Protein AF-0000000071358438 (afdb_homodimer)

Sequence (752 aa):
MILPYPIITAPTLFLDEKKALNNLKKMSEKAKKSHTRLVPHFKTHQSRHIGEWYKEYGVTEITVSSIYAAEYFLPQLWENIHIAFPFNPLEITKLNRLAAEQSISVQLVNAATAGLLADNLLQQVGYFIEIDAGYGRTGVEVSDFGTIEAILRTSLKTNKLKFRGFYIHAGHTYHSSPEEIQAIYHQTTSALTMLKDKYNSEFPDLVIRLGDTPSCSIQQDFAGIDEVGPGNFIFYDLTQAALGSCTKEDIAVALAAPIVDIKKHKNEILVHGGGVHLSKDVLILPNGQKSYGEVVFIHEDGWEILEEPAIVKSISQEHGVLQAPKAIIDRVHLGELIGILPVHSCMTADCMGGYMNLKGEKVDHFKGQNSFYRNLMILPYPIITAPTLFLDEKKALNNLKKMSEKAKKSHTRLVPHFKTHQSRHIGEWYKEYGVTEITVSSIYAAEYFLPQLWENIHIAFPFNPLEITKLNRLAAEQSISVQLVNAATAGLLADNLLQQVGYFIEIDAGYGRTGVEVSDFGTIEAILRTSLKTNKLKFRGFYIHAGHTYHSSPEEIQAIYHQTTSALTMLKDKYNSEFPDLVIRLGDTPSCSIQQDFAGIDEVGPGNFIFYDLTQAALGSCTKEDIAVALAAPIVDIKKHKNEILVHGGGVHLSKDVLILPNGQKSYGEVVFIHEDGWEILEEPAIVKSISQEHGVLQAPKAIIDRVHLGELIGILPVHSCMTADCMGGYMNLKGEKVDHFKGQNSFYRNL

Solvent-accessible surface area (backbone atoms only — not comparable to full-atom values): 37885 Å² total; per-residue (Å²): 128,84,59,91,32,74,85,75,57,58,63,41,38,32,31,38,64,68,39,22,51,49,36,44,49,54,54,49,52,34,26,56,74,34,69,18,44,58,31,41,24,42,65,28,69,38,21,69,70,63,51,54,58,44,46,80,72,68,39,48,38,40,23,27,64,35,72,66,54,48,60,70,52,52,88,71,69,54,68,26,43,32,28,69,36,66,48,52,62,58,36,50,70,59,46,35,59,49,29,70,80,35,50,34,29,38,23,40,59,50,38,68,54,31,39,54,45,40,74,62,59,81,34,58,30,37,29,26,41,30,36,17,82,74,59,77,81,60,46,33,48,75,82,42,53,67,57,54,49,44,27,54,56,38,21,64,75,27,90,35,44,38,82,40,32,41,32,33,60,56,65,55,47,82,76,38,52,55,71,50,26,54,52,49,45,50,52,46,52,50,52,44,49,50,52,47,64,70,43,32,84,85,39,73,79,51,40,37,33,44,38,36,36,56,49,65,50,58,44,82,58,42,74,92,37,49,29,36,25,38,33,48,57,43,30,39,26,50,50,40,28,74,41,59,37,42,53,75,85,47,39,13,48,31,37,33,20,34,26,44,41,72,42,74,95,73,32,32,37,34,27,42,45,9,29,63,41,42,35,67,48,69,39,72,42,98,90,64,47,58,26,45,22,36,43,28,50,66,54,69,91,44,66,41,83,50,90,73,73,23,30,25,58,44,69,42,65,58,36,20,36,29,42,38,49,66,74,55,58,74,68,59,56,79,53,35,71,38,23,29,35,33,29,38,40,40,53,20,40,58,50,53,13,36,32,30,34,69,84,49,43,80,41,61,16,58,63,8,68,31,31,51,60,73,93,117,129,84,59,91,33,70,85,78,57,58,65,42,39,32,33,39,61,68,39,21,50,49,37,44,48,53,56,50,51,35,26,56,74,33,70,18,45,58,31,40,25,43,65,27,68,38,23,68,71,62,52,55,60,43,47,80,71,69,40,47,39,40,24,27,64,35,73,68,54,47,59,70,52,52,90,71,67,55,70,28,44,31,28,70,36,63,50,52,61,59,36,50,70,59,46,34,60,48,29,70,78,36,51,33,29,38,23,39,58,50,38,68,53,30,39,54,44,39,75,63,58,80,36,57,30,37,30,28,42,30,36,18,83,75,60,78,80,61,47,33,49,74,83,42,54,67,58,54,49,44,27,54,57,38,22,65,75,28,91,35,44,37,82,41,32,41,32,34,61,55,67,56,46,80,78,39,52,55,70,52,29,53,52,50,44,52,52,45,51,49,52,43,49,51,52,47,66,71,44,31,84,84,38,74,80,52,40,37,33,44,37,33,36,57,48,64,49,58,44,81,60,43,74,90,37,48,28,37,25,39,32,49,56,42,29,39,26,48,51,39,28,75,41,59,36,43,53,74,84,46,38,14,48,31,37,34,20,35,25,45,42,73,42,73,96,71,32,32,37,33,27,43,45,9,30,63,41,41,35,67,49,69,40,71,43,96,88,65,47,59,26,43,22,36,43,29,50,65,52,70,88,44,66,42,82,53,90,73,72,24,31,25,59,44,72,42,64,57,35,18,35,29,43,37,50,66,75,53,59,74,69,59,56,79,52,35,72,39,22,28,34,33,28,40,38,42,53,20,39,59,49,52,14,36,32,31,34,70,83,48,44,80,41,62,17,58,64,9,69,33,31,50,67,68,94,116

Secondary structure (DSSP, 8-state):
---SSS---S-EEEE-HHHHHHHHHHHHHHHHHTT-EE--BTTTT--HHHHHHHHTTT--EEEESSHHHHHHTGGG--SEEEEEEE--GGGHHHHHHHHTTS-EEEEE--HHHHHHHHHH-SS-EEEEEEEESS--SSSEETT-HHHHHHHHHHHTT-SSEEEEEEEE--GGGGGS-HHHHHHHHHHHHHHHHHHHHHHTTT-TT-EEEE--HHHHHH-S--TT-SEE---GGGT--HHHHHHTSS-GGG--EEEEEEEEEEEGGGTEEEEE--HHHH-S--EEPTTS-EESEEEEEEETTEEEE-SSPPEEEEE-SSEEEEE--HHHHTT--TT-EEEEEES-HHHHHHHH--EEETTS-EE--HHHH-SS-TT-/---SSS---S-EEEE-HHHHHHHHHHHHHHHHHTT-EE--BTTTT--HHHHHHHHTTT--EEEESSHHHHHHTGGG--SEEEEEEE--GGGHHHHHHHHTTS-EEEEE--HHHHHHHHHH-SS-EEEEEEEESS--SSSEETT-HHHHHHHHHHHTT-SSEEEEEEEE--GGGGGS-HHHHHHHHHHHHHHHHHHHHHHTTT-TT-EEEE--HHHHHH-S--TT-SEE---GGGT--HHHHHHTSS-GGG--EEEEEEEEEEEGGGTEEEEE--HHHH-S--EE-TTS-EESEEEEEEETTEEEE-SS--EEEEE-SSEEEEE--HHHHTT--TT-EEEEEES-HHHHHHHH--EEETTS-EE--HHHH-SSSTT-

Nearest PDB structures (foldseek):
  4pb3-assembly1_B  TM=8.935E-01  e=9.787E-30  Delftia sp. HT23
  3wqc-assembly1_A  TM=8.992E-01  e=1.772E-29  Delftia sp. HT23
  3wqg-assembly1_A  TM=9.141E-01  e=1.185E-28  Delftia sp. HT23
  3llx-assembly1_A-2  TM=8.818E-01  e=4.646E-28  Idiomarina loihiensis L2TR
  1bd0-assembly1_B  TM=6.845E-01  e=1.079E-13  Geobacillus stearothermophilus

Foldseek 3Di:
DQQPFPRDQAKFKAFQQVLLLVLLVVLLVQCVVQLAAEAAEALQQQFLVVVVSVVVSVHQEYEYQDLLSLVVNLVVRGQEYEHEYADDLVCQVVVQVSVVRHAYEYEHAFLVSLLSNQVRHPAAYEYAFEEDLPQPPTGHDLPPVVRVVSSVVSNVSHPRYHYAAYEYENPCLLVDALVVLVVVLVSLLVSRLVRCVVCCVVPVNHFYEYEDQLNSQSDSHDHNHRYYYYYCSSAPFPSSCVRVSDPPVSHGMWIKWAFADADLVQQKTKTQAACLQQNPDWDQDPVRAIFFWWWWAADLNGTHDDPFIKGQRDGDPGMTMIRDDNVVSVVDDHGGIIITTGRRSSVNSLSNQWHQYSSNDTTGRSNVVADVHPPD/DQQPFPDDQAKFKAFQQVLLLVLLVVLLVQCVVQLAAEAAEALQQLFLVVVVSVVVSVHQEYEYQDLLSLVVNLVVRGQEYEHEYADDLVCQVVVQVSVVRHAYEYEHAFLVSLLSNQVRHPAAYEYAFEEDLPQPPTGHDLPPVVRVVSSVVSNVSHPRYHYAAYEYENPCLLVDALVVLVVVLVSLLVSRLVRCVVCCVVPVNHFYEYEDQLNSQSDSHDHNHRYYYYYCSSAPFPSSCVRVSDPPVSHGMWIKWAFADADLVQQKTKTQAACLQQNPDWDQDPVRAIFFWWWWAADLNGTHDDPFIKGQRDGDPGMTMIRDDNVVSVVDDHGGIIITTGRRSSVNSLSNQWHQYSSNDTTGRSNVVADVRPPD

pLDDT: mean 94.07, std 10.01, range [30.09, 98.88]

Organism: NCBI:txid346377

InterPro domains:
  IPR001608 Alanine racemase, N-terminal [PF01168] (19-235)
  IPR026956 D-serine dehydratase-like domain [PF14031] (252-355)
  IPR029066 PLP-binding barrel [G3DSA:3.20.20.10] (17-234)
  IPR029066 PLP-binding barrel [SSF51419] (16-244)
  IPR042208 D-serine dehydratase-like domain superfamily [G3DSA:2.40.37.20] (9-362)
  IPR051466 D-amino acid metabolism enzyme [PTHR28004] (9-363)

Radius of gyration: 26.41 Å; Cα contacts (8 Å, |Δi|>4): 1777; chains: 2; bounding box: 57×83×56 Å

Structure (mmCIF, N/CA/C/O backbone):
data_AF-0000000071358438-model_v1
#
loop_
_entity.id
_entity.type
_entity.pdbx_description
1 polymer 'Alanine racemase'
#
loop_
_atom_site.group_PDB
_atom_site.id
_atom_site.type_symbol
_atom_site.label_atom_id
_atom_site.label_alt_id
_atom_site.label_comp_id
_atom_site.label_asym_id
_atom_site.label_entity_id
_atom_site.label_seq_id
_atom_site.pdbx_PDB_ins_code
_atom_site.Cartn_x
_atom_site.Cartn_y
_atom_site.Cartn_z
_atom_site.occupancy
_atom_site.B_iso_or_equiv
_atom_site.auth_seq_id
_atom_site.auth_comp_id
_atom_site.auth_asym_id
_atom_site.auth_atom_id
_atom_site.pdbx_PDB_model_num
ATOM 1 N N . MET A 1 1 ? 26.094 14.047 -2.688 1 36.75 1 MET A N 1
ATOM 2 C CA . MET A 1 1 ? 26.359 13.781 -4.098 1 36.75 1 MET A CA 1
ATOM 3 C C . MET A 1 1 ? 25.109 14.016 -4.941 1 36.75 1 MET A C 1
ATOM 5 O O . MET A 1 1 ? 24.047 13.461 -4.652 1 36.75 1 MET A O 1
ATOM 9 N N . ILE A 1 2 ? 25.016 15.117 -5.484 1 45.78 2 ILE A N 1
ATOM 10 C CA . ILE A 1 2 ? 23.953 15.461 -6.43 1 45.78 2 ILE A CA 1
ATOM 11 C C . ILE A 1 2 ? 23.922 14.445 -7.57 1 45.78 2 ILE A C 1
ATOM 13 O O . ILE A 1 2 ? 24.938 14.242 -8.25 1 45.78 2 ILE A O 1
ATOM 17 N N . LEU A 1 3 ? 23.188 13.258 -7.453 1 53.69 3 LEU A N 1
ATOM 18 C CA . LEU A 1 3 ? 23.031 12.32 -8.562 1 53.69 3 LEU A CA 1
ATOM 19 C C . LEU A 1 3 ? 22.703 13.062 -9.852 1 53.69 3 LEU A C 1
ATOM 21 O O . LEU A 1 3 ? 21.984 14.062 -9.828 1 53.69 3 LEU A O 1
ATOM 25 N N . PRO A 1 4 ? 23.578 13.031 -10.852 1 51.97 4 PRO A N 1
ATOM 26 C CA . PRO A 1 4 ? 23.359 13.664 -12.156 1 51.97 4 PRO A CA 1
ATOM 27 C C . PRO A 1 4 ? 21.938 13.445 -12.672 1 51.97 4 PRO A C 1
ATOM 29 O O . PRO A 1 4 ? 21.656 13.664 -13.859 1 51.97 4 PRO A O 1
ATOM 32 N N . TYR A 1 5 ? 21.031 12.914 -11.969 1 57.22 5 TYR A N 1
ATOM 33 C CA . TYR A 1 5 ? 19.688 12.562 -12.414 1 57.22 5 TYR A CA 1
ATOM 34 C C . TYR A 1 5 ? 18.781 13.797 -12.438 1 57.22 5 TYR A C 1
ATOM 36 O O . TYR A 1 5 ? 19.141 14.836 -11.883 1 57.22 5 TYR A O 1
ATOM 44 N N . PRO A 1 6 ? 17.828 13.797 -13.398 1 65.81 6 PRO A N 1
ATOM 45 C CA . PRO A 1 6 ? 16.844 14.82 -13.062 1 65.81 6 PRO A CA 1
ATOM 46 C C . PRO A 1 6 ? 16.703 15.031 -11.555 1 65.81 6 PRO A C 1
ATOM 48 O O . PRO A 1 6 ? 16.984 14.117 -10.773 1 65.81 6 PRO A O 1
ATOM 51 N N . ILE A 1 7 ? 16.578 16.172 -11.195 1 81.06 7 ILE A N 1
ATOM 52 C CA . ILE A 1 7 ? 16.484 16.531 -9.789 1 81.06 7 ILE A CA 1
ATOM 53 C C . ILE A 1 7 ? 15.344 15.766 -9.125 1 81.06 7 ILE A C 1
ATOM 55 O O . ILE A 1 7 ? 14.195 15.844 -9.562 1 81.06 7 ILE A O 1
ATOM 59 N N . ILE A 1 8 ? 15.688 14.844 -8.336 1 91.06 8 ILE A N 1
ATOM 60 C CA . ILE A 1 8 ? 14.727 14.062 -7.551 1 91.06 8 ILE A CA 1
ATOM 61 C C . ILE A 1 8 ? 14.305 14.859 -6.316 1 91.06 8 ILE A C 1
ATOM 63 O O . ILE A 1 8 ? 15.141 15.234 -5.492 1 91.06 8 ILE A O 1
ATOM 67 N N . THR A 1 9 ? 13.016 15.125 -6.238 1 93.81 9 THR A N 1
ATOM 68 C CA . THR A 1 9 ? 12.555 15.969 -5.141 1 93.81 9 THR A CA 1
ATOM 69 C C . THR A 1 9 ? 11.562 15.211 -4.262 1 93.81 9 THR A C 1
ATOM 71 O O . THR A 1 9 ? 11.141 15.719 -3.219 1 93.81 9 THR A O 1
ATOM 74 N N . ALA A 1 10 ? 11.141 14.023 -4.652 1 94.62 10 ALA A N 1
ATOM 75 C CA . ALA A 1 10 ? 10.148 13.219 -3.945 1 94.62 10 ALA A CA 1
ATOM 76 C C . ALA A 1 10 ? 10.586 11.758 -3.863 1 94.62 10 ALA A C 1
ATOM 78 O O . ALA A 1 10 ? 11.547 11.352 -4.523 1 94.62 10 ALA A O 1
ATOM 79 N N . PRO A 1 11 ? 9.961 10.961 -2.971 1 96.25 11 PRO A N 1
ATOM 80 C CA . PRO A 1 11 ? 10.336 9.547 -2.926 1 96.25 11 PRO A CA 1
ATOM 81 C C . PRO A 1 11 ? 10.359 8.898 -4.309 1 96.25 11 PRO A C 1
ATOM 83 O O . PRO A 1 11 ? 9.414 9.055 -5.082 1 96.25 11 PRO A O 1
ATOM 86 N N . THR A 1 12 ? 11.414 8.25 -4.625 1 95.94 12 THR A N 1
ATOM 87 C CA . THR A 1 12 ? 11.648 7.629 -5.926 1 95.94 12 THR A CA 1
ATOM 88 C C . THR A 1 12 ? 12.289 6.258 -5.762 1 95.94 12 THR A C 1
ATOM 90 O O . THR A 1 12 ? 13.289 6.113 -5.055 1 95.94 12 THR A O 1
ATOM 93 N N . LEU A 1 13 ? 11.672 5.273 -6.355 1 97.25 13 LEU A N 1
ATOM 94 C CA . LEU A 1 13 ? 12.227 3.93 -6.258 1 97.25 13 LEU A CA 1
ATOM 95 C C . LEU A 1 13 ? 13.305 3.707 -7.312 1 97.25 13 LEU A C 1
ATOM 97 O O . LEU A 1 13 ? 13.016 3.682 -8.508 1 97.25 13 LEU A O 1
ATOM 101 N N . PHE A 1 14 ? 14.5 3.529 -6.855 1 97.19 14 PHE A N 1
ATOM 102 C CA . PHE A 1 14 ? 15.633 3.305 -7.75 1 97.19 14 PHE A CA 1
ATOM 103 C C . PHE A 1 14 ? 15.766 1.826 -8.094 1 97.19 14 PHE A C 1
ATOM 105 O O . PHE A 1 14 ? 15.555 0.964 -7.234 1 97.19 14 PHE A O 1
ATOM 112 N N . LEU A 1 15 ? 16.156 1.587 -9.289 1 97.94 15 LEU A N 1
ATOM 113 C CA . LEU A 1 15 ? 16.453 0.247 -9.781 1 97.94 15 LEU A CA 1
ATOM 114 C C . LEU A 1 15 ? 17.922 0.127 -10.164 1 97.94 15 LEU A C 1
ATOM 116 O O . LEU A 1 15 ? 18.406 0.861 -11.023 1 97.94 15 LEU A O 1
ATOM 120 N N . ASP A 1 16 ? 18.625 -0.659 -9.492 1 98.25 16 ASP A N 1
ATOM 121 C CA . ASP A 1 16 ? 19.969 -1.046 -9.914 1 98.25 16 ASP A CA 1
ATOM 122 C C . ASP A 1 16 ? 19.922 -2.201 -10.906 1 98.25 16 ASP A C 1
ATOM 124 O O . ASP A 1 16 ? 19.859 -3.367 -10.516 1 98.25 16 ASP A O 1
ATOM 128 N N . GLU A 1 17 ? 20.047 -1.899 -12.141 1 98.06 17 GLU A N 1
ATOM 129 C CA . GLU A 1 17 ? 19.859 -2.885 -13.203 1 98.06 17 GLU A CA 1
ATOM 130 C C . GLU A 1 17 ? 20.969 -3.943 -13.156 1 98.06 17 GLU A C 1
ATOM 132 O O . GLU A 1 17 ? 20.719 -5.109 -13.469 1 98.06 17 GLU A O 1
ATOM 137 N N . LYS A 1 18 ? 22.141 -3.57 -12.797 1 98 18 LYS A N 1
ATOM 138 C CA . LYS A 1 18 ? 23.25 -4.527 -12.719 1 98 18 LYS A CA 1
ATOM 139 C C . LYS A 1 18 ? 22.953 -5.617 -11.688 1 98 18 LYS A C 1
ATOM 141 O O . LYS A 1 18 ? 23.141 -6.805 -11.961 1 98 18 LYS A O 1
ATOM 146 N N . LYS A 1 19 ? 22.516 -5.223 -10.5 1 98.5 19 LYS A N 1
ATOM 147 C CA . LYS A 1 19 ? 22.156 -6.184 -9.453 1 98.5 19 LYS A CA 1
ATOM 148 C C . LYS A 1 19 ? 21.016 -7.09 -9.906 1 98.5 19 LYS A C 1
ATOM 150 O O . LYS A 1 19 ? 21.062 -8.305 -9.711 1 98.5 19 LYS A O 1
ATOM 155 N N . ALA A 1 20 ? 20 -6.508 -10.477 1 98.81 20 ALA A N 1
ATOM 156 C CA . ALA A 1 20 ? 18.844 -7.27 -10.945 1 98.81 20 ALA A CA 1
ATOM 157 C C . ALA A 1 20 ? 19.266 -8.305 -11.992 1 98.81 20 ALA A C 1
ATOM 159 O O . ALA A 1 20 ? 18.828 -9.461 -11.93 1 98.81 20 ALA A O 1
ATOM 160 N N . LEU A 1 21 ? 20.062 -7.883 -12.938 1 98.62 21 LEU A N 1
ATOM 161 C CA . LEU A 1 21 ? 20.516 -8.773 -14 1 98.62 21 LEU A CA 1
ATOM 162 C C . LEU A 1 21 ? 21.391 -9.883 -13.445 1 98.62 21 LEU A C 1
ATOM 164 O O . LEU A 1 21 ? 21.328 -11.023 -13.922 1 98.62 21 LEU A O 1
ATOM 168 N N . ASN A 1 22 ? 22.203 -9.539 -12.5 1 98.69 22 ASN A N 1
ATOM 169 C CA . ASN A 1 22 ? 23 -10.57 -11.844 1 98.69 22 ASN A CA 1
ATOM 170 C C . ASN A 1 22 ? 22.109 -11.602 -11.148 1 98.69 22 ASN A C 1
ATOM 172 O O . ASN A 1 22 ? 22.391 -12.805 -11.219 1 98.69 22 ASN A O 1
ATOM 176 N N . ASN A 1 23 ? 21.094 -11.117 -10.438 1 98.81 23 ASN A N 1
ATOM 177 C CA . ASN A 1 23 ? 20.141 -12.016 -9.805 1 98.81 23 ASN A CA 1
ATOM 178 C C . ASN A 1 23 ? 19.469 -12.93 -10.828 1 98.81 23 ASN A C 1
ATOM 180 O O . ASN A 1 23 ? 19.328 -14.133 -10.602 1 98.81 23 ASN A O 1
ATOM 184 N N . LEU A 1 24 ? 19.047 -12.352 -11.938 1 98.69 24 LEU A N 1
ATOM 185 C CA . LEU A 1 24 ? 18.422 -13.109 -13.016 1 98.69 24 LEU A CA 1
ATOM 186 C C . LEU A 1 24 ? 19.375 -14.164 -13.57 1 98.69 24 LEU A C 1
ATOM 188 O O . LEU A 1 24 ? 18.969 -15.312 -13.781 1 98.69 24 LEU A O 1
ATOM 192 N N . LYS A 1 25 ? 20.609 -13.781 -13.766 1 98.44 25 LYS A N 1
ATOM 193 C CA . LYS A 1 25 ? 21.609 -14.703 -14.273 1 98.44 25 LYS A CA 1
ATOM 194 C C . LYS A 1 25 ? 21.781 -15.898 -13.336 1 98.44 25 LYS A C 1
ATOM 196 O O . LYS A 1 25 ? 21.75 -17.047 -13.781 1 98.44 25 LYS A O 1
ATOM 201 N N . LYS A 1 26 ? 21.875 -15.609 -12.07 1 97.5 26 LYS A N 1
ATOM 202 C CA . LYS A 1 26 ? 22.078 -16.672 -11.078 1 97.5 26 LYS A CA 1
ATOM 203 C C . LYS A 1 26 ? 20.922 -17.656 -11.078 1 97.5 26 LYS A C 1
ATOM 205 O O . LYS A 1 26 ? 21.125 -18.875 -11.094 1 97.5 26 LYS A O 1
ATOM 210 N N . MET A 1 27 ? 19.703 -17.156 -11.055 1 98 27 MET A N 1
ATOM 211 C CA . MET A 1 27 ? 18.516 -18.016 -11.023 1 98 27 MET A CA 1
ATOM 212 C C . MET A 1 27 ? 18.391 -18.812 -12.312 1 98 27 MET A C 1
ATOM 214 O O . MET A 1 27 ? 18.062 -20 -12.289 1 98 27 MET A O 1
ATOM 218 N N . SER A 1 28 ? 18.672 -18.172 -13.453 1 97.56 28 SER A N 1
ATOM 219 C CA . SER A 1 28 ? 18.594 -18.844 -14.75 1 97.56 28 SER A CA 1
ATOM 220 C C . SER A 1 28 ? 19.609 -19.969 -14.859 1 97.56 28 SER A C 1
ATOM 222 O O . SER A 1 28 ? 19.297 -21.047 -15.383 1 97.56 28 SER A O 1
ATOM 224 N N . GLU A 1 29 ? 20.812 -19.703 -14.445 1 96.19 29 GLU A N 1
ATOM 225 C CA . GLU A 1 29 ? 21.859 -20.719 -14.484 1 96.19 29 GLU A CA 1
ATOM 226 C C . GLU A 1 29 ? 21.5 -21.922 -13.602 1 96.19 29 GLU A C 1
ATOM 228 O O . GLU A 1 29 ? 21.75 -23.062 -13.977 1 96.19 29 GLU A O 1
ATOM 233 N N . LYS A 1 30 ? 20.922 -21.641 -12.469 1 95.31 30 LYS A N 1
ATOM 234 C CA . LYS A 1 30 ? 20.469 -22.719 -11.586 1 95.31 30 LYS A CA 1
ATOM 235 C C . LYS A 1 30 ? 19.406 -23.578 -12.258 1 95.31 30 LYS A C 1
ATOM 237 O O . LYS A 1 30 ? 19.453 -24.812 -12.172 1 95.31 30 LYS A O 1
ATOM 242 N N . ALA A 1 31 ? 18.438 -22.938 -12.859 1 96.31 31 ALA A N 1
ATOM 243 C CA . ALA A 1 31 ? 17.375 -23.641 -13.562 1 96.31 31 ALA A CA 1
ATOM 244 C C . ALA A 1 31 ? 17.938 -24.484 -14.703 1 96.31 31 ALA A C 1
ATOM 246 O O . ALA A 1 31 ? 17.562 -25.641 -14.875 1 96.31 31 ALA A O 1
ATOM 247 N N . LYS A 1 32 ? 18.891 -23.953 -15.461 1 94.38 32 LYS A N 1
ATOM 248 C CA . LYS A 1 32 ? 19.5 -24.656 -16.578 1 94.38 32 LYS A CA 1
ATOM 249 C C . LYS A 1 32 ? 20.266 -25.875 -16.109 1 94.38 32 LYS A C 1
ATOM 251 O O . LYS A 1 32 ? 20.203 -26.938 -16.734 1 94.38 32 LYS A O 1
ATOM 256 N N . LYS A 1 33 ? 20.953 -25.672 -15.062 1 93.25 33 LYS A N 1
ATOM 257 C CA . LYS A 1 33 ? 21.75 -26.75 -14.516 1 93.25 33 LYS A CA 1
ATOM 258 C C . LYS A 1 33 ? 20.891 -27.953 -14.148 1 93.25 33 LYS A C 1
ATOM 260 O O . LYS A 1 33 ? 21.312 -29.094 -14.273 1 93.25 33 LYS A O 1
ATOM 265 N N . SER A 1 34 ? 19.688 -27.703 -13.742 1 93.19 34 SER A N 1
ATOM 266 C CA . SER A 1 34 ? 18.797 -28.75 -13.289 1 93.19 34 SER A CA 1
ATOM 267 C C . SER A 1 34 ? 17.844 -29.188 -14.406 1 93.19 34 SER A C 1
ATOM 269 O O . SER A 1 34 ? 16.938 -30 -14.172 1 93.19 34 SER A O 1
ATOM 271 N N . HIS A 1 35 ? 18.016 -28.656 -15.531 1 94.94 35 HIS A N 1
ATOM 272 C CA . HIS A 1 35 ? 17.109 -28.906 -16.641 1 94.94 35 HIS A CA 1
ATOM 273 C C . HIS A 1 35 ? 15.672 -28.609 -16.266 1 94.94 35 HIS A C 1
ATOM 275 O O . HIS A 1 35 ? 14.758 -29.359 -16.609 1 94.94 35 HIS A O 1
ATOM 281 N N . THR A 1 36 ? 15.469 -27.703 -15.406 1 96.94 36 THR A N 1
ATOM 282 C CA . THR A 1 36 ? 14.172 -27.188 -14.984 1 96.94 36 THR A CA 1
ATOM 283 C C . THR A 1 36 ? 13.852 -25.891 -15.727 1 96.94 36 THR A C 1
ATOM 285 O O . THR A 1 36 ? 14.711 -25.016 -15.875 1 96.94 36 THR A O 1
ATOM 288 N N . ARG A 1 37 ? 12.68 -25.812 -16.25 1 97.44 37 ARG A N 1
ATOM 289 C CA . ARG A 1 37 ? 12.281 -24.609 -16.969 1 97.44 37 ARG A CA 1
ATOM 290 C C . ARG A 1 37 ? 11.969 -23.469 -16.016 1 97.44 37 ARG A C 1
ATOM 292 O O . ARG A 1 37 ? 11.234 -23.656 -15.039 1 97.44 37 ARG A O 1
ATOM 299 N N . LEU A 1 38 ? 12.562 -22.312 -16.266 1 98 38 LEU A N 1
ATOM 300 C CA . LEU A 1 38 ? 12.258 -21.125 -15.5 1 98 38 LEU A CA 1
ATOM 301 C C . LEU A 1 38 ? 11.047 -20.391 -16.078 1 98 38 LEU A C 1
ATOM 303 O O . LEU A 1 38 ? 11.07 -19.938 -17.219 1 98 38 LEU A O 1
ATOM 307 N N . VAL A 1 39 ? 9.953 -20.312 -15.336 1 98.56 39 VAL A N 1
ATOM 308 C CA . VAL A 1 39 ? 8.734 -19.562 -15.664 1 98.56 39 VAL A CA 1
ATOM 309 C C . VAL A 1 39 ? 8.484 -18.484 -14.617 1 98.56 39 VAL A C 1
ATOM 311 O O . VAL A 1 39 ? 7.625 -18.641 -13.742 1 98.56 39 VAL A O 1
ATOM 314 N N . PRO A 1 40 ? 9.18 -17.438 -14.688 1 98.56 40 PRO A N 1
ATOM 315 C CA . PRO A 1 40 ? 9.227 -16.438 -13.609 1 98.56 40 PRO A CA 1
ATOM 316 C C . PRO A 1 40 ? 7.871 -15.781 -13.352 1 98.56 40 PRO A C 1
ATOM 318 O O . PRO A 1 40 ? 7.059 -15.648 -14.266 1 98.56 40 PRO A O 1
ATOM 321 N N . HIS A 1 41 ? 7.648 -15.461 -12.125 1 98.5 41 HIS A N 1
ATOM 322 C CA . HIS A 1 41 ? 6.488 -14.672 -11.727 1 98.5 41 HIS A CA 1
ATOM 323 C C . HIS A 1 41 ? 6.801 -13.18 -11.781 1 98.5 41 HIS A C 1
ATOM 325 O O . HIS A 1 41 ? 7.703 -12.703 -11.086 1 98.5 41 HIS A O 1
ATOM 331 N N . PHE A 1 42 ? 6.031 -12.406 -12.531 1 98.25 42 PHE A N 1
ATOM 332 C CA . PHE A 1 42 ? 6.285 -10.992 -12.781 1 98.25 42 PHE A CA 1
ATOM 333 C C . PHE A 1 42 ? 5.535 -10.125 -11.781 1 98.25 42 PHE A C 1
ATOM 335 O O . PHE A 1 42 ? 5.355 -8.93 -12.008 1 98.25 42 PHE A O 1
ATOM 342 N N . LYS A 1 43 ? 5.121 -10.68 -10.641 1 95.94 43 LYS A N 1
ATOM 343 C CA . LYS A 1 43 ? 4.352 -9.945 -9.633 1 95.94 43 LYS A CA 1
ATOM 344 C C . LYS A 1 43 ? 5.211 -8.898 -8.938 1 95.94 43 LYS A C 1
ATOM 346 O O . LYS A 1 43 ? 4.688 -7.953 -8.352 1 95.94 43 LYS A O 1
ATOM 351 N N . THR A 1 44 ? 6.559 -9.094 -8.969 1 96.94 44 THR A N 1
ATOM 352 C CA . THR A 1 44 ? 7.457 -8.203 -8.242 1 96.94 44 THR A CA 1
ATOM 353 C C . THR A 1 44 ? 7.746 -6.945 -9.055 1 96.94 44 THR A C 1
ATOM 355 O O . THR A 1 44 ? 7.344 -5.848 -8.672 1 96.94 44 THR A O 1
ATOM 358 N N . HIS A 1 45 ? 8.273 -7.121 -10.234 1 98.06 45 HIS A N 1
ATOM 359 C CA . HIS A 1 45 ? 8.742 -5.969 -10.984 1 98.06 45 HIS A CA 1
ATOM 360 C C . HIS A 1 45 ? 7.621 -5.352 -11.812 1 98.06 45 HIS A C 1
ATOM 362 O O . HIS A 1 45 ? 7.613 -4.145 -12.055 1 98.06 45 HIS A O 1
ATOM 368 N N . GLN A 1 46 ? 6.766 -6.152 -12.359 1 96.94 46 GLN A N 1
ATOM 369 C CA . GLN A 1 46 ? 5.617 -5.727 -13.148 1 96.94 46 GLN A CA 1
ATOM 370 C C . GLN A 1 46 ? 6.039 -4.758 -14.25 1 96.94 46 GLN A C 1
ATOM 372 O O . GLN A 1 46 ? 5.383 -3.738 -14.469 1 96.94 46 GLN A O 1
ATOM 377 N N . SER A 1 47 ? 7.121 -4.98 -14.898 1 97.31 47 SER A N 1
ATOM 378 C CA . SER A 1 47 ? 7.688 -4.078 -15.891 1 97.31 47 SER A CA 1
ATOM 379 C C . SER A 1 47 ? 7.926 -4.793 -17.219 1 97.31 47 SER A C 1
ATOM 381 O O . SER A 1 47 ? 8.523 -5.871 -17.25 1 97.31 47 SER A O 1
ATOM 383 N N . ARG A 1 48 ? 7.445 -4.184 -18.312 1 97.12 48 ARG A N 1
ATOM 384 C CA . ARG A 1 48 ? 7.746 -4.719 -19.625 1 97.12 48 ARG A CA 1
ATOM 385 C C . ARG A 1 48 ? 9.234 -4.609 -19.938 1 97.12 48 ARG A C 1
ATOM 387 O O . ARG A 1 48 ? 9.82 -5.527 -20.516 1 97.12 48 ARG A O 1
ATOM 394 N N . HIS A 1 49 ? 9.797 -3.471 -19.484 1 97 49 HIS A N 1
ATOM 395 C CA . HIS A 1 49 ? 11.234 -3.264 -19.688 1 97 49 HIS A CA 1
ATOM 396 C C . HIS A 1 49 ? 12.039 -4.387 -19.031 1 97 49 HIS A C 1
ATOM 398 O O . HIS A 1 49 ? 12.914 -4.969 -19.672 1 97 49 HIS A O 1
ATOM 404 N N . ILE A 1 50 ? 11.742 -4.734 -17.844 1 98.12 50 ILE A N 1
ATOM 405 C CA . ILE A 1 50 ? 12.445 -5.785 -17.109 1 98.12 50 ILE A CA 1
ATOM 406 C C . ILE A 1 50 ? 12.094 -7.148 -17.703 1 98.12 50 ILE A C 1
ATOM 408 O O . ILE A 1 50 ? 12.945 -8.039 -17.781 1 98.12 50 ILE A O 1
ATOM 412 N N . GLY A 1 51 ? 10.836 -7.289 -18.125 1 98.19 51 GLY A N 1
ATOM 413 C CA . GLY A 1 51 ? 10.406 -8.531 -18.75 1 98.19 51 GLY A CA 1
ATOM 414 C C . GLY A 1 51 ? 11.258 -8.93 -19.938 1 98.19 51 GLY A C 1
ATOM 415 O O . GLY A 1 51 ? 11.516 -10.109 -20.156 1 98.19 51 GLY A O 1
ATOM 416 N N . GLU A 1 52 ? 11.734 -7.961 -20.672 1 97.62 52 GLU A N 1
ATOM 417 C CA . GLU A 1 52 ? 12.523 -8.219 -21.875 1 97.62 52 GLU A CA 1
ATOM 418 C C . GLU A 1 52 ? 13.859 -8.883 -21.531 1 97.62 52 GLU A C 1
ATOM 420 O O . GLU A 1 52 ? 14.398 -9.664 -22.312 1 97.62 52 GLU A O 1
ATOM 425 N N . TRP A 1 53 ? 14.359 -8.578 -20.312 1 98.31 53 TRP A N 1
ATOM 426 C CA . TRP A 1 53 ? 15.625 -9.156 -19.891 1 98.31 53 TRP A CA 1
ATOM 427 C C . TRP A 1 53 ? 15.547 -10.68 -19.859 1 98.31 53 TRP A C 1
ATOM 429 O O . TRP A 1 53 ? 16.531 -11.367 -20.172 1 98.31 53 TRP A O 1
ATOM 439 N N . TYR A 1 54 ? 14.398 -11.211 -19.516 1 98.31 54 TYR A N 1
ATOM 440 C CA . TYR A 1 54 ? 14.219 -12.648 -19.312 1 98.31 54 TYR A CA 1
ATOM 441 C C . TYR A 1 54 ? 14.305 -13.406 -20.625 1 98.31 54 TYR A C 1
ATOM 443 O O . TYR A 1 54 ? 14.68 -14.578 -20.656 1 98.31 54 TYR A O 1
ATOM 451 N N . LYS A 1 55 ? 13.961 -12.75 -21.703 1 97.44 55 LYS A N 1
ATOM 452 C CA . LYS A 1 55 ? 14.008 -13.383 -23.016 1 97.44 55 LYS A CA 1
ATOM 453 C C . LYS A 1 55 ? 15.438 -13.758 -23.391 1 97.44 55 LYS A C 1
ATOM 455 O O . LYS A 1 55 ? 15.664 -14.781 -24.047 1 97.44 55 LYS A O 1
ATOM 460 N N . GLU A 1 56 ? 16.328 -12.938 -22.953 1 96.62 56 GLU A N 1
ATOM 461 C CA . GLU A 1 56 ? 17.734 -13.195 -23.234 1 96.62 56 GLU A CA 1
ATOM 462 C C . GLU A 1 56 ? 18.203 -14.477 -22.547 1 96.62 56 GLU A C 1
ATOM 464 O O . GLU A 1 56 ? 19.219 -15.055 -22.938 1 96.62 56 GLU A O 1
ATOM 469 N N . TYR A 1 57 ? 17.453 -14.945 -21.594 1 96.94 57 TYR A N 1
ATOM 470 C CA . TYR A 1 57 ? 17.828 -16.141 -20.859 1 96.94 57 TYR A CA 1
ATOM 471 C C . TYR A 1 57 ? 16.938 -17.328 -21.234 1 96.94 57 TYR A C 1
ATOM 473 O O . TYR A 1 57 ? 16.875 -18.328 -20.516 1 96.94 57 TYR A O 1
ATOM 481 N N . GLY A 1 58 ? 16.188 -17.125 -22.297 1 96 58 GLY A N 1
ATOM 482 C CA . GLY A 1 58 ? 15.438 -18.234 -22.859 1 96 58 GLY A CA 1
ATOM 483 C C . GLY A 1 58 ? 14.062 -18.391 -22.25 1 96 58 GLY A C 1
ATOM 484 O O . GLY A 1 58 ? 13.383 -19.391 -22.484 1 96 58 GLY A O 1
ATOM 485 N N . VAL A 1 59 ? 13.641 -17.484 -21.438 1 98.19 59 VAL A N 1
ATOM 486 C CA . VAL A 1 59 ? 12.297 -17.547 -20.859 1 98.19 59 VAL A CA 1
ATOM 487 C C . VAL A 1 59 ? 11.258 -17.312 -21.953 1 98.19 59 VAL A C 1
ATOM 489 O O . VAL A 1 59 ? 11.336 -16.328 -22.688 1 98.19 59 VAL A O 1
ATOM 492 N N . THR A 1 60 ? 10.289 -18.203 -22.062 1 97.75 60 THR A N 1
ATOM 493 C CA . THR A 1 60 ? 9.273 -18.062 -23.109 1 97.75 60 THR A CA 1
ATOM 494 C C . THR A 1 60 ? 7.879 -17.953 -22.484 1 97.75 60 THR A C 1
ATOM 496 O O . THR A 1 60 ? 6.934 -17.531 -23.156 1 97.75 60 THR A O 1
ATOM 499 N N . GLU A 1 61 ? 7.707 -18.422 -21.281 1 98.5 61 GLU A N 1
ATOM 500 C CA . GLU A 1 61 ? 6.461 -18.359 -20.516 1 98.5 61 GLU A CA 1
ATOM 501 C C . GLU A 1 61 ? 6.641 -17.562 -19.234 1 98.5 61 GLU A C 1
ATOM 503 O O . GLU A 1 61 ? 7.688 -17.656 -18.578 1 98.5 61 GLU A O 1
ATOM 508 N N . ILE A 1 62 ? 5.625 -16.75 -18.922 1 98.69 62 ILE A N 1
ATOM 509 C CA . ILE A 1 62 ? 5.715 -15.961 -17.688 1 98.69 62 ILE A CA 1
ATOM 510 C C . ILE A 1 62 ? 4.477 -16.203 -16.828 1 98.69 62 ILE A C 1
ATOM 512 O O . ILE A 1 62 ? 3.488 -16.766 -17.297 1 98.69 62 ILE A O 1
ATOM 516 N N . THR A 1 63 ? 4.633 -15.883 -15.602 1 98.56 63 THR A N 1
ATOM 517 C CA . THR A 1 63 ? 3.541 -15.938 -14.641 1 98.56 63 THR A CA 1
ATOM 518 C C . THR A 1 63 ? 3.191 -14.539 -14.141 1 98.56 63 THR A C 1
ATOM 520 O O . THR A 1 63 ? 4.078 -13.711 -13.93 1 98.56 63 THR A O 1
ATOM 523 N N . VAL A 1 64 ? 1.883 -14.25 -14.039 1 97.69 64 VAL A N 1
ATOM 524 C CA . VAL A 1 64 ? 1.405 -12.984 -13.492 1 97.69 64 VAL A CA 1
ATOM 525 C C . VAL A 1 64 ? 0.342 -13.25 -12.43 1 97.69 64 VAL A C 1
ATOM 527 O O . VAL A 1 64 ? -0.1 -14.391 -12.258 1 97.69 64 VAL A O 1
ATOM 530 N N . SER A 1 65 ? -0.073 -12.148 -11.734 1 95.62 65 SER A N 1
ATOM 531 C CA . SER A 1 65 ? -0.951 -12.336 -10.586 1 95.62 65 SER A CA 1
ATOM 532 C C . SER A 1 65 ? -2.398 -12 -10.93 1 95.62 65 SER A C 1
ATOM 534 O O . SER A 1 65 ? -3.301 -12.211 -10.117 1 95.62 65 SER A O 1
ATOM 536 N N . SER A 1 66 ? -2.641 -11.43 -12.094 1 94.69 66 SER A N 1
ATOM 537 C CA . SER A 1 66 ? -3.998 -11.016 -12.438 1 94.69 66 SER A CA 1
ATOM 538 C C . SER A 1 66 ? -4.195 -10.977 -13.953 1 94.69 66 SER A C 1
ATOM 540 O O . SER A 1 66 ? -3.225 -10.906 -14.711 1 94.69 66 SER A O 1
ATOM 542 N N . ILE A 1 67 ? -5.453 -10.984 -14.328 1 95.38 67 ILE A N 1
ATOM 543 C CA . ILE A 1 67 ? -5.789 -10.922 -15.75 1 95.38 67 ILE A CA 1
ATOM 544 C C . ILE A 1 67 ? -5.387 -9.562 -16.312 1 95.38 67 ILE A C 1
ATOM 546 O O . ILE A 1 67 ? -5.008 -9.461 -17.484 1 95.38 67 ILE A O 1
ATOM 550 N N . TYR A 1 68 ? -5.398 -8.523 -15.492 1 93.06 68 TYR A N 1
ATOM 551 C CA . TYR A 1 68 ? -4.996 -7.191 -15.945 1 93.06 68 TYR A CA 1
ATOM 552 C C . TYR A 1 68 ? -3.492 -7.129 -16.188 1 93.06 68 TYR A C 1
ATOM 554 O O . TYR A 1 68 ? -3.037 -6.484 -17.141 1 93.06 68 TYR A O 1
ATOM 562 N N . ALA A 1 69 ? -2.779 -7.789 -15.297 1 94.69 69 ALA A N 1
ATOM 563 C CA . ALA A 1 69 ? -1.341 -7.883 -15.531 1 94.69 69 ALA A CA 1
ATOM 564 C C . ALA A 1 69 ? -1.042 -8.648 -16.812 1 94.69 69 ALA A C 1
ATOM 566 O O . ALA A 1 69 ? -0.127 -8.297 -17.562 1 94.69 69 ALA A O 1
ATOM 567 N N . ALA A 1 70 ? -1.816 -9.727 -17.016 1 96.75 70 ALA A N 1
ATOM 568 C CA . ALA A 1 70 ? -1.642 -10.477 -18.25 1 96.75 70 ALA A CA 1
ATOM 569 C C . ALA A 1 70 ? -1.843 -9.586 -19.469 1 96.75 70 ALA A C 1
ATOM 571 O O . ALA A 1 70 ? -1.048 -9.617 -20.422 1 96.75 70 ALA A O 1
ATOM 572 N N . GLU A 1 71 ? -2.857 -8.75 -19.453 1 94.62 71 GLU A N 1
ATOM 573 C CA . GLU A 1 71 ? -3.137 -7.82 -20.547 1 94.62 71 GLU A CA 1
ATOM 574 C C . GLU A 1 71 ? -1.983 -6.844 -20.734 1 94.62 71 GLU A C 1
ATOM 576 O O . GLU A 1 71 ? -1.627 -6.516 -21.875 1 94.62 71 GLU A O 1
ATOM 581 N N . TYR A 1 72 ? -1.423 -6.402 -19.672 1 94.94 72 TYR A N 1
ATOM 582 C CA . TYR A 1 72 ? -0.327 -5.441 -19.719 1 94.94 72 TYR A CA 1
ATOM 583 C C . TYR A 1 72 ? 0.875 -6.02 -20.469 1 94.94 72 TYR A C 1
ATOM 585 O O . TYR A 1 72 ? 1.587 -5.297 -21.172 1 94.94 72 TYR A O 1
ATOM 593 N N . PHE A 1 73 ? 1.109 -7.324 -20.359 1 96.62 73 PHE A N 1
ATOM 594 C CA . PHE A 1 73 ? 2.309 -7.941 -20.906 1 96.62 73 PHE A CA 1
ATOM 595 C C . PHE A 1 73 ? 2.029 -8.523 -22.297 1 96.62 73 PHE A C 1
ATOM 597 O O . PHE A 1 73 ? 2.92 -9.102 -22.922 1 96.62 73 PHE A O 1
ATOM 604 N N . LEU A 1 74 ? 0.862 -8.32 -22.875 1 94.69 74 LEU A N 1
ATOM 605 C CA . LEU A 1 74 ? 0.444 -8.883 -24.156 1 94.69 74 LEU A CA 1
ATOM 606 C C . LEU A 1 74 ? 1.409 -8.484 -25.266 1 94.69 74 LEU A C 1
ATOM 608 O O . LEU A 1 74 ? 1.808 -9.328 -26.078 1 94.69 74 LEU A O 1
ATOM 612 N N . PRO A 1 75 ? 1.824 -7.215 -25.281 1 91.56 75 PRO A N 1
ATOM 613 C CA . PRO A 1 75 ? 2.619 -6.762 -26.438 1 91.56 75 PRO A CA 1
ATOM 614 C C . PRO A 1 75 ? 3.969 -7.469 -26.531 1 91.56 75 PRO A C 1
ATOM 616 O O . PRO A 1 75 ? 4.652 -7.363 -27.547 1 91.56 75 PRO A O 1
ATOM 619 N N . GLN A 1 76 ? 4.402 -8.219 -25.547 1 93.62 76 GLN A N 1
ATOM 620 C CA . GLN A 1 76 ? 5.742 -8.789 -25.5 1 93.62 76 GLN A CA 1
ATOM 621 C C . GLN A 1 76 ? 5.762 -10.195 -26.094 1 93.62 76 GLN A C 1
ATOM 623 O O . GLN A 1 76 ? 6.824 -10.812 -26.219 1 93.62 76 GLN A O 1
ATOM 628 N N . LEU A 1 77 ? 4.719 -10.789 -26.562 1 90.69 77 LEU A N 1
ATOM 629 C CA . LEU A 1 77 ? 4.602 -12.023 -27.344 1 90.69 77 LEU A CA 1
ATOM 630 C C . LEU A 1 77 ? 5.168 -13.203 -26.562 1 90.69 77 LEU A C 1
ATOM 632 O O . LEU A 1 77 ? 6.059 -13.906 -27.047 1 90.69 77 LEU A O 1
ATOM 636 N N . TRP A 1 78 ? 4.688 -13.555 -25.438 1 98 78 TRP A N 1
ATOM 637 C CA . TRP A 1 78 ? 5.035 -14.742 -24.672 1 98 78 TRP A CA 1
ATOM 638 C C . TRP A 1 78 ? 4.34 -15.977 -25.234 1 98 78 TRP A C 1
ATOM 640 O O . TRP A 1 78 ? 3.229 -15.891 -25.766 1 98 78 TRP A O 1
ATOM 650 N N . GLU A 1 79 ? 5.043 -17.125 -25.172 1 98.19 79 GLU A N 1
ATOM 651 C CA . GLU A 1 79 ? 4.414 -18.375 -25.594 1 98.19 79 GLU A CA 1
ATOM 652 C C . GLU A 1 79 ? 3.16 -18.656 -24.766 1 98.19 79 GLU A C 1
ATOM 654 O O . GLU A 1 79 ? 2.17 -19.172 -25.297 1 98.19 79 GLU A O 1
ATOM 659 N N . ASN A 1 80 ? 3.236 -18.344 -23.531 1 98.56 80 ASN A N 1
ATOM 660 C CA . ASN A 1 80 ? 2.109 -18.484 -22.609 1 98.56 80 ASN A CA 1
ATOM 661 C C . ASN A 1 80 ? 2.234 -17.531 -21.422 1 98.56 80 ASN A C 1
ATOM 663 O O . ASN A 1 80 ? 3.342 -17.25 -20.969 1 98.56 80 ASN A O 1
ATOM 667 N N . ILE A 1 81 ? 1.163 -16.984 -20.984 1 98.75 81 ILE A N 1
ATOM 668 C CA . ILE A 1 81 ? 1.081 -16.25 -19.734 1 98.75 81 ILE A CA 1
ATOM 669 C C . ILE A 1 81 ? 0.189 -17 -18.75 1 98.75 81 ILE A C 1
ATOM 671 O O . ILE A 1 81 ? -0.988 -17.234 -19.031 1 98.75 81 ILE A O 1
ATOM 675 N N . HIS A 1 82 ? 0.788 -17.406 -17.641 1 98.62 82 HIS A N 1
ATOM 676 C CA . HIS A 1 82 ? 0.04 -18.094 -16.594 1 98.62 82 HIS A CA 1
ATOM 677 C C . HIS A 1 82 ? -0.442 -17.109 -15.531 1 98.62 82 HIS A C 1
ATOM 679 O O . HIS A 1 82 ? 0.347 -16.328 -15 1 98.62 82 HIS A O 1
ATOM 685 N N . ILE A 1 83 ? -1.69 -17.078 -15.266 1 98.19 83 ILE A N 1
ATOM 686 C CA . ILE A 1 83 ? -2.24 -16.281 -14.18 1 98.19 83 ILE A CA 1
ATOM 687 C C . ILE A 1 83 ? -2.271 -17.109 -12.898 1 98.19 83 ILE A C 1
ATOM 689 O O . ILE A 1 83 ? -3.131 -17.984 -12.727 1 98.19 83 ILE A O 1
ATOM 693 N N . ALA A 1 84 ? -1.312 -16.828 -12.016 1 97.44 84 ALA A N 1
ATOM 694 C CA . ALA A 1 84 ? -1.124 -17.609 -10.797 1 97.44 84 ALA A CA 1
ATOM 695 C C . ALA A 1 84 ? -1.943 -17.047 -9.648 1 97.44 84 ALA A C 1
ATOM 697 O O . ALA A 1 84 ? -1.386 -16.594 -8.641 1 97.44 84 ALA A O 1
ATOM 698 N N . PHE A 1 85 ? -3.188 -17.078 -9.734 1 97.12 85 PHE A N 1
ATOM 699 C CA . PHE A 1 85 ? -4.227 -16.719 -8.773 1 97.12 85 PHE A CA 1
ATOM 700 C C . PHE A 1 85 ? -5.461 -17.594 -8.961 1 97.12 85 PHE A C 1
ATOM 702 O O . PHE A 1 85 ? -5.867 -17.859 -10.094 1 97.12 85 PHE A O 1
ATOM 709 N N . PRO A 1 86 ? -6.004 -18.141 -7.812 1 98 86 PRO A N 1
ATOM 710 C CA . PRO A 1 86 ? -7.266 -18.844 -8.023 1 98 86 PRO A CA 1
ATOM 711 C C . PRO A 1 86 ? -8.242 -18.062 -8.906 1 98 86 PRO A C 1
ATOM 713 O O . PRO A 1 86 ? -8.648 -16.953 -8.547 1 98 86 PRO A O 1
ATOM 716 N N . PHE A 1 87 ? -8.562 -18.641 -9.977 1 98.12 87 PHE A N 1
ATOM 717 C CA . PHE A 1 87 ? -9.227 -17.891 -11.031 1 98.12 87 PHE A CA 1
ATOM 718 C C . PHE A 1 87 ? -10.57 -17.359 -10.555 1 98.12 87 PHE A C 1
ATOM 720 O O . PHE A 1 87 ? -11.352 -18.078 -9.93 1 98.12 87 PHE A O 1
ATOM 727 N N . ASN A 1 88 ? -10.75 -16.094 -10.805 1 97.31 88 ASN A N 1
ATOM 728 C CA . ASN A 1 88 ? -12 -15.383 -10.539 1 97.31 88 ASN A CA 1
ATOM 729 C C . ASN A 1 88 ? -13.016 -15.594 -11.648 1 97.31 88 ASN A C 1
ATOM 731 O O . ASN A 1 88 ? -12.875 -15.039 -12.742 1 97.31 88 ASN A O 1
ATOM 735 N N . PRO A 1 89 ? -14.094 -16.359 -11.359 1 96.5 89 PRO A N 1
ATOM 736 C CA . PRO A 1 89 ? -15.039 -16.688 -12.438 1 96.5 89 PRO A CA 1
ATOM 737 C C . PRO A 1 89 ? -15.711 -15.453 -13.016 1 96.5 89 PRO A C 1
ATOM 739 O O . PRO A 1 89 ? -16.203 -15.492 -14.148 1 96.5 89 PRO A O 1
ATOM 742 N N . LEU A 1 90 ? -15.727 -14.32 -12.336 1 95.5 90 LEU A N 1
ATOM 743 C CA . LEU A 1 90 ? -16.312 -13.086 -12.844 1 95.5 90 LEU A CA 1
ATOM 744 C C . LEU A 1 90 ? -15.523 -12.555 -14.031 1 95.5 90 LEU A C 1
ATOM 746 O O . LEU A 1 90 ? -16 -11.672 -14.758 1 95.5 90 LEU A O 1
ATOM 750 N N . GLU A 1 91 ? -14.359 -13.156 -14.281 1 96.75 91 GLU A N 1
ATOM 751 C CA . GLU A 1 91 ? -13.469 -12.609 -15.297 1 96.75 91 GLU A CA 1
ATOM 752 C C . GLU A 1 91 ? -13.469 -13.469 -16.562 1 96.75 91 GLU A C 1
ATOM 754 O O . GLU A 1 91 ? -12.617 -13.312 -17.422 1 96.75 91 GLU A O 1
ATOM 759 N N . ILE A 1 92 ? -14.461 -14.352 -16.703 1 97.44 92 ILE A N 1
ATOM 760 C CA . ILE A 1 92 ? -14.492 -15.297 -17.812 1 97.44 92 ILE A CA 1
ATOM 761 C C . ILE A 1 92 ? -14.594 -14.547 -19.141 1 97.44 92 ILE A C 1
ATOM 763 O O . ILE A 1 92 ? -13.93 -14.898 -20.109 1 97.44 92 ILE A O 1
ATOM 767 N N . THR A 1 93 ? -15.406 -13.484 -19.188 1 96.25 93 THR A N 1
ATOM 768 C CA . THR A 1 93 ? -15.539 -12.703 -20.406 1 96.25 93 THR A CA 1
ATOM 769 C C . THR A 1 93 ? -14.195 -12.094 -20.812 1 96.25 93 THR A C 1
ATOM 771 O O . THR A 1 93 ? -13.789 -12.172 -21.969 1 96.25 93 THR A O 1
ATOM 774 N N . LYS A 1 94 ? -13.539 -11.547 -19.859 1 96 94 LYS A N 1
ATOM 775 C CA . LYS A 1 94 ? -12.227 -10.961 -20.125 1 96 94 LYS A CA 1
ATOM 776 C C . LYS A 1 94 ? -11.219 -12.039 -20.531 1 96 94 LYS A C 1
ATOM 778 O O . LYS A 1 94 ? -10.367 -11.812 -21.391 1 96 94 LYS A O 1
ATOM 783 N N . LEU A 1 95 ? -11.305 -13.18 -19.859 1 98.12 95 LEU A N 1
ATOM 784 C CA . LEU A 1 95 ? -10.43 -14.297 -20.172 1 98.12 95 LEU A CA 1
ATOM 785 C C . LEU A 1 95 ? -10.602 -14.727 -21.625 1 98.12 95 LEU A C 1
ATOM 787 O O . LEU A 1 95 ? -9.617 -14.953 -22.344 1 98.12 95 LEU A O 1
ATOM 791 N N . ASN A 1 96 ? -11.844 -14.797 -22.062 1 98.31 96 ASN A N 1
ATOM 792 C CA . ASN A 1 96 ? -12.117 -15.172 -23.438 1 98.31 96 ASN A CA 1
ATOM 793 C C . ASN A 1 96 ? -11.5 -14.188 -24.422 1 98.31 96 ASN A C 1
ATOM 795 O O . ASN A 1 96 ? -10.922 -14.594 -25.438 1 98.31 96 ASN A O 1
ATOM 799 N N . ARG A 1 97 ? -11.578 -12.945 -24.109 1 97.31 97 ARG A N 1
ATOM 800 C CA . ARG A 1 97 ? -10.984 -11.93 -24.969 1 97.31 97 ARG A CA 1
ATOM 801 C C . ARG A 1 97 ? -9.469 -12.062 -25 1 97.31 97 ARG A C 1
ATOM 803 O O . ARG A 1 97 ? -8.859 -12.016 -26.062 1 97.31 97 ARG A O 1
ATOM 810 N N . LEU A 1 98 ? -8.875 -12.219 -23.859 1 97.12 98 LEU A N 1
ATOM 811 C CA . LEU A 1 98 ? -7.43 -12.336 -23.734 1 97.12 98 LEU A CA 1
ATOM 812 C C . LEU A 1 98 ? -6.926 -13.602 -24.438 1 97.12 98 LEU A C 1
ATOM 814 O O . LEU A 1 98 ? -5.914 -13.562 -25.141 1 97.12 98 LEU A O 1
ATOM 818 N N . ALA A 1 99 ? -7.645 -14.68 -24.25 1 97.94 99 ALA A N 1
ATOM 819 C CA . ALA A 1 99 ? -7.23 -15.984 -24.75 1 97.94 99 ALA A CA 1
ATOM 820 C C . ALA A 1 99 ? -7.355 -16.047 -26.281 1 97.94 99 ALA A C 1
ATOM 822 O O . ALA A 1 99 ? -6.793 -16.938 -26.922 1 97.94 99 ALA A O 1
ATOM 823 N N . ALA A 1 100 ? -8.086 -15.125 -26.875 1 97.56 100 ALA A N 1
ATOM 824 C CA . ALA A 1 100 ? -8.18 -15.039 -28.328 1 97.56 100 ALA A CA 1
ATOM 825 C C . ALA A 1 100 ? -6.879 -14.531 -28.938 1 97.56 100 ALA A C 1
ATOM 827 O O . ALA A 1 100 ? -6.582 -14.797 -30.109 1 97.56 100 ALA A O 1
ATOM 828 N N . GLU A 1 101 ? -6.074 -13.844 -28.188 1 96 101 GLU A N 1
ATOM 829 C CA . GLU A 1 101 ? -4.875 -13.188 -28.703 1 96 101 GLU A CA 1
ATOM 830 C C . GLU A 1 101 ? -3.611 -13.805 -28.125 1 96 101 GLU A C 1
ATOM 832 O O . GLU A 1 101 ? -2.523 -13.656 -28.672 1 96 101 GLU A O 1
ATOM 837 N N . GLN A 1 102 ? -3.664 -14.43 -27.062 1 97.12 102 GLN A N 1
ATOM 838 C CA . GLN A 1 102 ? -2.547 -14.883 -26.234 1 97.12 102 GLN A CA 1
ATOM 839 C C . GLN A 1 102 ? -2.854 -16.219 -25.578 1 97.12 102 GLN A C 1
ATOM 841 O O . GLN A 1 102 ? -3.973 -16.453 -25.125 1 97.12 102 GLN A O 1
ATOM 846 N N . SER A 1 103 ? -1.91 -17.188 -25.797 1 98.5 103 SER A N 1
ATOM 847 C CA . SER A 1 103 ? -2.051 -18.406 -25 1 98.5 103 SER A CA 1
ATOM 848 C C . SER A 1 103 ? -2.062 -18.094 -23.5 1 98.5 103 SER A C 1
ATOM 850 O O . SER A 1 103 ? -1.132 -17.469 -23 1 98.5 103 SER A O 1
ATOM 852 N N . ILE A 1 104 ? -3.131 -18.469 -22.812 1 98.56 104 ILE A N 1
ATOM 853 C CA . ILE A 1 104 ? -3.314 -18.188 -21.406 1 98.56 104 ILE A CA 1
ATOM 854 C C . ILE A 1 104 ? -3.547 -19.484 -20.625 1 98.56 104 ILE A C 1
ATOM 856 O O . ILE A 1 104 ? -4.199 -20.391 -21.125 1 98.56 104 ILE A O 1
ATOM 860 N N . SER A 1 105 ? -2.973 -19.609 -19.531 1 98.75 105 SER A N 1
ATOM 861 C CA . SER A 1 105 ? -3.365 -20.641 -18.562 1 98.75 105 SER A CA 1
ATOM 862 C C . SER A 1 105 ? -3.736 -20.016 -17.219 1 98.75 105 SER A C 1
ATOM 864 O O . SER A 1 105 ? -3.275 -18.922 -16.891 1 98.75 105 SER A O 1
ATOM 866 N N . VAL A 1 106 ? -4.641 -20.656 -16.453 1 98.75 106 VAL A N 1
ATOM 867 C CA . VAL A 1 106 ? -5.145 -20.141 -15.188 1 98.75 106 VAL A CA 1
ATOM 868 C C . VAL A 1 106 ? -4.922 -21.172 -14.078 1 98.75 106 VAL A C 1
ATOM 870 O O . VAL A 1 106 ? -4.48 -22.281 -14.344 1 98.75 106 VAL A O 1
ATOM 873 N N . GLN A 1 107 ? -5.164 -20.719 -12.922 1 98.12 107 GLN A N 1
ATOM 874 C CA . GLN A 1 107 ? -5.059 -21.562 -11.742 1 98.12 107 GLN A CA 1
ATOM 875 C C . GLN A 1 107 ? -6.438 -21.938 -11.211 1 98.12 107 GLN A C 1
ATOM 877 O O . GLN A 1 107 ? -7.293 -21.078 -11.023 1 98.12 107 GLN A O 1
ATOM 882 N N . LEU A 1 108 ? -6.664 -23.234 -10.953 1 98.56 108 LEU A N 1
ATOM 883 C CA . LEU A 1 108 ? -7.941 -23.688 -10.422 1 98.56 108 LEU A CA 1
ATOM 884 C C . LEU A 1 108 ? -7.754 -24.312 -9.039 1 98.56 108 LEU A C 1
ATOM 886 O O . LEU A 1 108 ? -6.77 -25.016 -8.797 1 98.56 108 LEU A O 1
ATOM 890 N N . VAL A 1 109 ? -8.797 -24.047 -8.141 1 98.19 109 VAL A N 1
ATOM 891 C CA . VAL A 1 109 ? -8.703 -24.562 -6.781 1 98.19 109 VAL A CA 1
ATOM 892 C C . VAL A 1 109 ? -10.016 -25.234 -6.387 1 98.19 109 VAL A C 1
ATOM 894 O O . VAL A 1 109 ? -10.156 -25.734 -5.266 1 98.19 109 VAL A O 1
ATOM 897 N N . ASN A 1 110 ? -11.008 -25.25 -7.273 1 97.81 110 ASN A N 1
ATOM 898 C CA . ASN A 1 110 ? -12.297 -25.875 -6.984 1 97.81 110 ASN A CA 1
ATOM 899 C C . ASN A 1 110 ? -13.016 -26.281 -8.266 1 97.81 110 ASN A C 1
ATOM 901 O O . ASN A 1 110 ? -12.758 -25.734 -9.336 1 97.81 110 ASN A O 1
ATOM 905 N N . ALA A 1 111 ? -13.914 -27.266 -8.148 1 97.94 111 ALA A N 1
ATOM 906 C CA . ALA A 1 111 ? -14.609 -27.828 -9.297 1 97.94 111 ALA A CA 1
ATOM 907 C C . ALA A 1 111 ? -15.656 -26.859 -9.828 1 97.94 111 ALA A C 1
ATOM 909 O O . ALA A 1 111 ? -15.953 -26.859 -11.031 1 97.94 111 ALA A O 1
ATOM 910 N N . ALA A 1 112 ? -16.219 -26.031 -8.945 1 97.5 112 ALA A N 1
ATOM 911 C CA . ALA A 1 112 ? -17.25 -25.094 -9.367 1 97.5 112 ALA A CA 1
ATOM 912 C C . ALA A 1 112 ? -16.719 -24.125 -10.422 1 97.5 112 ALA A C 1
ATOM 914 O O . ALA A 1 112 ? -17.359 -23.891 -11.445 1 97.5 112 ALA A O 1
ATOM 915 N N . THR A 1 113 ? -15.562 -23.594 -10.195 1 98.12 113 THR A N 1
ATOM 916 C CA . THR A 1 113 ? -14.938 -22.688 -11.156 1 98.12 113 THR A CA 1
ATOM 917 C C . THR A 1 113 ? -14.578 -23.438 -12.445 1 98.12 113 THR A C 1
ATOM 919 O O . THR A 1 113 ? -14.766 -22.906 -13.547 1 98.12 113 THR A O 1
ATOM 922 N N . ALA A 1 114 ? -14.07 -24.656 -12.312 1 98.44 114 ALA A N 1
ATOM 923 C CA . ALA A 1 114 ? -13.797 -25.484 -13.484 1 98.44 114 ALA A CA 1
ATOM 924 C C . ALA A 1 114 ? -15.055 -25.641 -14.344 1 98.44 114 ALA A C 1
ATOM 926 O O . ALA A 1 114 ? -14.984 -25.562 -15.57 1 98.44 114 ALA A O 1
ATOM 927 N N . GLY A 1 115 ? -16.156 -25.906 -13.633 1 98.25 115 GLY A N 1
ATOM 928 C CA . GLY A 1 115 ? -17.422 -26.062 -14.336 1 98.25 115 GLY A CA 1
ATOM 929 C C . GLY A 1 115 ? -17.844 -24.812 -15.078 1 98.25 115 GLY A C 1
ATOM 930 O O . GLY A 1 115 ? -18.266 -24.875 -16.234 1 98.25 115 GLY A O 1
ATOM 931 N N . LEU A 1 116 ? -17.719 -23.672 -14.438 1 97.94 116 LEU A N 1
ATOM 932 C CA . LEU A 1 116 ? -18.078 -22.406 -15.062 1 97.94 116 LEU A CA 1
ATOM 933 C C . LEU A 1 116 ? -17.203 -22.156 -16.281 1 97.94 116 LEU A C 1
ATOM 935 O O . LEU A 1 116 ? -17.688 -21.688 -17.312 1 97.94 116 LEU A O 1
ATOM 939 N N . LEU A 1 117 ? -15.93 -22.453 -16.172 1 98.44 117 LEU A N 1
ATOM 940 C CA . LEU A 1 117 ? -15.023 -22.297 -17.297 1 98.44 117 LEU A CA 1
ATOM 941 C C . LEU A 1 117 ? -15.391 -23.266 -18.422 1 98.44 117 LEU A C 1
ATOM 943 O O . LEU A 1 117 ? -15.477 -22.875 -19.578 1 98.44 117 LEU A O 1
ATOM 947 N N . ALA A 1 118 ? -15.617 -24.516 -18.062 1 98.19 118 ALA A N 1
ATOM 948 C CA . ALA A 1 118 ? -15.961 -25.531 -19.062 1 98.19 118 ALA A CA 1
ATOM 949 C C . ALA A 1 118 ? -17.188 -25.125 -19.875 1 98.19 118 ALA A C 1
ATOM 951 O O . ALA A 1 118 ? -17.25 -25.344 -21.078 1 98.19 118 ALA A O 1
ATOM 952 N N . ASP A 1 119 ? -18.094 -24.469 -19.188 1 97.88 119 ASP A N 1
ATOM 953 C CA . ASP A 1 119 ? -19.375 -24.125 -19.797 1 97.88 119 ASP A CA 1
ATOM 954 C C . ASP A 1 119 ? -19.266 -22.844 -20.625 1 97.88 119 ASP A C 1
ATOM 956 O O . ASP A 1 119 ? -20.078 -22.609 -21.516 1 97.88 119 ASP A O 1
ATOM 960 N N . ASN A 1 120 ? -18.234 -22 -20.375 1 98.06 120 ASN A N 1
ATOM 961 C CA . ASN A 1 120 ? -18.359 -20.641 -20.906 1 98.06 120 ASN A CA 1
ATOM 962 C C . ASN A 1 120 ? -17.125 -20.25 -21.719 1 98.06 120 ASN A C 1
ATOM 964 O O . ASN A 1 120 ? -17.109 -19.203 -22.375 1 98.06 120 ASN A O 1
ATOM 968 N N . LEU A 1 121 ? -16.094 -21.047 -21.734 1 98.38 121 LEU A N 1
ATOM 969 C CA . LEU A 1 121 ? -14.891 -20.703 -22.5 1 98.38 121 LEU A CA 1
ATOM 970 C C . LEU A 1 121 ? -15.18 -20.719 -23.984 1 98.38 121 LEU A C 1
ATOM 972 O O . LEU A 1 121 ? -15.844 -21.625 -24.484 1 98.38 121 LEU A O 1
ATOM 976 N N . LEU A 1 122 ? -14.688 -19.703 -24.656 1 98.31 122 LEU A N 1
ATOM 977 C CA . LEU A 1 122 ? -14.797 -19.609 -26.109 1 98.31 122 LEU A CA 1
ATOM 978 C C . LEU A 1 122 ? -13.477 -19.984 -26.781 1 98.31 122 LEU A C 1
ATOM 980 O O . LEU A 1 122 ? -13.453 -20.344 -27.969 1 98.31 122 LEU A O 1
ATOM 984 N N . GLN A 1 123 ? -12.359 -19.828 -26.094 1 97.94 123 GLN A N 1
ATOM 985 C CA . GLN A 1 123 ? -11.016 -20.156 -26.547 1 97.94 123 GLN A CA 1
ATOM 986 C C . GLN A 1 123 ? -10.383 -21.234 -25.656 1 97.94 123 GLN A C 1
ATOM 988 O O . GLN A 1 123 ? -10.852 -21.469 -24.547 1 97.94 123 GLN A O 1
ATOM 993 N N . GLN A 1 124 ? -9.398 -21.875 -26.203 1 98.31 124 GLN A N 1
ATOM 994 C CA . GLN A 1 124 ? -8.664 -22.859 -25.391 1 98.31 124 GLN A CA 1
ATOM 995 C C . GLN A 1 124 ? -7.848 -22.156 -24.312 1 98.31 124 GLN A C 1
ATOM 997 O O . GLN A 1 124 ? -7.141 -21.188 -24.578 1 98.31 124 GLN A O 1
ATOM 1002 N N . VAL A 1 125 ? -7.949 -22.625 -23.141 1 98.75 125 VAL A N 1
ATOM 1003 C CA . VAL A 1 125 ? -7.215 -22.109 -22 1 98.75 125 VAL A CA 1
ATOM 1004 C C . VAL A 1 125 ? -6.613 -23.266 -21.203 1 98.75 125 VAL A C 1
ATOM 1006 O O . VAL A 1 125 ? -7.281 -24.266 -20.953 1 98.75 125 VAL A O 1
ATOM 1009 N N . GLY A 1 126 ? -5.301 -23.203 -20.922 1 98.75 126 GLY A N 1
ATOM 1010 C CA . GLY A 1 126 ? -4.699 -24.188 -20.031 1 98.75 126 GLY A CA 1
ATOM 1011 C C . GLY A 1 126 ? -4.984 -23.922 -18.578 1 98.75 126 GLY A C 1
ATOM 1012 O O . GLY A 1 126 ? -5.418 -22.812 -18.203 1 98.75 126 GLY A O 1
ATOM 1013 N N . TYR A 1 127 ? -4.816 -24.922 -17.734 1 98.75 127 TYR A N 1
ATOM 1014 C CA . TYR A 1 127 ? -4.961 -24.656 -16.297 1 98.75 127 TYR A CA 1
ATOM 1015 C C . TYR A 1 127 ? -4.043 -25.562 -15.484 1 98.75 127 TYR A C 1
ATOM 1017 O O . TYR A 1 127 ? -3.676 -26.656 -15.938 1 98.75 127 TYR A O 1
ATOM 1025 N N . PHE A 1 128 ? -3.57 -25.031 -14.398 1 98.75 128 PHE A N 1
ATOM 1026 C CA . PHE A 1 128 ? -2.941 -25.797 -13.328 1 98.75 128 PHE A CA 1
ATOM 1027 C C . PHE A 1 128 ? -3.893 -25.969 -12.156 1 98.75 128 PHE A C 1
ATOM 1029 O O . PHE A 1 128 ? -4.719 -25.094 -11.883 1 98.75 128 PHE A O 1
ATOM 1036 N N . ILE A 1 129 ? -3.822 -27.109 -11.492 1 98.75 129 ILE A N 1
ATOM 1037 C CA . ILE A 1 129 ? -4.441 -27.219 -10.18 1 98.75 129 ILE A CA 1
ATOM 1038 C C . ILE A 1 129 ? -3.459 -26.766 -9.102 1 98.75 129 ILE A C 1
ATOM 1040 O O . ILE A 1 129 ? -2.352 -27.312 -9 1 98.75 129 ILE A O 1
ATOM 1044 N N . GLU A 1 130 ? -3.826 -25.719 -8.391 1 98.25 130 GLU A N 1
ATOM 1045 C CA . GLU A 1 130 ? -2.996 -25.266 -7.273 1 98.25 130 GLU A CA 1
ATOM 1046 C C . GLU A 1 130 ? -3.145 -26.203 -6.074 1 98.25 130 GLU A C 1
ATOM 1048 O O . GLU A 1 130 ? -4.262 -26.484 -5.637 1 98.25 130 GLU A O 1
ATOM 1053 N N . ILE A 1 131 ? -2.023 -26.641 -5.555 1 97.69 131 ILE A N 1
ATOM 1054 C CA . ILE A 1 131 ? -1.997 -27.609 -4.465 1 97.69 131 ILE A CA 1
ATOM 1055 C C . ILE A 1 131 ? -1.47 -26.953 -3.195 1 97.69 131 ILE A C 1
ATOM 1057 O O . ILE A 1 131 ? -0.506 -26.172 -3.24 1 97.69 131 ILE A O 1
ATOM 1061 N N . ASP A 1 132 ? -2.172 -27.203 -2.113 1 94.75 132 ASP A N 1
ATOM 1062 C CA . ASP A 1 132 ? -1.71 -26.781 -0.795 1 94.75 132 ASP A CA 1
ATOM 1063 C C . ASP A 1 132 ? -0.979 -27.906 -0.077 1 94.75 132 ASP A C 1
ATOM 1065 O O . ASP A 1 132 ? -1.591 -28.906 0.299 1 94.75 132 ASP A O 1
ATOM 1069 N N . ALA A 1 133 ? 0.275 -27.75 0.102 1 88.25 133 ALA A N 1
ATOM 1070 C CA . ALA A 1 133 ? 1.062 -28.75 0.812 1 88.25 133 ALA A CA 1
ATOM 1071 C C . ALA A 1 133 ? 1.433 -28.266 2.213 1 88.25 133 ALA A C 1
ATOM 1073 O O . ALA A 1 133 ? 2.588 -28.375 2.627 1 88.25 133 ALA A O 1
ATOM 1074 N N . GLY A 1 134 ? 0.414 -27.578 2.852 1 85.31 134 GLY A N 1
ATOM 1075 C CA . GLY A 1 134 ? 0.637 -27.234 4.246 1 85.31 134 GLY A CA 1
ATOM 1076 C C . GLY A 1 134 ? 0.604 -25.75 4.508 1 85.31 134 GLY A C 1
ATOM 1077 O O . GLY A 1 134 ? 0.588 -25.312 5.664 1 85.31 134 GLY A O 1
ATOM 1078 N N . TYR A 1 135 ? 0.627 -24.891 3.518 1 81.94 135 TYR A N 1
ATOM 1079 C CA . TYR A 1 135 ? 0.618 -23.438 3.686 1 81.94 135 TYR A CA 1
ATOM 1080 C C . TYR A 1 135 ? -0.723 -22.953 4.23 1 81.94 135 TYR A C 1
ATOM 1082 O O . TYR A 1 135 ? -0.77 -22.109 5.117 1 81.94 135 TYR A O 1
ATOM 1090 N N . GLY A 1 136 ? -1.807 -23.516 3.732 1 82.81 136 GLY A N 1
ATOM 1091 C CA . GLY A 1 136 ? -3.129 -23.25 4.273 1 82.81 136 GLY A CA 1
ATOM 1092 C C . GLY A 1 136 ? -3.746 -21.969 3.723 1 82.81 136 GLY A C 1
ATOM 1093 O O . GLY A 1 136 ? -4.824 -21.562 4.16 1 82.81 136 GLY A O 1
ATOM 1094 N N . ARG A 1 137 ? -3.129 -21.312 2.77 1 79.31 137 ARG A N 1
ATOM 1095 C CA . ARG A 1 137 ? -3.684 -20.094 2.188 1 79.31 137 ARG A CA 1
ATOM 1096 C C . ARG A 1 137 ? -4.66 -20.422 1.062 1 79.31 137 ARG A C 1
ATOM 1098 O O . ARG A 1 137 ? -5.82 -20 1.098 1 79.31 137 ARG A O 1
ATOM 1105 N N . THR A 1 138 ? -4.215 -20.984 0.1 1 88.19 138 THR A N 1
ATOM 1106 C CA . THR A 1 138 ? -5.008 -21.375 -1.062 1 88.19 138 THR A CA 1
ATOM 1107 C C . THR A 1 138 ? -4.562 -22.734 -1.603 1 88.19 138 THR A C 1
ATOM 1109 O O . THR A 1 138 ? -3.525 -23.25 -1.192 1 88.19 138 THR A O 1
ATOM 1112 N N . GLY A 1 139 ? -5.465 -23.266 -2.453 1 94.94 139 GLY A N 1
ATOM 1113 C CA . GLY A 1 139 ? -5.121 -24.516 -3.129 1 94.94 139 GLY A CA 1
ATOM 1114 C C . GLY A 1 139 ? -5.848 -25.719 -2.566 1 94.94 139 GLY A C 1
ATOM 1115 O O . GLY A 1 139 ? -6.359 -25.672 -1.444 1 94.94 139 GLY A O 1
ATOM 1116 N N . VAL A 1 140 ? -5.84 -26.797 -3.311 1 97.25 140 VAL A N 1
ATOM 1117 C CA . VAL A 1 140 ? -6.395 -28.094 -2.908 1 97.25 140 VAL A CA 1
ATOM 1118 C C . VAL A 1 140 ? -5.375 -28.844 -2.064 1 97.25 140 VAL A C 1
ATOM 1120 O O . VAL A 1 140 ? -4.203 -28.953 -2.432 1 97.25 140 VAL A O 1
ATOM 1123 N N . GLU A 1 141 ? -5.863 -29.344 -0.916 1 95.25 141 GLU A N 1
ATOM 1124 C CA . GLU A 1 141 ? -4.957 -30.141 -0.106 1 95.25 141 GLU A CA 1
ATOM 1125 C C . GLU A 1 141 ? -4.398 -31.312 -0.907 1 95.25 141 GLU A C 1
ATOM 1127 O O . GLU A 1 141 ? -5.125 -31.953 -1.671 1 95.25 141 GLU A O 1
ATOM 1132 N N . VAL A 1 142 ? -3.158 -31.625 -0.716 1 94.75 142 VAL A N 1
ATOM 1133 C CA . VAL A 1 142 ? -2.436 -32.625 -1.508 1 94.75 142 VAL A CA 1
ATOM 1134 C C . VAL A 1 142 ? -3.127 -33.969 -1.398 1 94.75 142 VAL A C 1
ATOM 1136 O O . VAL A 1 142 ? -3.15 -34.75 -2.359 1 94.75 142 VAL A O 1
ATOM 1139 N N . SER A 1 143 ? -3.752 -34.25 -0.267 1 94 143 SER A N 1
ATOM 1140 C CA . SER A 1 143 ? -4.375 -35.562 -0.022 1 94 143 SER A CA 1
ATOM 1141 C C . SER A 1 143 ? -5.844 -35.562 -0.432 1 94 143 SER A C 1
ATOM 1143 O O . SER A 1 143 ? -6.516 -36.594 -0.366 1 94 143 SER A O 1
ATOM 1145 N N . ASP A 1 144 ? -6.355 -34.406 -0.844 1 96 144 ASP A N 1
ATOM 1146 C CA . ASP A 1 144 ? -7.766 -34.312 -1.217 1 96 144 ASP A CA 1
ATOM 1147 C C . ASP A 1 144 ? -7.977 -34.719 -2.674 1 96 144 ASP A C 1
ATOM 1149 O O . ASP A 1 144 ? -8.375 -33.906 -3.502 1 96 144 ASP A O 1
ATOM 1153 N N . PHE A 1 145 ? -7.82 -36.031 -2.939 1 97 145 PHE A N 1
ATOM 1154 C CA . PHE A 1 145 ? -7.949 -36.562 -4.285 1 97 145 PHE A CA 1
ATOM 1155 C C . PHE A 1 145 ? -9.367 -36.375 -4.812 1 97 145 PHE A C 1
ATOM 1157 O O . PHE A 1 145 ? -9.578 -36.25 -6.02 1 97 145 PHE A O 1
ATOM 1164 N N . GLY A 1 146 ? -10.32 -36.344 -3.895 1 97.44 146 GLY A N 1
ATOM 1165 C CA . GLY A 1 146 ? -11.695 -36.094 -4.301 1 97.44 146 GLY A CA 1
ATOM 1166 C C . GLY A 1 146 ? -11.875 -34.781 -5.051 1 97.44 146 GLY A C 1
ATOM 1167 O O . GLY A 1 146 ? -12.453 -34.781 -6.141 1 97.44 146 GLY A O 1
ATOM 1168 N N . THR A 1 147 ? -11.375 -33.75 -4.477 1 97.5 147 THR A N 1
ATOM 1169 C CA . THR A 1 147 ? -11.469 -32.438 -5.102 1 97.5 147 THR A CA 1
ATOM 1170 C C . THR A 1 147 ? -10.641 -32.375 -6.379 1 97.5 147 THR A C 1
ATOM 1172 O O . THR A 1 147 ? -11.078 -31.828 -7.391 1 97.5 147 THR A O 1
ATOM 1175 N N . ILE A 1 148 ? -9.43 -32.938 -6.348 1 98.38 148 ILE A N 1
ATOM 1176 C CA . ILE A 1 148 ? -8.57 -32.969 -7.523 1 98.38 148 ILE A CA 1
ATOM 1177 C C . ILE A 1 148 ? -9.297 -33.656 -8.68 1 98.38 148 ILE A C 1
ATOM 1179 O O . ILE A 1 148 ? -9.391 -33.125 -9.773 1 98.38 148 ILE A O 1
ATOM 1183 N N . GLU A 1 149 ? -9.844 -34.844 -8.406 1 98.38 149 GLU A N 1
ATOM 1184 C CA . GLU A 1 149 ? -10.539 -35.625 -9.422 1 98.38 149 GLU A CA 1
ATOM 1185 C C . GLU A 1 149 ? -11.789 -34.875 -9.914 1 98.38 149 GLU A C 1
ATOM 1187 O O . GLU A 1 149 ? -12.133 -34.969 -11.094 1 98.38 149 GLU A O 1
ATOM 1192 N N . ALA A 1 150 ? -12.469 -34.25 -9.008 1 98.5 150 ALA A N 1
ATOM 1193 C CA . ALA A 1 150 ? -13.656 -33.469 -9.398 1 98.5 150 ALA A CA 1
ATOM 1194 C C . ALA A 1 150 ? -13.297 -32.375 -10.383 1 98.5 150 ALA A C 1
ATOM 1196 O O . ALA A 1 150 ? -14.016 -32.156 -11.367 1 98.5 150 ALA A O 1
ATOM 1197 N N . ILE A 1 151 ? -12.203 -31.625 -10.148 1 98.62 151 ILE A N 1
ATOM 1198 C CA . ILE A 1 151 ? -11.742 -30.578 -11.055 1 98.62 151 ILE A CA 1
ATOM 1199 C C . ILE A 1 151 ? -11.398 -31.188 -12.414 1 98.62 151 ILE A C 1
ATOM 1201 O O . ILE A 1 151 ? -11.844 -30.688 -13.453 1 98.62 151 ILE A O 1
ATOM 1205 N N . LEU A 1 152 ? -10.648 -32.312 -12.406 1 98.31 152 LEU A N 1
ATOM 1206 C CA . LEU A 1 152 ? -10.211 -32.969 -13.641 1 98.31 152 LEU A CA 1
ATOM 1207 C C . LEU A 1 152 ? -11.406 -33.438 -14.445 1 98.31 152 LEU A C 1
ATOM 1209 O O . LEU A 1 152 ? -11.5 -33.188 -15.648 1 98.31 152 LEU A O 1
ATOM 1213 N N . ARG A 1 153 ? -12.312 -34.062 -13.797 1 97.81 153 ARG A N 1
ATOM 1214 C CA . ARG A 1 153 ? -13.492 -34.625 -14.469 1 97.81 153 ARG A CA 1
ATOM 1215 C C . ARG A 1 153 ? -14.344 -33.531 -15.07 1 97.81 153 ARG A C 1
ATOM 1217 O O . ARG A 1 153 ? -14.797 -33.625 -16.203 1 97.81 153 ARG A O 1
ATOM 1224 N N . THR A 1 154 ? -14.578 -32.5 -14.297 1 97.94 154 THR A N 1
ATOM 1225 C CA . THR A 1 154 ? -15.375 -31.359 -14.75 1 97.94 154 THR A CA 1
ATOM 1226 C C . THR A 1 154 ? -14.727 -30.703 -15.961 1 97.94 154 THR A C 1
ATOM 1228 O O . THR A 1 154 ? -15.422 -30.297 -16.891 1 97.94 154 THR A O 1
ATOM 1231 N N . SER A 1 155 ? -13.414 -30.547 -15.914 1 96.81 155 SER A N 1
ATOM 1232 C CA . SER A 1 155 ? -12.68 -29.875 -16.984 1 96.81 155 SER A CA 1
ATOM 1233 C C . SER A 1 155 ? -12.766 -30.672 -18.281 1 96.81 155 SER A C 1
ATOM 1235 O O . SER A 1 155 ? -12.695 -30.094 -19.375 1 96.81 155 SER A O 1
ATOM 1237 N N . LEU A 1 156 ? -12.938 -31.969 -18.234 1 95.56 156 LEU A N 1
ATOM 1238 C CA . LEU A 1 156 ? -12.93 -32.844 -19.391 1 95.56 156 LEU A CA 1
ATOM 1239 C C . LEU A 1 156 ? -14.242 -32.75 -20.172 1 95.56 156 LEU A C 1
ATOM 1241 O O . LEU A 1 156 ? -14.352 -33.25 -21.281 1 95.56 156 LEU A O 1
ATOM 1245 N N . LYS A 1 157 ? -15.156 -31.984 -19.641 1 95.88 157 LYS A N 1
ATOM 1246 C CA . LYS A 1 157 ? -16.438 -31.781 -20.312 1 95.88 157 LYS A CA 1
ATOM 1247 C C . LYS A 1 157 ? -16.266 -30.891 -21.547 1 95.88 157 LYS A C 1
ATOM 1249 O O . LYS A 1 157 ? -17.188 -30.797 -22.359 1 95.88 157 LYS A O 1
ATOM 1254 N N . THR A 1 158 ? -15.164 -30.297 -21.688 1 97.25 158 THR A N 1
ATOM 1255 C CA . THR A 1 158 ? -14.867 -29.438 -22.828 1 97.25 158 THR A CA 1
ATOM 1256 C C . THR A 1 158 ? -13.445 -29.703 -23.328 1 97.25 158 THR A C 1
ATOM 1258 O O . THR A 1 158 ? -12.602 -30.203 -22.594 1 97.25 158 THR A O 1
ATOM 1261 N N . ASN A 1 159 ? -13.203 -29.406 -24.578 1 97.19 159 ASN A N 1
ATOM 1262 C CA . ASN A 1 159 ? -11.852 -29.5 -25.125 1 97.19 159 ASN A CA 1
ATOM 1263 C C . ASN A 1 159 ? -11.117 -28.172 -25.031 1 97.19 159 ASN A C 1
ATOM 1265 O O . ASN A 1 159 ? -9.953 -28.062 -25.422 1 97.19 159 ASN A O 1
ATOM 1269 N N . LYS A 1 160 ? -11.773 -27.141 -24.422 1 98.25 160 LYS A N 1
ATOM 1270 C CA . LYS A 1 160 ? -11.195 -25.797 -24.375 1 98.25 160 LYS A CA 1
ATOM 1271 C C . LYS A 1 160 ? -10.445 -25.578 -23.062 1 98.25 160 LYS A C 1
ATOM 1273 O O . LYS A 1 160 ? -9.688 -24.609 -22.938 1 98.25 160 LYS A O 1
ATOM 1278 N N . LEU A 1 161 ? -10.711 -26.359 -22.125 1 98.44 161 LEU A N 1
ATOM 1279 C CA . LEU A 1 161 ? -10.008 -26.297 -20.844 1 98.44 161 LEU A CA 1
ATOM 1280 C C . LEU A 1 161 ? -9.008 -27.438 -20.703 1 98.44 161 LEU A C 1
ATOM 1282 O O . LEU A 1 161 ? -9.398 -28.578 -20.438 1 98.44 161 LEU A O 1
ATOM 1286 N N . LYS A 1 162 ? -7.766 -27.125 -20.859 1 98 162 LYS A N 1
ATOM 1287 C CA . LYS A 1 162 ? -6.738 -28.156 -20.984 1 98 162 LYS A CA 1
ATOM 1288 C C . LYS A 1 162 ? -5.871 -28.219 -19.734 1 98 162 LYS A C 1
ATOM 1290 O O . LYS A 1 162 ? -5.238 -27.234 -19.344 1 98 162 LYS A O 1
ATOM 1295 N N . PHE A 1 163 ? -5.789 -29.391 -19.172 1 98.56 163 PHE A N 1
ATOM 1296 C CA . PHE A 1 163 ? -4.984 -29.609 -17.969 1 98.56 163 PHE A CA 1
ATOM 1297 C C . PHE A 1 163 ? -3.498 -29.547 -18.297 1 98.56 163 PHE A C 1
ATOM 1299 O O . PHE A 1 163 ? -3.023 -30.25 -19.188 1 98.56 163 PHE A O 1
ATOM 1306 N N . ARG A 1 164 ? -2.742 -28.688 -17.562 1 98.5 164 ARG A N 1
ATOM 1307 C CA . ARG A 1 164 ? -1.306 -28.547 -17.781 1 98.5 164 ARG A CA 1
ATOM 1308 C C . ARG A 1 164 ? -0.517 -29.25 -16.672 1 98.5 164 ARG A C 1
ATOM 1310 O O . ARG A 1 164 ? 0.6 -29.719 -16.906 1 98.5 164 ARG A O 1
ATOM 1317 N N . GLY A 1 165 ? -1.068 -29.219 -15.5 1 98.69 165 GLY A N 1
ATOM 1318 C CA . GLY A 1 165 ? -0.34 -29.875 -14.422 1 98.69 165 GLY A CA 1
ATOM 1319 C C . GLY A 1 165 ? -0.665 -29.297 -13.055 1 98.69 165 GLY A C 1
ATOM 1320 O O . GLY A 1 165 ? -1.779 -28.828 -12.82 1 98.69 165 GLY A O 1
ATOM 1321 N N . PHE A 1 166 ? 0.278 -29.5 -12.062 1 98.62 166 PHE A N 1
ATOM 1322 C CA . PHE A 1 166 ? 0.095 -29.094 -10.672 1 98.62 166 PHE A CA 1
ATOM 1323 C C . PHE A 1 166 ? 1.051 -27.969 -10.312 1 98.62 166 PHE A C 1
ATOM 1325 O O . PHE A 1 166 ? 2.186 -27.922 -10.789 1 98.62 166 PHE A O 1
ATOM 1332 N N . TYR A 1 167 ? 0.556 -27.047 -9.508 1 98.06 167 TYR A N 1
ATOM 1333 C CA . TYR A 1 167 ? 1.293 -25.859 -9.086 1 98.06 167 TYR A CA 1
ATOM 1334 C C . TYR A 1 167 ? 1.267 -25.719 -7.566 1 98.06 167 TYR A C 1
ATOM 1336 O O . TYR A 1 167 ? 0.206 -25.828 -6.945 1 98.06 167 TYR A O 1
ATOM 1344 N N . ILE A 1 168 ? 2.441 -25.578 -6.945 1 96.69 168 ILE A N 1
ATOM 1345 C CA . ILE A 1 168 ? 2.496 -25.297 -5.516 1 96.69 168 ILE A CA 1
ATOM 1346 C C . ILE A 1 168 ? 3.273 -24 -5.277 1 96.69 168 ILE A C 1
ATOM 1348 O O . ILE A 1 168 ? 4.363 -23.812 -5.824 1 96.69 168 ILE A O 1
ATOM 1352 N N . HIS A 1 169 ? 2.67 -23.094 -4.586 1 92.94 169 HIS A N 1
ATOM 1353 C CA . HIS A 1 169 ? 3.354 -21.953 -3.99 1 92.94 169 HIS A CA 1
ATOM 1354 C C . HIS A 1 169 ? 3.432 -22.094 -2.473 1 92.94 169 HIS A C 1
ATOM 1356 O O . HIS A 1 169 ? 2.445 -21.859 -1.772 1 92.94 169 HIS A O 1
ATOM 1362 N N . ALA A 1 170 ? 4.609 -22.375 -1.971 1 87.19 170 ALA A N 1
ATOM 1363 C CA . ALA A 1 170 ? 4.797 -22.547 -0.532 1 87.19 170 ALA A CA 1
ATOM 1364 C C . ALA A 1 170 ? 5.113 -21.219 0.149 1 87.19 170 ALA A C 1
ATOM 1366 O O . ALA A 1 170 ? 6.238 -21 0.596 1 87.19 170 ALA A O 1
ATOM 1367 N N . GLY A 1 171 ? 4.105 -20.406 0.379 1 84.56 171 GLY A N 1
ATOM 1368 C CA . GLY A 1 171 ? 4.281 -19.062 0.902 1 84.56 171 GLY A CA 1
ATOM 1369 C C . GLY A 1 171 ? 4.738 -19.047 2.35 1 84.56 171 GLY A C 1
ATOM 1370 O O . GLY A 1 171 ? 5.281 -18.047 2.818 1 84.56 171 GLY A O 1
ATOM 1371 N N . HIS A 1 172 ? 4.551 -20.109 3.1 1 84.25 172 HIS A N 1
ATOM 1372 C CA . HIS A 1 172 ? 4.941 -20.172 4.504 1 84.25 172 HIS A CA 1
ATOM 1373 C C . HIS A 1 172 ? 6.457 -20.188 4.656 1 84.25 172 HIS A C 1
ATOM 1375 O O . HIS A 1 172 ? 6.98 -19.984 5.754 1 84.25 172 HIS A O 1
ATOM 1381 N N . THR A 1 173 ? 7.125 -20.328 3.529 1 84.06 173 THR A N 1
ATOM 1382 C CA . THR A 1 173 ? 8.578 -20.203 3.557 1 84.06 173 THR A CA 1
ATOM 1383 C C . THR A 1 173 ? 9 -18.797 3.992 1 84.06 173 THR A C 1
ATOM 1385 O O . THR A 1 173 ? 10.07 -18.625 4.582 1 84.06 173 THR A O 1
ATOM 1388 N N . TYR A 1 174 ? 8.195 -17.828 3.816 1 84.44 174 TYR A N 1
ATOM 1389 C CA . TYR A 1 174 ? 8.508 -16.438 4.133 1 84.44 174 TYR A CA 1
ATOM 1390 C C . TYR A 1 174 ? 8.5 -16.203 5.641 1 84.44 174 TYR A C 1
ATOM 1392 O O . TYR A 1 174 ? 8.945 -15.156 6.117 1 84.44 174 TYR A O 1
ATOM 1400 N N . HIS A 1 175 ? 8.055 -17.109 6.359 1 84.31 175 HIS A N 1
ATOM 1401 C CA . HIS A 1 175 ? 7.977 -17.016 7.812 1 84.31 175 HIS A CA 1
ATOM 1402 C C . HIS A 1 175 ? 8.773 -18.125 8.492 1 84.31 175 HIS A C 1
ATOM 1404 O O . HIS A 1 175 ? 8.445 -18.516 9.609 1 84.31 175 HIS A O 1
ATOM 1410 N N . SER A 1 176 ? 9.727 -18.672 7.832 1 89.44 176 SER A N 1
ATOM 1411 C CA . SER A 1 176 ? 10.445 -19.844 8.32 1 89.44 176 SER A CA 1
ATOM 1412 C C . SER A 1 176 ? 11.945 -19.578 8.398 1 89.44 176 SER A C 1
ATOM 1414 O O . SER A 1 176 ? 12.438 -18.609 7.832 1 89.44 176 SER A O 1
ATOM 1416 N N . SER A 1 177 ? 12.656 -20.438 9.211 1 89 177 SER A N 1
ATOM 1417 C CA . SER A 1 177 ? 14.109 -20.453 9.195 1 89 177 SER A CA 1
ATOM 1418 C C . SER A 1 177 ? 14.648 -21.141 7.949 1 89 177 SER A C 1
ATOM 1420 O O . SER A 1 177 ? 13.914 -21.844 7.258 1 89 177 SER A O 1
ATOM 1422 N N . PRO A 1 178 ? 15.883 -20.906 7.656 1 87.06 178 PRO A N 1
ATOM 1423 C CA . PRO A 1 178 ? 16.469 -21.594 6.496 1 87.06 178 PRO A CA 1
ATOM 1424 C C . PRO A 1 178 ? 16.312 -23.109 6.559 1 87.06 178 PRO A C 1
ATOM 1426 O O . PRO A 1 178 ? 16.047 -23.75 5.539 1 87.06 178 PRO A O 1
ATOM 1429 N N . GLU A 1 179 ? 16.516 -23.672 7.715 1 90.06 179 GLU A N 1
ATOM 1430 C CA . GLU A 1 179 ? 16.344 -25.125 7.879 1 90.06 179 GLU A CA 1
ATOM 1431 C C . GLU A 1 179 ? 14.906 -25.547 7.605 1 90.06 179 GLU A C 1
ATOM 1433 O O . GLU A 1 179 ? 14.672 -26.562 6.953 1 90.06 179 GLU A O 1
ATOM 1438 N N . GLU A 1 180 ? 14.055 -24.75 8.109 1 92.75 180 GLU A N 1
ATOM 1439 C CA . GLU A 1 180 ? 12.641 -25.031 7.867 1 92.75 180 GLU A CA 1
ATOM 1440 C C . GLU A 1 180 ? 12.297 -24.906 6.387 1 92.75 180 GLU A C 1
ATOM 1442 O O . GLU A 1 180 ? 11.469 -25.656 5.867 1 92.75 180 GLU A O 1
ATOM 1447 N N . ILE A 1 181 ? 12.961 -23.984 5.727 1 93.19 181 ILE A N 1
ATOM 1448 C CA . ILE A 1 181 ? 12.719 -23.766 4.301 1 93.19 181 ILE A CA 1
ATOM 1449 C C . ILE A 1 181 ? 13.141 -25 3.51 1 93.19 181 ILE A C 1
ATOM 1451 O O . ILE A 1 181 ? 12.445 -25.422 2.582 1 93.19 181 ILE A O 1
ATOM 1455 N N . GLN A 1 182 ? 14.188 -25.641 3.873 1 92.25 182 GLN A N 1
ATOM 1456 C CA . GLN A 1 182 ? 14.641 -26.859 3.225 1 92.25 182 GLN A CA 1
ATOM 1457 C C . GLN A 1 182 ? 13.617 -27.984 3.404 1 92.25 182 GLN A C 1
ATOM 1459 O O . GLN A 1 182 ? 13.336 -28.734 2.465 1 92.25 182 GLN A O 1
ATOM 1464 N N . ALA A 1 183 ? 13.125 -28.078 4.594 1 93.06 183 ALA A N 1
ATOM 1465 C CA . ALA A 1 183 ? 12.109 -29.094 4.875 1 93.06 183 ALA A CA 1
ATOM 1466 C C . ALA A 1 183 ? 10.852 -28.844 4.051 1 93.06 183 ALA A C 1
ATOM 1468 O O . ALA A 1 183 ? 10.266 -29.797 3.514 1 93.06 183 ALA A O 1
ATOM 1469 N N . ILE A 1 184 ? 10.484 -27.625 3.984 1 93.19 184 ILE A N 1
ATOM 1470 C CA . ILE A 1 184 ? 9.312 -27.25 3.209 1 93.19 184 ILE A CA 1
ATOM 1471 C C . ILE A 1 184 ? 9.531 -27.562 1.735 1 93.19 184 ILE A C 1
ATOM 1473 O O . ILE A 1 184 ? 8.633 -28.078 1.061 1 93.19 184 ILE A O 1
ATOM 1477 N N . TYR A 1 185 ? 10.719 -27.297 1.242 1 93.75 185 TYR A N 1
ATOM 1478 C CA . TYR A 1 185 ? 11.055 -27.609 -0.141 1 93.75 185 TYR A CA 1
ATOM 1479 C C . TYR A 1 185 ? 10.898 -29.109 -0.414 1 93.75 185 TYR A C 1
ATOM 1481 O O . TYR A 1 185 ? 10.305 -29.5 -1.421 1 93.75 185 TYR A O 1
ATOM 1489 N N . HIS A 1 186 ? 11.375 -29.875 0.442 1 93.19 186 HIS A N 1
ATOM 1490 C CA . HIS A 1 186 ? 11.297 -31.312 0.272 1 93.19 186 HIS A CA 1
ATOM 1491 C C . HIS A 1 186 ? 9.852 -31.797 0.321 1 93.19 186 HIS A C 1
ATOM 1493 O O . HIS A 1 186 ? 9.453 -32.656 -0.462 1 93.19 186 HIS A O 1
ATOM 1499 N N . GLN A 1 187 ? 9.125 -31.266 1.224 1 92.81 187 GLN A N 1
ATOM 1500 C CA . GLN A 1 187 ? 7.707 -31.609 1.319 1 92.81 187 GLN A CA 1
ATOM 1501 C C . GLN A 1 187 ? 6.961 -31.234 0.044 1 92.81 187 GLN A C 1
ATOM 1503 O O . GLN A 1 187 ? 6.141 -32 -0.457 1 92.81 187 GLN A O 1
ATOM 1508 N N . THR A 1 188 ? 7.262 -30.078 -0.421 1 94.12 188 THR A N 1
ATOM 1509 C CA . THR A 1 188 ? 6.621 -29.547 -1.623 1 94.12 188 THR A CA 1
ATOM 1510 C C . THR A 1 188 ? 6.977 -30.406 -2.838 1 94.12 188 THR A C 1
ATOM 1512 O O . THR A 1 188 ? 6.098 -30.797 -3.609 1 94.12 188 THR A O 1
ATOM 1515 N N . THR A 1 189 ? 8.25 -30.734 -2.996 1 94.88 189 THR A N 1
ATOM 1516 C CA . THR A 1 189 ? 8.703 -31.5 -4.145 1 94.88 189 THR A CA 1
ATOM 1517 C C . THR A 1 189 ? 8.172 -32.938 -4.074 1 94.88 189 THR A C 1
ATOM 1519 O O . THR A 1 189 ? 7.82 -33.531 -5.098 1 94.88 189 THR A O 1
ATOM 1522 N N . SER A 1 190 ? 8.086 -33.469 -2.879 1 95.38 190 SER A N 1
ATOM 1523 C CA . SER A 1 190 ? 7.52 -34.812 -2.699 1 95.38 190 SER A CA 1
ATOM 1524 C C . SER A 1 190 ? 6.043 -34.844 -3.088 1 95.38 190 SER A C 1
ATOM 1526 O O . SER A 1 190 ? 5.59 -35.781 -3.736 1 95.38 190 SER A O 1
ATOM 1528 N N . ALA A 1 191 ? 5.328 -33.812 -2.654 1 95.94 191 ALA A N 1
ATOM 1529 C CA . ALA A 1 191 ? 3.908 -33.719 -2.984 1 95.94 191 ALA A CA 1
ATOM 1530 C C . ALA A 1 191 ? 3.701 -33.625 -4.492 1 95.94 191 ALA A C 1
ATOM 1532 O O . ALA A 1 191 ? 2.861 -34.344 -5.055 1 95.94 191 ALA A O 1
ATOM 1533 N N . LEU A 1 192 ? 4.48 -32.812 -5.129 1 97.19 192 LEU A N 1
ATOM 1534 C CA . LEU A 1 192 ? 4.371 -32.625 -6.566 1 97.19 192 LEU A CA 1
ATOM 1535 C C . LEU A 1 192 ? 4.723 -33.906 -7.324 1 97.19 192 LEU A C 1
ATOM 1537 O O . LEU A 1 192 ? 4.02 -34.281 -8.258 1 97.19 192 LEU A O 1
ATOM 1541 N N . THR A 1 193 ? 5.789 -34.531 -6.891 1 96.81 193 THR A N 1
ATOM 1542 C CA . THR A 1 193 ? 6.23 -35.75 -7.543 1 96.81 193 THR A CA 1
ATOM 1543 C C . THR A 1 193 ? 5.188 -36.875 -7.375 1 96.81 193 THR A C 1
ATOM 1545 O O . THR A 1 193 ? 4.906 -37.594 -8.32 1 96.81 193 THR A O 1
ATOM 1548 N N . MET A 1 194 ? 4.652 -36.906 -6.195 1 97.12 194 MET A N 1
ATOM 1549 C CA . MET A 1 194 ? 3.607 -37.906 -5.938 1 97.12 194 MET A CA 1
ATOM 1550 C C . MET A 1 194 ? 2.42 -37.688 -6.871 1 97.12 194 MET A C 1
ATOM 1552 O O . MET A 1 194 ? 1.904 -38.656 -7.453 1 97.12 194 MET A O 1
ATOM 1556 N N . LEU A 1 195 ? 1.969 -36.5 -7.008 1 97.88 195 LEU A N 1
ATOM 1557 C CA . LEU A 1 195 ? 0.832 -36.188 -7.867 1 97.88 195 LEU A CA 1
ATOM 1558 C C . LEU A 1 195 ? 1.16 -36.469 -9.328 1 97.88 195 LEU A C 1
ATOM 1560 O O . LEU A 1 195 ? 0.325 -36.969 -10.062 1 97.88 195 LEU A O 1
ATOM 1564 N N . LYS A 1 196 ? 2.361 -36.094 -9.75 1 97.81 196 LYS A N 1
ATOM 1565 C CA . LYS A 1 196 ? 2.783 -36.375 -11.125 1 97.81 196 LYS A CA 1
ATOM 1566 C C . LYS A 1 196 ? 2.758 -37.875 -11.414 1 97.81 196 LYS A C 1
ATOM 1568 O O . LYS A 1 196 ? 2.248 -38.281 -12.453 1 97.81 196 LYS A O 1
ATOM 1573 N N . ASP A 1 197 ? 3.281 -38.656 -10.492 1 97.31 197 ASP A N 1
ATOM 1574 C CA . ASP A 1 197 ? 3.318 -40.094 -10.656 1 97.31 197 ASP A CA 1
ATOM 1575 C C . ASP A 1 197 ? 1.909 -40.688 -10.727 1 97.31 197 ASP A C 1
ATOM 1577 O O . ASP A 1 197 ? 1.641 -41.562 -11.539 1 97.31 197 ASP A O 1
ATOM 1581 N N . LYS A 1 198 ? 1.098 -40.156 -9.922 1 97.25 198 LYS A N 1
ATOM 1582 C CA . LYS A 1 198 ? -0.263 -40.656 -9.844 1 97.25 198 LYS A CA 1
ATOM 1583 C C . LYS A 1 198 ? -1.024 -40.406 -11.141 1 97.25 198 LYS A C 1
ATOM 1585 O O . LYS A 1 198 ? -1.811 -41.25 -11.578 1 97.25 198 LYS A O 1
ATOM 1590 N N . TYR A 1 199 ? -0.829 -39.281 -11.758 1 97.44 199 TYR A N 1
ATOM 1591 C CA . TYR A 1 199 ? -1.72 -38.875 -12.844 1 97.44 199 TYR A CA 1
ATOM 1592 C C . TYR A 1 199 ? -1.005 -38.938 -14.188 1 97.44 199 TYR A C 1
ATOM 1594 O O . TYR A 1 199 ? -1.596 -38.625 -15.234 1 97.44 199 TYR A O 1
ATOM 1602 N N . ASN A 1 200 ? 0.26 -39.406 -14.242 1 96.38 200 ASN A N 1
ATOM 1603 C CA . ASN A 1 200 ? 1.087 -39.406 -15.445 1 96.38 200 ASN A CA 1
ATOM 1604 C C . ASN A 1 200 ? 0.501 -40.312 -16.516 1 96.38 200 ASN A C 1
ATOM 1606 O O . ASN A 1 200 ? 0.668 -40.062 -17.719 1 96.38 200 ASN A O 1
ATOM 1610 N N . SER A 1 201 ? -0.122 -41.375 -16.172 1 97 201 SER A N 1
ATOM 1611 C CA . SER A 1 201 ? -0.698 -42.312 -17.156 1 97 201 SER A CA 1
ATOM 1612 C C . SER A 1 201 ? -1.852 -41.656 -17.906 1 97 201 SER A C 1
ATOM 1614 O O . SER A 1 201 ? -2.006 -41.875 -19.109 1 97 201 SER A O 1
ATOM 1616 N N . GLU A 1 202 ? -2.646 -40.906 -17.25 1 96.06 202 GLU A N 1
ATOM 1617 C CA . GLU A 1 202 ? -3.791 -40.25 -17.859 1 96.06 202 GLU A CA 1
ATOM 1618 C C . GLU A 1 202 ? -3.369 -38.938 -18.531 1 96.06 202 GLU A C 1
ATOM 1620 O O . GLU A 1 202 ? -3.943 -38.562 -19.562 1 96.06 202 GLU A O 1
ATOM 1625 N N . PHE A 1 203 ? -2.439 -38.281 -18.031 1 97.19 203 PHE A N 1
ATOM 1626 C CA . PHE A 1 203 ? -1.919 -37.031 -18.547 1 97.19 203 PHE A CA 1
ATOM 1627 C C . PHE A 1 203 ? -0.404 -37.094 -18.703 1 97.19 203 PHE A C 1
ATOM 1629 O O . PHE A 1 203 ? 0.332 -36.5 -17.906 1 97.19 203 PHE A O 1
ATOM 1636 N N . PRO A 1 204 ? 0.085 -37.656 -19.703 1 96.44 204 PRO A N 1
ATOM 1637 C CA . PRO A 1 204 ? 1.519 -37.906 -19.859 1 96.44 204 PRO A CA 1
ATOM 1638 C C . PRO A 1 204 ? 2.346 -36.625 -19.969 1 96.44 204 PRO A C 1
ATOM 1640 O O . PRO A 1 204 ? 3.549 -36.656 -19.703 1 96.44 204 PRO A O 1
ATOM 1643 N N . ASP A 1 205 ? 1.733 -35.562 -20.375 1 96.19 205 ASP A N 1
ATOM 1644 C CA . ASP A 1 205 ? 2.479 -34.312 -20.594 1 96.19 205 ASP A CA 1
ATOM 1645 C C . ASP A 1 205 ? 2.34 -33.375 -19.406 1 96.19 205 ASP A C 1
ATOM 1647 O O . ASP A 1 205 ? 2.754 -32.219 -19.469 1 96.19 205 ASP A O 1
ATOM 1651 N N . LEU A 1 206 ? 1.73 -33.875 -18.266 1 97.31 206 LEU A N 1
ATOM 1652 C CA . LEU A 1 206 ? 1.495 -32.969 -17.141 1 97.31 206 LEU A CA 1
ATOM 1653 C C . LEU A 1 206 ? 2.812 -32.469 -16.562 1 97.31 206 LEU A C 1
ATOM 1655 O O . LEU A 1 206 ? 3.787 -33.219 -16.484 1 97.31 206 LEU A O 1
ATOM 1659 N N . VAL A 1 207 ? 2.848 -31.234 -16.172 1 97.69 207 VAL A N 1
ATOM 1660 C CA . VAL A 1 207 ? 4.043 -30.625 -15.602 1 97.69 207 VAL A CA 1
ATOM 1661 C C . VAL A 1 207 ? 3.783 -30.266 -14.141 1 97.69 207 VAL A C 1
ATOM 1663 O O . VAL A 1 207 ? 2.643 -30.016 -13.75 1 97.69 207 VAL A O 1
ATOM 1666 N N . ILE A 1 208 ? 4.852 -30.375 -13.312 1 98.25 208 ILE A N 1
ATOM 1667 C CA . ILE A 1 208 ? 4.801 -29.922 -11.922 1 98.25 208 ILE A CA 1
ATOM 1668 C C . ILE A 1 208 ? 5.645 -28.656 -11.758 1 98.25 208 ILE A C 1
ATOM 1670 O O . ILE A 1 208 ? 6.793 -28.609 -12.211 1 98.25 208 ILE A O 1
ATOM 1674 N N . ARG A 1 209 ? 5.02 -27.609 -11.148 1 97.75 209 ARG A N 1
ATOM 1675 C CA . ARG A 1 209 ? 5.645 -26.297 -11.016 1 97.75 209 ARG A CA 1
ATOM 1676 C C . ARG A 1 209 ? 5.707 -25.859 -9.555 1 97.75 209 ARG A C 1
ATOM 1678 O O . ARG A 1 209 ? 4.723 -25.984 -8.82 1 97.75 209 ARG A O 1
ATOM 1685 N N . LEU A 1 210 ? 6.883 -25.5 -9.203 1 94.88 210 LEU A N 1
ATOM 1686 C CA . LEU A 1 210 ? 7.121 -24.906 -7.895 1 94.88 210 LEU A CA 1
ATOM 1687 C C . LEU A 1 210 ? 7.375 -23.406 -8.023 1 94.88 210 LEU A C 1
ATOM 1689 O O . LEU A 1 210 ? 8.086 -22.969 -8.93 1 94.88 210 LEU A O 1
ATOM 1693 N N . GLY A 1 211 ? 6.723 -22.531 -7.09 1 88.25 211 GLY A N 1
ATOM 1694 C CA . GLY A 1 211 ? 6.805 -21.094 -7.332 1 88.25 211 GLY A CA 1
ATOM 1695 C C . GLY A 1 211 ? 7.102 -20.297 -6.078 1 88.25 211 GLY A C 1
ATOM 1696 O O . GLY A 1 211 ? 6.32 -19.422 -5.699 1 88.25 211 GLY A O 1
ATOM 1697 N N . ASP A 1 212 ? 8.109 -20.484 -5.188 1 91.06 212 ASP A N 1
ATOM 1698 C CA . ASP A 1 212 ? 8.414 -19.594 -4.082 1 91.06 212 ASP A CA 1
ATOM 1699 C C . ASP A 1 212 ? 9.891 -19.188 -4.094 1 91.06 212 ASP A C 1
ATOM 1701 O O . ASP A 1 212 ? 10.766 -20.047 -4.25 1 91.06 212 ASP A O 1
ATOM 1705 N N . THR A 1 213 ? 10.156 -17.922 -3.902 1 95 213 THR A N 1
ATOM 1706 C CA . THR A 1 213 ? 11.484 -17.344 -4.059 1 95 213 THR A CA 1
ATOM 1707 C C . THR A 1 213 ? 12.438 -17.891 -3 1 95 213 THR A C 1
ATOM 1709 O O . THR A 1 213 ? 13.555 -18.297 -3.318 1 95 213 THR A O 1
ATOM 1712 N N . PRO A 1 214 ? 12.039 -18 -1.715 1 95.75 214 PRO A N 1
ATOM 1713 C CA . PRO A 1 214 ? 13 -18.484 -0.724 1 95.75 214 PRO A CA 1
ATOM 1714 C C . PRO A 1 214 ? 13.531 -19.875 -1.046 1 95.75 214 PRO A C 1
ATOM 1716 O O . PRO A 1 214 ? 14.75 -20.094 -1.038 1 95.75 214 PRO A O 1
ATOM 1719 N N . SER A 1 215 ? 12.641 -20.812 -1.404 1 94.56 215 SER A N 1
ATOM 1720 C CA . SER A 1 215 ? 13.078 -22.156 -1.73 1 94.56 215 SER A CA 1
ATOM 1721 C C . SER A 1 215 ? 13.961 -22.172 -2.975 1 94.56 215 SER A C 1
ATOM 1723 O O . SER A 1 215 ? 15.016 -22.812 -2.984 1 94.56 215 SER A O 1
ATOM 1725 N N . CYS A 1 216 ? 13.531 -21.453 -3.977 1 95.94 216 CYS A N 1
ATOM 1726 C CA . CYS A 1 216 ? 14.258 -21.438 -5.238 1 95.94 216 CYS A CA 1
ATOM 1727 C C . CYS A 1 216 ? 15.641 -20.812 -5.066 1 95.94 216 CYS A C 1
ATOM 1729 O O . CYS A 1 216 ? 16.578 -21.172 -5.77 1 95.94 216 CYS A O 1
ATOM 1731 N N . SER A 1 217 ? 15.703 -19.859 -4.168 1 96.44 217 SER A N 1
ATOM 1732 C CA . SER A 1 217 ? 16.969 -19.141 -3.971 1 96.44 217 SER A CA 1
ATOM 1733 C C . SER A 1 217 ? 17.938 -19.969 -3.141 1 96.44 217 SER A C 1
ATOM 1735 O O . SER A 1 217 ? 19.141 -19.984 -3.41 1 96.44 217 SER A O 1
ATOM 1737 N N . ILE A 1 218 ? 17.453 -20.703 -2.166 1 94.75 218 ILE A N 1
ATOM 1738 C CA . ILE A 1 218 ? 18.297 -21.406 -1.207 1 94.75 218 ILE A CA 1
ATOM 1739 C C . ILE A 1 218 ? 18.766 -22.734 -1.803 1 94.75 218 ILE A C 1
ATOM 1741 O O . ILE A 1 218 ? 19.906 -23.156 -1.576 1 94.75 218 ILE A O 1
ATOM 1745 N N . GLN A 1 219 ? 17.906 -23.391 -2.537 1 92.75 219 GLN A N 1
ATOM 1746 C CA . GLN A 1 219 ? 18.25 -24.688 -3.115 1 92.75 219 GLN A CA 1
ATOM 1747 C C . GLN A 1 219 ? 19.375 -24.547 -4.141 1 92.75 219 GLN A C 1
ATOM 1749 O O . GLN A 1 219 ? 19.469 -23.547 -4.848 1 92.75 219 GLN A O 1
ATOM 1754 N N . GLN A 1 220 ? 20.125 -25.578 -4.203 1 89.12 220 GLN A N 1
ATOM 1755 C CA . GLN A 1 220 ? 21.234 -25.578 -5.137 1 89.12 220 GLN A CA 1
ATOM 1756 C C . GLN A 1 220 ? 20.797 -25.984 -6.539 1 89.12 220 GLN A C 1
ATOM 1758 O O . GLN A 1 220 ? 21.406 -25.594 -7.535 1 89.12 220 GLN A O 1
ATOM 1763 N N . ASP A 1 221 ? 19.844 -26.828 -6.598 1 86.75 221 ASP A N 1
ATOM 1764 C CA . ASP A 1 221 ? 19.25 -27.25 -7.859 1 86.75 221 ASP A CA 1
ATOM 1765 C C . ASP A 1 221 ? 17.781 -27.625 -7.676 1 86.75 221 ASP A C 1
ATOM 1767 O O . ASP A 1 221 ? 17.25 -27.562 -6.562 1 86.75 221 ASP A O 1
ATOM 1771 N N . PHE A 1 222 ? 17.141 -27.906 -8.836 1 93.31 222 PHE A N 1
ATOM 1772 C CA . PHE A 1 222 ? 15.711 -28.188 -8.836 1 93.31 222 PHE A CA 1
ATOM 1773 C C . PHE A 1 222 ? 15.422 -29.578 -9.352 1 93.31 222 PHE A C 1
ATOM 1775 O O . PHE A 1 222 ? 14.445 -29.797 -10.078 1 93.31 222 PHE A O 1
ATOM 1782 N N . ALA A 1 223 ? 16.266 -30.516 -9.055 1 88.38 223 ALA A N 1
ATOM 1783 C CA . ALA A 1 223 ? 16.141 -31.875 -9.594 1 88.38 223 ALA A CA 1
ATOM 1784 C C . ALA A 1 223 ? 14.734 -32.406 -9.367 1 88.38 223 ALA A C 1
ATOM 1786 O O . ALA A 1 223 ? 14.203 -32.344 -8.25 1 88.38 223 ALA A O 1
ATOM 1787 N N . GLY A 1 224 ? 14.188 -32.875 -10.422 1 90 224 GLY A N 1
ATOM 1788 C CA . GLY A 1 224 ? 12.898 -33.562 -10.328 1 90 224 GLY A CA 1
ATOM 1789 C C . GLY A 1 224 ? 11.727 -32.594 -10.539 1 90 224 GLY A C 1
ATOM 1790 O O . GLY A 1 224 ? 10.578 -33.031 -10.594 1 90 224 GLY A O 1
ATOM 1791 N N . ILE A 1 225 ? 11.922 -31.375 -10.617 1 95.75 225 ILE A N 1
ATOM 1792 C CA . ILE A 1 225 ? 10.875 -30.375 -10.836 1 95.75 225 ILE A CA 1
ATOM 1793 C C . ILE A 1 225 ? 10.898 -29.906 -12.289 1 95.75 225 ILE A C 1
ATOM 1795 O O . ILE A 1 225 ? 11.961 -29.578 -12.82 1 95.75 225 ILE A O 1
ATOM 1799 N N . ASP A 1 226 ? 9.758 -29.906 -12.93 1 97.75 226 ASP A N 1
ATOM 1800 C CA . ASP A 1 226 ? 9.711 -29.547 -14.344 1 97.75 226 ASP A CA 1
ATOM 1801 C C . ASP A 1 226 ? 9.891 -28.047 -14.531 1 97.75 226 ASP A C 1
ATOM 1803 O O . ASP A 1 226 ? 10.617 -27.609 -15.43 1 97.75 226 ASP A O 1
ATOM 1807 N N . GLU A 1 227 ? 9.211 -27.281 -13.695 1 98.12 227 GLU A N 1
ATOM 1808 C CA . GLU A 1 227 ? 9.219 -25.828 -13.828 1 98.12 227 GLU A CA 1
ATOM 1809 C C . GLU A 1 227 ? 9.328 -25.141 -12.461 1 98.12 227 GLU A C 1
ATOM 1811 O O . GLU A 1 227 ? 8.789 -25.641 -11.469 1 98.12 227 GLU A O 1
ATOM 1816 N N . VAL A 1 228 ? 10 -24 -12.391 1 97.75 228 VAL A N 1
ATOM 1817 C CA . VAL A 1 228 ? 10.023 -23.141 -11.211 1 97.75 228 VAL A CA 1
ATOM 1818 C C . VAL A 1 228 ? 9.586 -21.734 -11.586 1 97.75 228 VAL A C 1
ATOM 1820 O O . VAL A 1 228 ? 9.875 -21.25 -12.688 1 97.75 228 VAL A O 1
ATOM 1823 N N . GLY A 1 229 ? 8.812 -21.125 -10.695 1 97.38 229 GLY A N 1
ATOM 1824 C CA . GLY A 1 229 ? 8.266 -19.828 -11.016 1 97.38 229 GLY A CA 1
ATOM 1825 C C . GLY A 1 229 ? 8.477 -18.797 -9.922 1 97.38 229 GLY A C 1
ATOM 1826 O O . GLY A 1 229 ? 7.527 -18.172 -9.453 1 97.38 229 GLY A O 1
ATOM 1827 N N . PRO A 1 230 ? 9.727 -18.578 -9.391 1 97.62 230 PRO A N 1
ATOM 1828 C CA . PRO A 1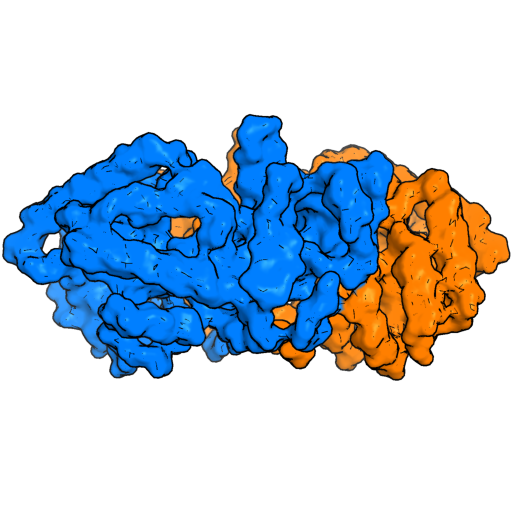 230 ? 9.992 -17.531 -8.406 1 97.62 230 PRO A CA 1
ATOM 1829 C C . PRO A 1 230 ? 9.82 -16.125 -8.984 1 97.62 230 PRO A C 1
ATOM 1831 O O . PRO A 1 230 ? 9.945 -15.93 -10.195 1 97.62 230 PRO A O 1
ATOM 1834 N N . GLY A 1 231 ? 9.445 -15.18 -8.133 1 97.19 231 GLY A N 1
ATOM 1835 C CA . GLY A 1 231 ? 9.234 -13.812 -8.594 1 97.19 231 GLY A CA 1
ATOM 1836 C C . GLY A 1 231 ? 10.172 -12.812 -7.949 1 97.19 231 GLY A C 1
ATOM 1837 O O . GLY A 1 231 ? 10.945 -12.141 -8.641 1 97.19 231 GLY A O 1
ATOM 1838 N N . ASN A 1 232 ? 10.297 -12.852 -6.676 1 98.25 232 ASN A N 1
ATOM 1839 C CA . ASN A 1 232 ? 10.969 -11.812 -5.902 1 98.25 232 ASN A CA 1
ATOM 1840 C C . ASN A 1 232 ? 12.477 -11.875 -6.082 1 98.25 232 ASN A C 1
ATOM 1842 O O . ASN A 1 232 ? 13.188 -10.945 -5.695 1 98.25 232 ASN A O 1
ATOM 1846 N N . PHE A 1 233 ? 13.016 -12.891 -6.762 1 98.62 233 PHE A N 1
ATOM 1847 C CA . PHE A 1 233 ? 14.453 -13.102 -6.871 1 98.62 233 PHE A CA 1
ATOM 1848 C C . PHE A 1 233 ? 15.102 -11.992 -7.695 1 98.62 233 PHE A C 1
ATOM 1850 O O . PHE A 1 233 ? 16.312 -11.766 -7.598 1 98.62 233 PHE A O 1
ATOM 1857 N N . ILE A 1 234 ? 14.305 -11.312 -8.555 1 98.88 234 ILE A N 1
ATOM 1858 C CA . ILE A 1 234 ? 14.844 -10.289 -9.445 1 98.88 234 ILE A CA 1
ATOM 1859 C C . ILE A 1 234 ? 15.32 -9.094 -8.633 1 98.88 234 ILE A C 1
ATOM 1861 O O . ILE A 1 234 ? 16.297 -8.43 -9 1 98.88 234 ILE A O 1
ATOM 1865 N N . PHE A 1 235 ? 14.656 -8.828 -7.492 1 98.88 235 PHE A N 1
ATOM 1866 C CA . PHE A 1 235 ? 14.969 -7.66 -6.684 1 98.88 235 PHE A CA 1
ATOM 1867 C C . PHE A 1 235 ? 15.523 -8.078 -5.324 1 98.88 235 PHE A C 1
ATOM 1869 O O . PHE A 1 235 ? 16.406 -7.414 -4.781 1 98.88 235 PHE A O 1
ATOM 1876 N N . TYR A 1 236 ? 14.969 -9.18 -4.809 1 98.81 236 TYR A N 1
ATOM 1877 C CA . TYR A 1 236 ? 15.172 -9.523 -3.404 1 98.81 236 TYR A CA 1
ATOM 1878 C C . TYR A 1 236 ? 14.789 -8.359 -2.5 1 98.81 236 TYR A C 1
ATOM 1880 O O . TYR A 1 236 ? 14.242 -7.355 -2.965 1 98.81 236 TYR A O 1
ATOM 1888 N N . ASP A 1 237 ? 14.898 -8.492 -1.213 1 98.75 237 ASP A N 1
ATOM 1889 C CA . ASP A 1 237 ? 14.594 -7.488 -0.203 1 98.75 237 ASP A CA 1
ATOM 1890 C C . ASP A 1 237 ? 15.125 -7.902 1.167 1 98.75 237 ASP A C 1
ATOM 1892 O O . ASP A 1 237 ? 15.836 -8.906 1.286 1 98.75 237 ASP A O 1
ATOM 1896 N N . LEU A 1 238 ? 14.812 -7.16 2.146 1 98.44 238 LEU A N 1
ATOM 1897 C CA . LEU A 1 238 ? 15.391 -7.402 3.465 1 98.44 238 LEU A CA 1
ATOM 1898 C C . LEU A 1 238 ? 14.844 -8.688 4.07 1 98.44 238 LEU A C 1
ATOM 1900 O O . LEU A 1 238 ? 15.555 -9.391 4.797 1 98.44 238 LEU A O 1
ATOM 1904 N N . THR A 1 239 ? 13.586 -8.977 3.799 1 97.5 239 THR A N 1
ATOM 1905 C CA . THR A 1 239 ? 13.031 -10.25 4.258 1 97.5 239 THR A CA 1
ATOM 1906 C C . THR A 1 239 ? 13.789 -11.422 3.645 1 97.5 239 THR A C 1
ATOM 1908 O O . THR A 1 239 ? 14.172 -12.359 4.352 1 97.5 239 THR A O 1
ATOM 1911 N N . GLN A 1 240 ? 14.016 -11.391 2.361 1 97.81 240 GLN A N 1
ATOM 1912 C CA . GLN A 1 240 ? 14.758 -12.438 1.676 1 97.81 240 GLN A CA 1
ATOM 1913 C C . GLN A 1 240 ? 16.172 -12.57 2.242 1 97.81 240 GLN A C 1
ATOM 1915 O O . GLN A 1 240 ? 16.688 -13.68 2.383 1 97.81 240 GLN A O 1
ATOM 1920 N N . ALA A 1 241 ? 16.781 -11.422 2.52 1 97.44 241 ALA A N 1
ATOM 1921 C CA . ALA A 1 241 ? 18.109 -11.445 3.121 1 97.44 241 ALA A CA 1
ATOM 1922 C C . ALA A 1 241 ? 18.078 -12.109 4.496 1 97.44 241 ALA A C 1
ATOM 1924 O O . ALA A 1 241 ? 18.938 -12.93 4.82 1 97.44 241 ALA A O 1
ATOM 1925 N N . ALA A 1 242 ? 17.078 -11.766 5.289 1 95.56 242 ALA A N 1
ATOM 1926 C CA . ALA A 1 242 ? 16.953 -12.32 6.637 1 95.56 242 ALA A CA 1
ATOM 1927 C C . ALA A 1 242 ? 16.734 -13.828 6.59 1 95.56 242 ALA A C 1
ATOM 1929 O O . ALA A 1 242 ? 17.172 -14.555 7.488 1 95.56 242 ALA A O 1
ATOM 1930 N N . LEU A 1 243 ? 16.125 -14.32 5.512 1 95.38 243 LEU A N 1
ATOM 1931 C CA . LEU A 1 243 ? 15.797 -15.734 5.352 1 95.38 243 LEU A CA 1
ATOM 1932 C C . LEU A 1 243 ? 17 -16.5 4.824 1 95.38 243 LEU A C 1
ATOM 1934 O O . LEU A 1 243 ? 17 -17.734 4.809 1 95.38 243 LEU A O 1
ATOM 1938 N N . GLY A 1 244 ? 17.984 -15.789 4.344 1 95.25 244 GLY A N 1
ATOM 1939 C CA . GLY A 1 244 ? 19.156 -16.438 3.775 1 95.25 244 GLY A CA 1
ATOM 1940 C C . GLY A 1 244 ? 19.031 -16.688 2.281 1 95.25 244 GLY A C 1
ATOM 1941 O O . GLY A 1 244 ? 19.891 -17.344 1.684 1 95.25 244 GLY A O 1
ATOM 1942 N N . SER A 1 245 ? 17.984 -16.156 1.626 1 96.62 245 SER A N 1
ATOM 1943 C CA . SER A 1 245 ? 17.766 -16.312 0.191 1 96.62 245 SER A CA 1
ATOM 1944 C C . SER A 1 245 ? 18.797 -15.523 -0.61 1 96.62 245 SER A C 1
ATOM 1946 O O . SER A 1 245 ? 19.094 -15.859 -1.76 1 96.62 245 SER A O 1
ATOM 1948 N N . CYS A 1 246 ? 19.281 -14.477 -0.035 1 97.56 246 CYS A N 1
ATOM 1949 C CA . CYS A 1 246 ? 20.219 -13.555 -0.675 1 97.56 246 CYS A CA 1
ATOM 1950 C C . CYS A 1 246 ? 21.031 -12.789 0.365 1 97.56 246 CYS A C 1
ATOM 1952 O O . CYS A 1 246 ? 20.875 -13.016 1.566 1 97.56 246 CYS A O 1
ATOM 1954 N N . THR A 1 247 ? 22 -12.062 -0.061 1 97.81 247 THR A N 1
ATOM 1955 C CA . THR A 1 247 ? 22.641 -11.055 0.773 1 97.81 247 THR A CA 1
ATOM 1956 C C . THR A 1 247 ? 22.078 -9.672 0.481 1 97.81 247 THR A C 1
ATOM 1958 O O . THR A 1 247 ? 21.391 -9.477 -0.517 1 97.81 247 THR A O 1
ATOM 1961 N N . LYS A 1 248 ? 22.328 -8.719 1.344 1 98.12 248 LYS A N 1
ATOM 1962 C CA . LYS A 1 248 ? 21.844 -7.363 1.142 1 98.12 248 LYS A CA 1
ATOM 1963 C C . LYS A 1 248 ? 22.422 -6.758 -0.137 1 98.12 248 LYS A C 1
ATOM 1965 O O . LYS A 1 248 ? 21.766 -5.926 -0.779 1 98.12 248 LYS A O 1
ATOM 1970 N N . GLU A 1 249 ? 23.594 -7.188 -0.535 1 97.81 249 GLU A N 1
ATOM 1971 C CA . GLU A 1 249 ? 24.25 -6.684 -1.739 1 97.81 249 GLU A CA 1
ATOM 1972 C C . GLU A 1 249 ? 23.469 -7.086 -2.994 1 97.81 249 GLU A C 1
ATOM 1974 O O . GLU A 1 249 ? 23.656 -6.492 -4.059 1 97.81 249 GLU A O 1
ATOM 1979 N N . ASP A 1 250 ? 22.625 -8.117 -2.848 1 98.56 250 ASP A N 1
ATOM 1980 C CA . ASP A 1 250 ? 21.859 -8.625 -3.986 1 98.56 250 ASP A CA 1
ATOM 1981 C C . ASP A 1 250 ? 20.578 -7.809 -4.199 1 98.56 250 ASP A C 1
ATOM 1983 O O . ASP A 1 250 ? 19.938 -7.93 -5.238 1 98.56 250 ASP A O 1
ATOM 1987 N N . ILE A 1 251 ? 20.188 -7 -3.209 1 98.88 251 ILE A N 1
ATOM 1988 C CA . ILE A 1 251 ? 18.922 -6.266 -3.297 1 98.88 251 ILE A CA 1
ATOM 1989 C C . ILE A 1 251 ? 19.031 -5.188 -4.371 1 98.88 251 ILE A C 1
ATOM 1991 O O . ILE A 1 251 ? 19.891 -4.316 -4.305 1 98.88 251 ILE A O 1
ATOM 1995 N N . ALA A 1 252 ? 18.062 -5.199 -5.293 1 9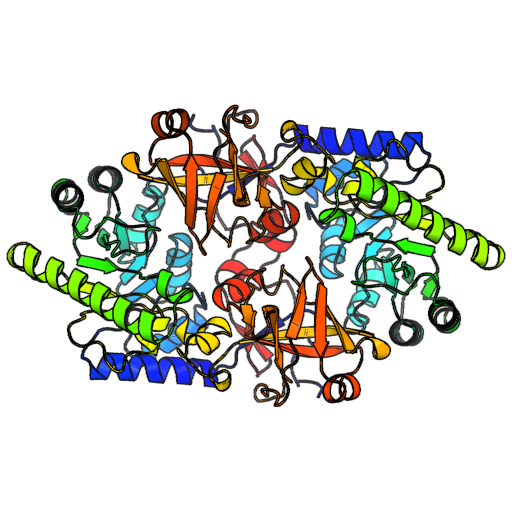8.88 252 ALA A N 1
ATOM 1996 C CA . ALA A 1 252 ? 18.281 -4.465 -6.535 1 98.88 252 ALA A CA 1
ATOM 1997 C C . ALA A 1 252 ? 17.422 -3.201 -6.578 1 98.88 252 ALA A C 1
ATOM 1999 O O . ALA A 1 252 ? 17.422 -2.471 -7.57 1 98.88 252 ALA A O 1
ATOM 2000 N N . VAL A 1 253 ? 16.641 -2.893 -5.547 1 98.81 253 VAL A N 1
ATOM 2001 C CA . VAL A 1 253 ? 15.859 -1.659 -5.5 1 98.81 253 VAL A CA 1
ATOM 2002 C C . VAL A 1 253 ? 16.078 -0.958 -4.164 1 98.81 253 VAL A C 1
ATOM 2004 O O . VAL A 1 253 ? 16.312 -1.612 -3.143 1 98.81 253 VAL A O 1
ATOM 2007 N N . ALA A 1 254 ? 16.016 0.314 -4.184 1 98.75 254 ALA A N 1
ATOM 2008 C CA . ALA A 1 254 ? 16.125 1.162 -2.998 1 98.75 254 ALA A CA 1
ATOM 2009 C C . ALA A 1 254 ? 15.281 2.428 -3.16 1 98.75 254 ALA A C 1
ATOM 2011 O O . ALA A 1 254 ? 15.312 3.066 -4.215 1 98.75 254 ALA A O 1
ATOM 2012 N N . LEU A 1 255 ? 14.5 2.766 -2.15 1 98.44 255 LEU A N 1
ATOM 2013 C CA . LEU A 1 255 ? 13.719 3.994 -2.176 1 98.44 255 LEU A CA 1
ATOM 2014 C C . LEU A 1 255 ? 14.578 5.199 -1.808 1 98.44 255 LEU A C 1
ATOM 2016 O O . LEU A 1 255 ? 15.094 5.281 -0.69 1 98.44 255 LEU A O 1
ATOM 2020 N N . ALA A 1 256 ? 14.75 6.059 -2.773 1 97.12 256 ALA A N 1
ATOM 2021 C CA . ALA A 1 256 ? 15.336 7.355 -2.443 1 97.12 256 ALA A CA 1
ATOM 2022 C C . ALA A 1 256 ? 14.328 8.25 -1.735 1 97.12 256 ALA A C 1
ATOM 2024 O O . ALA A 1 256 ? 13.258 8.531 -2.275 1 97.12 256 ALA A O 1
ATOM 2025 N N . ALA A 1 257 ? 14.656 8.711 -0.565 1 97.56 257 ALA A N 1
ATOM 2026 C CA . ALA A 1 257 ? 13.742 9.5 0.255 1 97.56 257 ALA A CA 1
ATOM 2027 C C . ALA A 1 257 ? 14.398 10.805 0.706 1 97.56 257 ALA A C 1
ATOM 2029 O O . ALA A 1 257 ? 15.523 10.797 1.216 1 97.56 257 ALA A O 1
ATOM 2030 N N . PRO A 1 258 ? 13.742 11.93 0.539 1 97.25 258 PRO A N 1
ATOM 2031 C CA . PRO A 1 258 ? 14.281 13.211 1.001 1 97.25 258 PRO A CA 1
ATOM 2032 C C . PRO A 1 258 ? 14.328 13.32 2.523 1 97.25 258 PRO A C 1
ATOM 2034 O O . PRO A 1 258 ? 13.367 12.93 3.199 1 97.25 258 PRO A O 1
ATOM 2037 N N . ILE A 1 259 ? 15.453 13.852 3.035 1 97.75 259 ILE A N 1
ATOM 2038 C CA . ILE A 1 259 ? 15.562 14.172 4.457 1 97.75 259 ILE A CA 1
ATOM 2039 C C . ILE A 1 259 ? 14.906 15.516 4.738 1 97.75 259 ILE A C 1
ATOM 2041 O O . ILE A 1 259 ? 15.297 16.531 4.172 1 97.75 259 ILE A O 1
ATOM 2045 N N . VAL A 1 260 ? 13.93 15.508 5.676 1 98.06 260 VAL A N 1
ATOM 2046 C CA . VAL A 1 260 ? 13.18 16.75 5.871 1 98.06 260 VAL A CA 1
ATOM 2047 C C . VAL A 1 260 ? 13.422 17.281 7.281 1 98.06 260 VAL A C 1
ATOM 2049 O O . VAL A 1 260 ? 13.117 18.438 7.574 1 98.06 260 VAL A O 1
ATOM 2052 N N . ASP A 1 261 ? 13.961 16.484 8.195 1 98 261 ASP A N 1
ATOM 2053 C CA . ASP A 1 261 ? 14.336 16.938 9.531 1 98 261 ASP A CA 1
ATOM 2054 C C . ASP A 1 261 ? 15.367 16 10.156 1 98 261 ASP A C 1
ATOM 2056 O O . ASP A 1 261 ? 15.422 14.812 9.82 1 98 261 ASP A O 1
ATOM 2060 N N . ILE A 1 262 ? 16.266 16.547 10.969 1 97.31 262 ILE A N 1
ATOM 2061 C CA . ILE A 1 262 ? 17.266 15.781 11.711 1 97.31 262 ILE A CA 1
ATOM 2062 C C . ILE A 1 262 ? 17.234 16.172 13.188 1 97.31 262 ILE A C 1
ATOM 2064 O O . ILE A 1 262 ? 17.438 17.328 13.531 1 97.31 262 ILE A O 1
ATOM 2068 N N . LYS A 1 263 ? 16.891 15.227 14 1 95.25 263 LYS A N 1
ATOM 2069 C CA . LYS A 1 263 ? 16.953 15.414 15.445 1 95.25 263 LYS A CA 1
ATOM 2070 C C . LYS A 1 263 ? 18.188 14.75 16.047 1 95.25 263 LYS A C 1
ATOM 2072 O O . LYS A 1 263 ? 18.125 13.609 16.5 1 95.25 263 LYS A O 1
ATOM 2077 N N . LYS A 1 264 ? 19.234 15.492 16.125 1 94.31 264 LYS A N 1
ATOM 2078 C CA . LYS A 1 264 ? 20.547 14.969 16.5 1 94.31 264 LYS A CA 1
ATOM 2079 C C . LYS A 1 264 ? 20.531 14.398 17.906 1 94.31 264 LYS A C 1
ATOM 2081 O O . LYS A 1 264 ? 21.094 13.336 18.156 1 94.31 264 LYS A O 1
ATOM 2086 N N . HIS A 1 265 ? 19.828 15.102 18.812 1 92.06 265 HIS A N 1
ATOM 2087 C CA . HIS A 1 265 ? 19.828 14.695 20.203 1 92.06 265 HIS A CA 1
ATOM 2088 C C . HIS A 1 265 ? 19.078 13.383 20.406 1 92.06 265 HIS A C 1
ATOM 2090 O O . HIS A 1 265 ? 19.25 12.711 21.422 1 92.06 265 HIS A O 1
ATOM 2096 N N . LYS A 1 266 ? 18.297 12.977 19.406 1 94.25 266 LYS A N 1
ATOM 2097 C CA . LYS A 1 266 ? 17.531 11.727 19.484 1 94.25 266 LYS A CA 1
ATOM 2098 C C . LYS A 1 266 ? 18.109 10.688 18.531 1 94.25 266 LYS A C 1
ATOM 2100 O O . LYS A 1 266 ? 17.625 9.547 18.484 1 94.25 266 LYS A O 1
ATOM 2105 N N . ASN A 1 267 ? 19.109 11.023 17.734 1 96.88 267 ASN A N 1
ATOM 2106 C CA . ASN A 1 267 ? 19.656 10.172 16.688 1 96.88 267 ASN A CA 1
ATOM 2107 C C . ASN A 1 267 ? 18.578 9.734 15.703 1 96.88 267 ASN A C 1
ATOM 2109 O O . ASN A 1 267 ? 18.516 8.562 15.328 1 96.88 267 ASN A O 1
ATOM 2113 N N . GLU A 1 268 ? 17.719 10.672 15.359 1 97.62 268 GLU A N 1
ATOM 2114 C CA . GLU A 1 268 ? 16.609 10.375 14.461 1 97.62 268 GLU A CA 1
ATOM 2115 C C . GLU A 1 268 ? 16.625 11.273 13.234 1 97.62 268 GLU A C 1
ATOM 2117 O O . GLU A 1 268 ? 17.031 12.438 13.32 1 97.62 268 GLU A O 1
ATOM 2122 N N . ILE A 1 269 ? 16.281 10.75 12.125 1 98.06 269 ILE A N 1
ATOM 2123 C CA . ILE A 1 269 ? 16.125 11.461 10.867 1 98.06 269 ILE A CA 1
ATOM 2124 C C . ILE A 1 269 ? 14.695 11.289 10.352 1 98.06 269 ILE A C 1
ATOM 2126 O O . ILE A 1 269 ? 14.172 10.172 10.32 1 98.06 269 ILE A O 1
ATOM 2130 N N . LEU A 1 270 ? 14.039 12.375 10.062 1 98.25 270 LEU A N 1
ATOM 2131 C CA . LEU A 1 270 ? 12.719 12.344 9.438 1 98.25 270 LEU A CA 1
ATOM 2132 C C . LEU A 1 270 ? 12.828 12.414 7.918 1 98.25 270 LEU A C 1
ATOM 2134 O O . LEU A 1 270 ? 13.508 13.289 7.383 1 98.25 270 LEU A O 1
ATOM 2138 N N . VAL A 1 271 ? 12.164 11.484 7.254 1 98.31 271 VAL A N 1
ATOM 2139 C CA . VAL A 1 271 ? 12.242 11.461 5.797 1 98.31 271 VAL A CA 1
ATOM 2140 C C . VAL A 1 271 ? 10.828 11.453 5.207 1 98.31 271 VAL A C 1
ATOM 2142 O O . VAL A 1 271 ? 9.867 11.07 5.879 1 98.31 271 VAL A O 1
ATOM 2145 N N . HIS A 1 272 ? 10.75 12.016 3.949 1 97.81 272 HIS A N 1
ATOM 2146 C CA . HIS A 1 272 ? 9.586 11.766 3.104 1 97.81 272 HIS A CA 1
ATOM 2147 C C . HIS A 1 272 ? 9.633 10.367 2.498 1 97.81 272 HIS A C 1
ATOM 2149 O O . HIS A 1 272 ? 10.188 10.172 1.411 1 97.81 272 HIS A O 1
ATOM 2155 N N . GLY A 1 273 ? 9.086 9.445 3.072 1 97.62 273 GLY A N 1
ATOM 2156 C CA . GLY A 1 273 ? 9.023 8.023 2.779 1 97.62 273 GLY A CA 1
ATOM 2157 C C . GLY A 1 273 ? 8.25 7.238 3.818 1 97.62 273 GLY A C 1
ATOM 2158 O O . GLY A 1 273 ? 8.82 6.781 4.812 1 97.62 273 GLY A O 1
ATOM 2159 N N . GLY A 1 274 ? 7.07 7.09 3.578 1 97.19 274 GLY A N 1
ATOM 2160 C CA . GLY A 1 274 ? 6.195 6.441 4.543 1 97.19 274 GLY A CA 1
ATOM 2161 C C . GLY A 1 274 ? 5.523 5.195 4 1 97.19 274 GLY A C 1
ATOM 2162 O O . GLY A 1 274 ? 6.098 4.492 3.166 1 97.19 274 GLY A O 1
ATOM 2163 N N . GLY A 1 275 ? 4.371 4.902 4.586 1 96.75 275 GLY A N 1
ATOM 2164 C CA . GLY A 1 275 ? 3.641 3.688 4.262 1 96.75 275 GLY A CA 1
ATOM 2165 C C . GLY A 1 275 ? 3.156 3.65 2.822 1 96.75 275 GLY A C 1
ATOM 2166 O O . GLY A 1 275 ? 3.102 2.584 2.207 1 96.75 275 GLY A O 1
ATOM 2167 N N . VAL A 1 276 ? 2.812 4.789 2.246 1 95.5 276 VAL A N 1
ATOM 2168 C CA . VAL A 1 276 ? 2.293 4.82 0.882 1 95.5 276 VAL A CA 1
ATOM 2169 C C . VAL A 1 276 ? 3.439 4.645 -0.112 1 95.5 276 VAL A C 1
ATOM 2171 O O . VAL A 1 276 ? 3.213 4.547 -1.32 1 95.5 276 VAL A O 1
ATOM 2174 N N . HIS A 1 277 ? 4.719 4.57 0.425 1 97.19 277 HIS A N 1
ATOM 2175 C CA . HIS A 1 277 ? 5.895 4.379 -0.414 1 97.19 277 HIS A CA 1
ATOM 2176 C C . HIS A 1 277 ? 6.551 3.027 -0.144 1 97.19 277 HIS A C 1
ATOM 2178 O O . HIS A 1 277 ? 6.867 2.289 -1.079 1 97.19 277 HIS A O 1
ATOM 2184 N N . LEU A 1 278 ? 6.707 2.695 1.125 1 98.06 278 LEU A N 1
ATOM 2185 C CA . LEU A 1 278 ? 7.457 1.519 1.547 1 98.06 278 LEU A CA 1
ATOM 2186 C C . LEU A 1 278 ? 6.516 0.379 1.924 1 98.06 278 LEU A C 1
ATOM 2188 O O . LEU A 1 278 ? 6.969 -0.718 2.262 1 98.06 278 LEU A O 1
ATOM 2192 N N . SER A 1 279 ? 5.258 0.6 1.812 1 95.94 279 SER A N 1
ATOM 2193 C CA . SER A 1 279 ? 4.27 -0.314 2.371 1 95.94 279 SER A CA 1
ATOM 2194 C C . SER A 1 279 ? 4.422 -0.44 3.883 1 95.94 279 SER A C 1
ATOM 2196 O O . SER A 1 279 ? 5.188 0.306 4.5 1 95.94 279 SER A O 1
ATOM 2198 N N . LYS A 1 280 ? 3.621 -1.259 4.531 1 95.12 280 LYS A N 1
ATOM 2199 C CA . LYS A 1 280 ? 3.637 -1.362 5.988 1 95.12 280 LYS A CA 1
ATOM 2200 C C . LYS A 1 280 ? 4.168 -2.721 6.438 1 95.12 280 LYS A C 1
ATOM 2202 O O . LYS A 1 280 ? 3.869 -3.176 7.543 1 95.12 280 LYS A O 1
ATOM 2207 N N . ASP A 1 281 ? 4.922 -3.391 5.48 1 96.75 281 ASP A N 1
ATOM 2208 C CA . ASP A 1 281 ? 5.617 -4.609 5.879 1 96.75 281 ASP A CA 1
ATOM 2209 C C . ASP A 1 281 ? 6.727 -4.309 6.883 1 96.75 281 ASP A C 1
ATOM 2211 O O . ASP A 1 281 ? 7.406 -3.287 6.777 1 96.75 281 ASP A O 1
ATOM 2215 N N . VAL A 1 282 ? 6.855 -5.227 7.797 1 96.5 282 VAL A N 1
ATOM 2216 C CA . VAL A 1 282 ? 7.781 -4.988 8.898 1 96.5 282 VAL A CA 1
ATOM 2217 C C . VAL A 1 282 ? 8.664 -6.215 9.109 1 96.5 282 VAL A C 1
ATOM 2219 O O . VAL A 1 282 ? 8.211 -7.352 8.93 1 96.5 282 VAL A O 1
ATOM 2222 N N . LEU A 1 283 ? 9.883 -6 9.32 1 96.75 283 LEU A N 1
ATOM 2223 C CA . LEU A 1 283 ? 10.828 -7.027 9.734 1 96.75 283 LEU A CA 1
ATOM 2224 C C . LEU A 1 283 ? 11.156 -6.902 11.219 1 96.75 283 LEU A C 1
ATOM 2226 O O . LEU A 1 283 ? 11.461 -5.805 11.695 1 96.75 283 LEU A O 1
ATOM 2230 N N . ILE A 1 284 ? 11.016 -7.961 11.984 1 95.62 284 ILE A N 1
ATOM 2231 C CA . ILE A 1 284 ? 11.453 -7.965 13.375 1 95.62 284 ILE A CA 1
ATOM 2232 C C . ILE A 1 284 ? 12.93 -8.352 13.445 1 95.62 284 ILE A C 1
ATOM 2234 O O . ILE A 1 284 ? 13.305 -9.469 13.086 1 95.62 284 ILE A O 1
ATOM 2238 N N . LEU A 1 285 ? 13.695 -7.488 13.922 1 94.81 285 LEU A N 1
ATOM 2239 C CA . LEU A 1 285 ? 15.133 -7.711 14.016 1 94.81 285 LEU A CA 1
ATOM 2240 C C . LEU A 1 285 ? 15.461 -8.648 15.18 1 94.81 285 LEU A C 1
ATOM 2242 O O . LEU A 1 285 ? 14.617 -8.891 16.047 1 94.81 285 LEU A O 1
ATOM 2246 N N . PRO A 1 286 ? 16.656 -9.211 15.18 1 90.75 286 PRO A N 1
ATOM 2247 C CA . PRO A 1 286 ? 17.031 -10.148 16.234 1 90.75 286 PRO A CA 1
ATOM 2248 C C . PRO A 1 286 ? 16.875 -9.555 17.641 1 90.75 286 PRO A C 1
ATOM 2250 O O . PRO A 1 286 ? 16.578 -10.273 18.594 1 90.75 286 PRO A O 1
ATOM 2253 N N . ASN A 1 287 ? 17.047 -8.234 17.828 1 93.31 287 ASN A N 1
ATOM 2254 C CA . ASN A 1 287 ? 16.938 -7.582 19.141 1 93.31 287 ASN A CA 1
ATOM 2255 C C . ASN A 1 287 ? 15.477 -7.25 19.469 1 93.31 287 ASN A C 1
ATOM 2257 O O . ASN A 1 287 ? 15.195 -6.582 20.453 1 93.31 287 ASN A O 1
ATOM 2261 N N . GLY A 1 288 ? 14.547 -7.645 18.531 1 93.94 288 GLY A N 1
ATOM 2262 C CA . GLY A 1 288 ? 13.133 -7.457 18.781 1 93.94 288 GLY A CA 1
ATOM 2263 C C . GLY A 1 288 ? 12.586 -6.164 18.203 1 93.94 288 GLY A C 1
ATOM 2264 O O . GLY A 1 288 ? 11.367 -5.953 18.172 1 93.94 288 GLY A O 1
ATOM 2265 N N . GLN A 1 289 ? 13.414 -5.363 17.719 1 95.12 289 GLN A N 1
ATOM 2266 C CA . GLN A 1 289 ? 12.984 -4.082 17.188 1 95.12 289 GLN A CA 1
ATOM 2267 C C . GLN A 1 289 ? 12.312 -4.258 15.82 1 95.12 289 GLN A C 1
ATOM 2269 O O . GLN A 1 289 ? 12.742 -5.082 15.016 1 95.12 289 GLN A O 1
ATOM 2274 N N . LYS A 1 290 ? 11.266 -3.447 15.648 1 96.25 290 LYS A N 1
ATOM 2275 C CA . LYS A 1 290 ? 10.609 -3.396 14.344 1 96.25 290 LYS A CA 1
ATOM 2276 C C . LYS A 1 290 ? 11.406 -2.547 13.359 1 96.25 290 LYS A C 1
ATOM 2278 O O . LYS A 1 290 ? 11.961 -1.512 13.734 1 96.25 290 LYS A O 1
ATOM 2283 N N . SER A 1 291 ? 11.516 -2.998 12.133 1 98.38 291 SER A N 1
ATOM 2284 C CA . SER A 1 291 ? 12.156 -2.24 11.07 1 98.38 291 SER A CA 1
ATOM 2285 C C . SER A 1 291 ? 11.305 -2.23 9.805 1 98.38 291 SER A C 1
ATOM 2287 O O . SER A 1 291 ? 10.883 -3.285 9.328 1 98.38 291 SER A O 1
ATOM 2289 N N . TYR A 1 292 ? 11.102 -1.06 9.281 1 98.56 292 TYR A N 1
ATOM 2290 C CA . TYR A 1 292 ? 10.336 -0.903 8.047 1 98.56 292 TYR A CA 1
ATOM 2291 C C . TYR A 1 292 ? 11.258 -0.683 6.859 1 98.56 292 TYR A C 1
ATOM 2293 O O . TYR A 1 292 ? 10.797 -0.396 5.75 1 98.56 292 TYR A O 1
ATOM 2301 N N . GLY A 1 293 ? 12.531 -0.799 7.004 1 98.69 293 GLY A N 1
ATOM 2302 C CA . GLY A 1 293 ? 13.555 -0.622 5.992 1 98.69 293 GLY A CA 1
ATOM 2303 C C . GLY A 1 293 ? 14.938 -0.392 6.578 1 98.69 293 GLY A C 1
ATOM 2304 O O . GLY A 1 293 ? 15.078 -0.172 7.781 1 98.69 293 GLY A O 1
ATOM 2305 N N . GLU A 1 294 ? 15.914 -0.498 5.773 1 98.75 294 GLU A N 1
ATOM 2306 C CA . GLU A 1 294 ? 17.297 -0.261 6.184 1 98.75 294 GLU A CA 1
ATOM 2307 C C . GLU A 1 294 ? 17.953 0.789 5.297 1 98.75 294 GLU A C 1
ATOM 2309 O O . GLU A 1 294 ? 17.812 0.756 4.074 1 98.75 294 GLU A O 1
ATOM 2314 N N . VAL A 1 295 ? 18.688 1.654 5.926 1 98.38 295 VAL A N 1
ATOM 2315 C CA . VAL A 1 295 ? 19.25 2.828 5.266 1 98.38 295 VAL A CA 1
ATOM 2316 C C . VAL A 1 295 ? 20.484 2.428 4.465 1 98.38 295 VAL A C 1
ATOM 2318 O O . VAL A 1 295 ? 21.281 1.596 4.914 1 98.38 295 VAL A O 1
ATOM 2321 N N . VAL A 1 296 ? 20.594 2.998 3.287 1 98.12 296 VAL A N 1
ATOM 2322 C CA . VAL A 1 296 ? 21.812 2.908 2.475 1 98.12 296 VAL A CA 1
ATOM 2323 C C . VAL A 1 296 ? 22.172 4.289 1.94 1 98.12 296 VAL A C 1
ATOM 2325 O O . VAL A 1 296 ? 21.344 5.203 1.933 1 98.12 296 VAL A O 1
ATOM 2328 N N . PHE A 1 297 ? 23.422 4.512 1.589 1 96.31 297 PHE A N 1
ATOM 2329 C CA . PHE A 1 297 ? 23.828 5.715 0.88 1 96.31 297 PHE A CA 1
ATOM 2330 C C . PHE A 1 297 ? 23.859 5.477 -0.625 1 96.31 297 PHE A C 1
ATOM 2332 O O . PHE A 1 297 ? 24.516 4.551 -1.101 1 96.31 297 PHE A O 1
ATOM 2339 N N . ILE A 1 298 ? 23.062 6.25 -1.31 1 93.75 298 ILE A N 1
ATOM 2340 C CA . ILE A 1 298 ? 22.984 6.133 -2.762 1 93.75 298 ILE A CA 1
ATOM 2341 C C . ILE A 1 298 ? 24.156 6.875 -3.408 1 93.75 298 ILE A C 1
ATOM 2343 O O . ILE A 1 298 ? 24.5 7.98 -2.99 1 93.75 298 ILE A O 1
ATOM 2347 N N . HIS A 1 299 ? 24.766 6.281 -4.41 1 91.44 299 HIS A N 1
ATOM 2348 C CA . HIS A 1 299 ? 25.781 6.902 -5.246 1 91.44 299 HIS A CA 1
ATOM 2349 C C . HIS A 1 299 ? 25.453 6.719 -6.727 1 91.44 299 HIS A C 1
ATOM 2351 O O . HIS A 1 299 ? 24.422 6.168 -7.078 1 91.44 299 HIS A O 1
ATOM 2357 N N . GLU A 1 300 ? 26.234 7.195 -7.539 1 86.88 300 GLU A N 1
ATOM 2358 C CA . GLU A 1 300 ? 26 7.219 -8.977 1 86.88 300 GLU A CA 1
ATOM 2359 C C . GLU A 1 300 ? 25.891 5.809 -9.547 1 86.88 300 GLU A C 1
ATOM 2361 O O . GLU A 1 300 ? 25.125 5.562 -10.484 1 86.88 300 GLU A O 1
ATOM 2366 N N . ASP A 1 301 ? 26.609 4.879 -8.961 1 90.44 301 ASP A N 1
ATOM 2367 C CA . ASP A 1 301 ? 26.688 3.541 -9.547 1 90.44 301 ASP A CA 1
ATOM 2368 C C . ASP A 1 301 ? 25.953 2.521 -8.672 1 90.44 301 ASP A C 1
ATOM 2370 O O . ASP A 1 301 ? 26.125 1.313 -8.844 1 90.44 301 ASP A O 1
ATOM 2374 N N . GLY A 1 302 ? 25.172 2.986 -7.758 1 94.69 302 GLY A N 1
ATOM 2375 C CA . GLY A 1 302 ? 24.453 2.074 -6.887 1 94.69 302 GLY A CA 1
ATOM 2376 C C . GLY A 1 302 ? 24.266 2.617 -5.48 1 94.69 302 GLY A C 1
ATOM 2377 O O . GLY A 1 302 ? 23.938 3.793 -5.301 1 94.69 302 GLY A O 1
ATOM 2378 N N . TRP A 1 303 ? 24.297 1.789 -4.496 1 96.19 303 TRP A N 1
ATOM 2379 C CA . TRP A 1 303 ? 24.203 2.203 -3.102 1 96.19 303 TRP A CA 1
ATOM 2380 C C . TRP A 1 303 ? 25.062 1.313 -2.213 1 96.19 303 TRP A C 1
ATOM 2382 O O . TRP A 1 303 ? 25.375 0.174 -2.572 1 96.19 303 TRP A O 1
ATOM 2392 N N . GLU A 1 304 ? 25.375 1.889 -1.158 1 93.44 304 GLU A N 1
ATOM 2393 C CA . GLU A 1 304 ? 26.312 1.271 -0.216 1 93.44 304 GLU A CA 1
ATOM 2394 C C . GLU A 1 304 ? 25.578 0.775 1.03 1 93.44 304 GLU A C 1
ATOM 2396 O O . GLU A 1 304 ? 24.844 1.527 1.663 1 93.44 304 GLU A O 1
ATOM 2401 N N . ILE A 1 305 ? 25.859 -0.526 1.341 1 95.88 305 ILE A N 1
ATOM 2402 C CA . ILE A 1 305 ? 25.359 -1.056 2.604 1 95.88 305 ILE A CA 1
ATOM 2403 C C . ILE A 1 305 ? 26.203 -0.53 3.758 1 95.88 305 ILE A C 1
ATOM 2405 O O . ILE A 1 305 ? 27.438 -0.592 3.713 1 95.88 305 ILE A O 1
ATOM 2409 N N . LEU A 1 306 ? 25.578 -0.073 4.75 1 95.25 306 LEU A N 1
ATOM 2410 C CA . LEU A 1 306 ? 26.281 0.549 5.863 1 95.25 306 LEU A CA 1
ATOM 2411 C C . LEU A 1 306 ? 26.781 -0.505 6.848 1 95.25 306 LEU A C 1
ATOM 2413 O O . LEU A 1 306 ? 26.094 -1.493 7.105 1 95.25 306 LEU A O 1
ATOM 2417 N N . GLU A 1 307 ? 27.953 -0.253 7.387 1 92 307 GLU A N 1
ATOM 2418 C CA . GLU A 1 307 ? 28.531 -1.161 8.375 1 92 307 GLU A CA 1
ATOM 2419 C C . GLU A 1 307 ? 27.656 -1.241 9.625 1 92 307 GLU A C 1
ATOM 2421 O O . GLU A 1 307 ? 27.328 -2.334 10.086 1 92 307 GLU A O 1
ATOM 2426 N N . GLU A 1 308 ? 27.375 -0.084 10.133 1 93.31 308 GLU A N 1
ATOM 2427 C CA . GLU A 1 308 ? 26.391 0.004 11.195 1 93.31 308 GLU A CA 1
ATOM 2428 C C . GLU A 1 308 ? 25.016 0.383 10.648 1 93.31 308 GLU A C 1
ATOM 2430 O O . GLU A 1 308 ? 24.812 1.508 10.188 1 93.31 308 GLU A O 1
ATOM 2435 N N . PRO A 1 309 ? 24.109 -0.535 10.828 1 94.25 309 PRO A N 1
ATOM 2436 C CA . PRO A 1 309 ? 22.844 -0.315 10.141 1 94.25 309 PRO A CA 1
ATOM 2437 C C . PRO A 1 309 ? 22 0.793 10.789 1 94.25 309 PRO A C 1
ATOM 2439 O O . PRO A 1 309 ? 22.016 0.947 12.016 1 94.25 309 PRO A O 1
ATOM 2442 N N . ALA A 1 310 ? 21.438 1.651 10.008 1 97.62 310 ALA A N 1
ATOM 2443 C CA . ALA A 1 310 ? 20.312 2.516 10.367 1 97.62 310 ALA A CA 1
ATOM 2444 C C . ALA A 1 310 ? 19 1.965 9.812 1 97.62 310 ALA A C 1
ATOM 2446 O O . ALA A 1 310 ? 18.969 1.392 8.727 1 97.62 310 ALA A O 1
ATOM 2447 N N . ILE A 1 311 ? 17.922 2.094 10.617 1 98.38 311 ILE A N 1
ATOM 2448 C CA . ILE A 1 311 ? 16.672 1.459 10.203 1 98.38 311 ILE A CA 1
ATOM 2449 C C . ILE A 1 311 ? 15.547 2.486 10.211 1 98.38 311 ILE A C 1
ATOM 2451 O O . ILE A 1 311 ? 15.656 3.533 10.859 1 98.38 311 ILE A O 1
ATOM 2455 N N . VAL A 1 312 ? 14.531 2.227 9.414 1 98.69 312 VAL A N 1
ATOM 2456 C CA . VAL A 1 312 ? 13.266 2.938 9.562 1 98.69 312 VAL A CA 1
ATOM 2457 C C . VAL A 1 312 ? 12.5 2.383 10.758 1 98.69 312 VAL A C 1
ATOM 2459 O O . VAL A 1 312 ? 11.859 1.329 10.664 1 98.69 312 VAL A O 1
ATOM 2462 N N . LYS A 1 313 ? 12.477 3.109 11.812 1 97.62 313 LYS A N 1
ATOM 2463 C CA . LYS A 1 313 ? 11.961 2.574 13.07 1 97.62 313 LYS A CA 1
ATOM 2464 C C . LYS A 1 313 ? 10.438 2.695 13.125 1 97.62 313 LYS A C 1
ATOM 2466 O O . LYS A 1 313 ? 9.773 1.923 13.828 1 97.62 313 LYS A O 1
ATOM 2471 N N . SER A 1 314 ? 9.906 3.725 12.5 1 96.44 314 SER A N 1
ATOM 2472 C CA . SER A 1 314 ? 8.469 3.939 12.453 1 96.44 314 SER A CA 1
ATOM 2473 C C . SER A 1 314 ? 8.047 4.57 11.133 1 96.44 314 SER A C 1
ATOM 2475 O O . SER A 1 314 ? 8.867 5.172 10.438 1 96.44 314 SER A O 1
ATOM 2477 N N . ILE A 1 315 ? 6.777 4.277 10.836 1 96.06 315 ILE A N 1
ATOM 2478 C CA . ILE A 1 315 ? 6.281 4.734 9.547 1 96.06 315 ILE A CA 1
ATOM 2479 C C . ILE A 1 315 ? 4.855 5.262 9.703 1 96.06 315 ILE A C 1
ATOM 2481 O O . ILE A 1 315 ? 4.059 4.707 10.461 1 96.06 315 ILE A O 1
ATOM 2485 N N . SER A 1 316 ? 4.578 6.445 9.18 1 94.19 316 SER A N 1
ATOM 2486 C CA . SER A 1 316 ? 3.238 6.984 8.969 1 94.19 316 SER A CA 1
ATOM 2487 C C . SER A 1 316 ? 2.854 6.953 7.492 1 94.19 316 SER A C 1
ATOM 2489 O O . SER A 1 316 ? 3.461 6.227 6.703 1 94.19 316 SER A O 1
ATOM 2491 N N . GLN A 1 317 ? 1.784 7.633 7.164 1 93.88 317 GLN A N 1
ATOM 2492 C CA . GLN A 1 317 ? 1.312 7.578 5.785 1 93.88 317 GLN A CA 1
ATOM 2493 C C . GLN A 1 317 ? 2.377 8.086 4.816 1 93.88 317 GLN A C 1
ATOM 2495 O O . GLN A 1 317 ? 2.773 7.379 3.891 1 93.88 317 GLN A O 1
ATOM 2500 N N . GLU A 1 318 ? 2.949 9.328 5.141 1 95.69 318 GLU A N 1
ATOM 2501 C CA . GLU A 1 318 ? 3.928 9.953 4.254 1 95.69 318 GLU A CA 1
ATOM 2502 C C . GLU A 1 318 ? 5.32 9.945 4.879 1 95.69 318 GLU A C 1
ATOM 2504 O O . GLU A 1 318 ? 6.324 10.086 4.176 1 95.69 318 GLU A O 1
ATOM 2509 N N . HIS A 1 319 ? 5.387 9.75 6.211 1 96.56 319 HIS A N 1
ATOM 2510 C CA . HIS A 1 319 ? 6.621 9.969 6.961 1 96.56 319 HIS A CA 1
ATOM 2511 C C . HIS A 1 319 ? 7.285 8.641 7.324 1 96.56 319 HIS A C 1
ATOM 2513 O O . HIS A 1 319 ? 6.605 7.68 7.68 1 96.56 319 HIS A O 1
ATOM 2519 N N . GLY A 1 320 ? 8.578 8.672 7.246 1 97.62 320 GLY A N 1
ATOM 2520 C CA . GLY A 1 320 ? 9.406 7.68 7.918 1 97.62 320 GLY A CA 1
ATOM 2521 C C . GLY A 1 320 ? 10.344 8.281 8.945 1 97.62 320 GLY A C 1
ATOM 2522 O O . GLY A 1 320 ? 10.906 9.359 8.719 1 97.62 320 GLY A O 1
ATOM 2523 N N . VAL A 1 321 ? 10.5 7.645 10.07 1 98.12 321 VAL A N 1
ATOM 2524 C CA . VAL A 1 321 ? 11.484 8.055 11.07 1 98.12 321 VAL A CA 1
ATOM 2525 C C . VAL A 1 321 ? 12.617 7.023 11.133 1 98.12 321 VAL A C 1
ATOM 2527 O O . VAL A 1 321 ? 12.375 5.848 11.414 1 98.12 321 VAL A O 1
ATOM 2530 N N . LEU A 1 322 ? 13.789 7.504 10.859 1 98.25 322 LEU A N 1
ATOM 2531 C CA . LEU A 1 322 ? 14.961 6.645 10.914 1 98.25 322 LEU A CA 1
ATOM 2532 C C . LEU A 1 322 ? 15.641 6.734 12.273 1 98.25 322 LEU A C 1
ATOM 2534 O O . LEU A 1 322 ? 15.742 7.82 12.852 1 98.25 322 LEU A O 1
ATOM 2538 N N . GLN A 1 323 ? 16.016 5.656 12.797 1 98.06 323 GLN A N 1
ATOM 2539 C CA . GLN A 1 323 ? 16.984 5.582 13.883 1 98.06 323 GLN A CA 1
ATOM 2540 C C . GLN A 1 323 ? 18.391 5.273 13.352 1 98.06 323 GLN A C 1
ATOM 2542 O O . GLN A 1 323 ? 18.594 4.238 12.719 1 98.06 323 GLN A O 1
ATOM 2547 N N . ALA A 1 324 ? 19.266 6.125 13.594 1 97.69 324 ALA A N 1
ATOM 2548 C CA . ALA A 1 324 ? 20.578 5.98 12.977 1 97.69 324 ALA A CA 1
ATOM 2549 C C . ALA A 1 324 ? 21.688 6.188 14.008 1 97.69 324 ALA A C 1
ATOM 2551 O O . ALA A 1 324 ? 21.531 6.953 14.961 1 97.69 324 ALA A O 1
ATOM 2552 N N . PRO A 1 325 ? 22.844 5.508 13.812 1 96.81 325 PRO A N 1
ATOM 2553 C CA . PRO A 1 325 ? 24.016 5.809 14.641 1 96.81 325 PRO A CA 1
ATOM 2554 C C . PRO A 1 325 ? 24.531 7.234 14.43 1 96.81 325 PRO A C 1
ATOM 2556 O O . PRO A 1 325 ? 24.266 7.848 13.398 1 96.81 325 PRO A O 1
ATOM 2559 N N . LYS A 1 326 ? 25.219 7.742 15.43 1 95.75 326 LYS A N 1
ATOM 2560 C CA . LYS A 1 326 ? 25.75 9.109 15.414 1 95.75 326 LYS A CA 1
ATOM 2561 C C . LYS A 1 326 ? 26.594 9.367 14.164 1 95.75 326 LYS A C 1
ATOM 2563 O O . LYS A 1 326 ? 26.531 10.453 13.594 1 95.75 326 LYS A O 1
ATOM 2568 N N . ALA A 1 327 ? 27.328 8.352 13.758 1 94.75 327 ALA A N 1
ATOM 2569 C CA . ALA A 1 327 ? 28.203 8.492 12.602 1 94.75 327 ALA A CA 1
ATOM 2570 C C . ALA A 1 327 ? 27.406 8.836 11.344 1 94.75 327 ALA A C 1
ATOM 2572 O O . ALA A 1 327 ? 27.875 9.586 10.492 1 94.75 327 ALA A O 1
ATOM 2573 N N . ILE A 1 328 ? 26.234 8.25 11.258 1 95.38 328 ILE A N 1
ATOM 2574 C CA . ILE A 1 328 ? 25.375 8.508 10.109 1 95.38 328 ILE A CA 1
ATOM 2575 C C . ILE A 1 328 ? 24.703 9.875 10.258 1 95.38 328 ILE A C 1
ATOM 2577 O O . ILE A 1 328 ? 24.641 10.656 9.305 1 95.38 328 ILE A O 1
ATOM 2581 N N . ILE A 1 329 ? 24.25 10.195 11.469 1 96.56 329 ILE A N 1
ATOM 2582 C CA . ILE A 1 329 ? 23.594 11.469 11.766 1 96.56 329 ILE A CA 1
ATOM 2583 C C . ILE A 1 329 ? 24.531 12.625 11.383 1 96.56 329 ILE A C 1
ATOM 2585 O O . ILE A 1 329 ? 24.078 13.633 10.836 1 96.56 329 ILE A O 1
ATOM 2589 N N . ASP A 1 330 ? 25.781 12.469 11.633 1 94.56 330 ASP A N 1
ATOM 2590 C CA . ASP A 1 330 ? 26.75 13.523 11.406 1 94.56 330 ASP A CA 1
ATOM 2591 C C . ASP A 1 330 ? 27.062 13.68 9.922 1 94.56 330 ASP A C 1
ATOM 2593 O O . ASP A 1 330 ? 27.594 14.711 9.492 1 94.56 330 ASP A O 1
ATOM 2597 N N . ARG A 1 331 ? 26.719 12.711 9.172 1 92.69 331 ARG A N 1
ATOM 2598 C CA . ARG A 1 331 ? 27.094 12.695 7.762 1 92.69 331 ARG A CA 1
ATOM 2599 C C . ARG A 1 331 ? 25.953 13.234 6.895 1 92.69 331 ARG A C 1
ATOM 2601 O O . ARG A 1 331 ? 26.188 13.719 5.789 1 92.69 331 ARG A O 1
ATOM 2608 N N . VAL A 1 332 ? 24.734 13.156 7.375 1 95.44 332 VAL A N 1
ATOM 2609 C CA . VAL A 1 332 ? 23.594 13.5 6.527 1 95.44 332 VAL A CA 1
ATOM 2610 C C . VAL A 1 332 ? 23.203 14.961 6.758 1 95.44 332 VAL A C 1
ATOM 2612 O O . VAL A 1 332 ? 23.516 15.531 7.805 1 95.44 332 VAL A O 1
ATOM 2615 N N . HIS A 1 333 ? 22.562 15.547 5.715 1 95 333 HIS A N 1
ATOM 2616 C CA . HIS A 1 333 ? 22.109 16.938 5.773 1 95 333 HIS A CA 1
ATOM 2617 C C . HIS A 1 333 ? 20.672 17.062 5.301 1 95 333 HIS A C 1
ATOM 2619 O O . HIS A 1 333 ? 20.203 16.25 4.488 1 95 333 HIS A O 1
ATOM 2625 N N . LEU A 1 334 ? 20.047 18.078 5.852 1 95.12 334 LEU A N 1
ATOM 2626 C CA . LEU A 1 334 ? 18.703 18.422 5.41 1 95.12 334 LEU A CA 1
ATOM 2627 C C . LEU A 1 334 ? 18.672 18.656 3.906 1 95.12 334 LEU A C 1
ATOM 2629 O O . LEU A 1 334 ? 19.562 19.297 3.354 1 95.12 334 LEU A O 1
ATOM 2633 N N . GLY A 1 335 ? 17.641 18.062 3.236 1 93 335 GLY A N 1
ATOM 2634 C CA . GLY A 1 335 ? 17.484 18.297 1.809 1 93 335 GLY A CA 1
ATOM 2635 C C . GLY A 1 335 ? 18.25 17.297 0.957 1 93 335 GLY A C 1
ATOM 2636 O O . GLY A 1 335 ? 18.219 17.375 -0.273 1 93 335 GLY A O 1
ATOM 2637 N N . GLU A 1 336 ? 18.906 16.406 1.589 1 94 336 GLU A N 1
ATOM 2638 C CA . GLU A 1 336 ? 19.562 15.32 0.856 1 94 336 GLU A CA 1
ATOM 2639 C C . GLU A 1 336 ? 18.641 14.109 0.74 1 94 336 GLU A C 1
ATOM 2641 O O . GLU A 1 336 ? 17.609 14.039 1.404 1 94 336 GLU A O 1
ATOM 2646 N N . LEU A 1 337 ? 19.047 13.258 -0.211 1 95.31 337 LEU A N 1
ATOM 2647 C CA . LEU A 1 337 ? 18.359 11.984 -0.361 1 95.31 337 LEU A CA 1
ATOM 2648 C C . LEU A 1 337 ? 19.094 10.883 0.404 1 95.31 337 LEU A C 1
ATOM 2650 O O . LEU A 1 337 ? 20.328 10.844 0.432 1 95.31 337 LEU A O 1
ATOM 2654 N N . ILE A 1 338 ? 18.344 10.078 0.963 1 96.56 338 ILE A N 1
ATOM 2655 C CA . ILE A 1 338 ? 18.875 8.859 1.562 1 96.56 338 ILE A CA 1
ATOM 2656 C C . ILE A 1 338 ? 18.156 7.645 0.968 1 96.56 338 ILE A C 1
ATOM 2658 O O . ILE A 1 338 ? 17 7.738 0.541 1 96.56 338 ILE A O 1
ATOM 2662 N N . GLY A 1 339 ? 18.891 6.555 0.821 1 97.81 339 GLY A N 1
ATOM 2663 C CA . GLY A 1 339 ? 18.281 5.332 0.307 1 97.81 339 GLY A CA 1
ATOM 2664 C C . GLY A 1 339 ? 17.734 4.438 1.397 1 97.81 339 GLY A C 1
ATOM 2665 O O . GLY A 1 339 ? 18.281 4.383 2.502 1 97.81 339 GLY A O 1
ATOM 2666 N N . ILE A 1 340 ? 16.672 3.705 1.093 1 98.81 340 ILE A N 1
ATOM 2667 C CA . ILE A 1 340 ? 16.078 2.736 2.01 1 98.81 340 ILE A CA 1
ATOM 2668 C C . ILE A 1 340 ? 15.828 1.422 1.276 1 98.81 340 ILE A C 1
ATOM 2670 O O . ILE A 1 340 ? 15.07 1.386 0.302 1 98.81 340 ILE A O 1
ATOM 2674 N N . LEU A 1 341 ? 16.516 0.344 1.741 1 98.88 341 LEU A N 1
ATOM 2675 C CA . LEU A 1 341 ? 16.156 -0.988 1.264 1 98.88 341 LEU A CA 1
ATOM 2676 C C . LEU A 1 341 ? 14.797 -1.419 1.809 1 98.88 341 LEU A C 1
ATOM 2678 O O . LEU A 1 341 ? 14.539 -1.303 3.008 1 98.88 341 LEU A O 1
ATOM 2682 N N . PRO A 1 342 ? 13.992 -1.886 0.929 1 98.81 342 PRO A N 1
ATOM 2683 C CA . PRO A 1 342 ? 12.656 -2.244 1.397 1 98.81 342 PRO A CA 1
ATOM 2684 C C . PRO A 1 342 ? 12.625 -3.582 2.135 1 98.81 342 PRO A C 1
ATOM 2686 O O . PRO A 1 342 ? 13.406 -4.48 1.822 1 98.81 342 PRO A O 1
ATOM 2689 N N . VAL A 1 343 ? 11.695 -3.695 3.088 1 98.56 343 VAL A N 1
ATOM 2690 C CA . VAL A 1 343 ? 11.414 -4.957 3.764 1 98.56 343 VAL A CA 1
ATOM 2691 C C . VAL A 1 343 ? 10.773 -5.941 2.787 1 98.56 343 VAL A C 1
ATOM 2693 O O . VAL A 1 343 ? 11.094 -7.133 2.797 1 98.56 343 VAL A O 1
ATOM 2696 N N . HIS A 1 344 ? 9.938 -5.453 1.95 1 98.25 344 HIS A N 1
ATOM 2697 C CA . HIS A 1 344 ? 9.219 -6.215 0.937 1 98.25 344 HIS A CA 1
ATOM 2698 C C . HIS A 1 344 ? 9.203 -5.48 -0.399 1 98.25 344 HIS A C 1
ATOM 2700 O O . HIS A 1 344 ? 8.367 -4.598 -0.62 1 98.25 344 HIS A O 1
ATOM 2706 N N . SER A 1 345 ? 9.977 -5.922 -1.292 1 98.5 345 SER A N 1
ATOM 2707 C CA . SER A 1 345 ? 10.195 -5.199 -2.539 1 98.5 345 SER A CA 1
ATOM 2708 C C . SER A 1 345 ? 8.961 -5.234 -3.428 1 98.5 345 SER A C 1
ATOM 2710 O O . SER A 1 345 ? 8.648 -4.258 -4.113 1 98.5 345 SER A O 1
ATOM 2712 N N . CYS A 1 346 ? 8.203 -6.375 -3.441 1 97.88 346 CYS A N 1
ATOM 2713 C CA . CYS A 1 346 ? 7.004 -6.473 -4.266 1 97.88 346 CYS A CA 1
ATOM 2714 C C . CYS A 1 346 ? 5.996 -5.391 -3.895 1 97.88 346 CYS A C 1
ATOM 2716 O O . CYS A 1 346 ? 5.453 -4.711 -4.77 1 97.88 346 CYS A O 1
ATOM 2718 N N . MET A 1 347 ? 5.781 -5.219 -2.615 1 97.62 347 MET A N 1
ATOM 2719 C CA . MET A 1 347 ? 4.801 -4.246 -2.137 1 97.62 347 MET A CA 1
ATOM 2720 C C . MET A 1 347 ? 5.293 -2.82 -2.373 1 97.62 347 MET A C 1
ATOM 2722 O O . MET A 1 347 ? 4.508 -1.945 -2.748 1 97.62 347 MET A O 1
ATOM 2726 N N . THR A 1 348 ? 6.578 -2.596 -2.096 1 97.94 348 THR A N 1
ATOM 2727 C CA . THR A 1 348 ? 7.152 -1.276 -2.332 1 97.94 348 THR A CA 1
ATOM 2728 C C . THR A 1 348 ? 7.035 -0.893 -3.805 1 97.94 348 THR A C 1
ATOM 2730 O O . THR A 1 348 ? 6.664 0.237 -4.129 1 97.94 348 THR A O 1
ATOM 2733 N N . ALA A 1 349 ? 7.352 -1.841 -4.664 1 97.44 349 ALA A N 1
ATOM 2734 C CA . ALA A 1 349 ? 7.219 -1.589 -6.098 1 97.44 349 ALA A CA 1
ATOM 2735 C C . ALA A 1 349 ? 5.773 -1.266 -6.465 1 97.44 349 ALA A C 1
ATOM 2737 O O . ALA A 1 349 ? 5.516 -0.373 -7.277 1 97.44 349 ALA A O 1
ATOM 2738 N N . ASP A 1 350 ? 4.867 -1.959 -5.879 1 95.19 350 ASP A N 1
ATOM 2739 C CA . ASP A 1 350 ? 3.453 -1.712 -6.137 1 95.19 350 ASP A CA 1
ATOM 2740 C C . ASP A 1 350 ? 3.049 -0.311 -5.684 1 95.19 350 ASP A C 1
ATOM 2742 O O . ASP A 1 350 ? 2.342 0.4 -6.402 1 95.19 350 ASP A O 1
ATOM 2746 N N . CYS A 1 351 ? 3.484 0.102 -4.531 1 95.12 351 CYS A N 1
ATOM 2747 C CA . CYS A 1 351 ? 3.193 1.428 -3.998 1 95.12 351 CYS A CA 1
ATOM 2748 C C . CYS A 1 351 ? 3.725 2.518 -4.922 1 95.12 351 CYS A C 1
ATOM 2750 O O . CYS A 1 351 ? 3.045 3.518 -5.164 1 95.12 351 CYS A O 1
ATOM 2752 N N . MET A 1 352 ? 4.898 2.32 -5.449 1 95 352 MET A N 1
ATOM 2753 C CA . MET A 1 352 ? 5.602 3.377 -6.176 1 95 352 MET A CA 1
ATOM 2754 C C . MET A 1 352 ? 5.145 3.438 -7.629 1 95 352 MET A C 1
ATOM 2756 O O . MET A 1 352 ? 5.168 4.504 -8.25 1 95 352 MET A O 1
ATOM 2760 N N . GLY A 1 353 ? 4.789 2.309 -8.227 1 93.25 353 GLY A N 1
ATOM 2761 C CA . GLY A 1 353 ? 4.188 2.273 -9.555 1 93.25 353 GLY A CA 1
ATOM 2762 C C . GLY A 1 353 ? 5.176 2.566 -10.664 1 93.25 353 GLY A C 1
ATOM 2763 O O . GLY A 1 353 ? 4.781 2.848 -11.797 1 93.25 353 GLY A O 1
ATOM 2764 N N . GLY A 1 354 ? 6.469 2.58 -10.391 1 94.62 354 GLY A N 1
ATOM 2765 C CA . GLY A 1 354 ? 7.52 2.828 -11.367 1 94.62 354 GLY A CA 1
ATOM 2766 C C . GLY A 1 354 ? 8.906 2.881 -10.742 1 94.62 354 GLY A C 1
ATOM 2767 O O . GLY A 1 354 ? 9.047 2.844 -9.523 1 94.62 354 GLY A O 1
ATOM 2768 N N . TYR A 1 355 ? 9.898 2.938 -11.68 1 95.75 355 TYR A N 1
ATOM 2769 C CA . TYR A 1 355 ? 11.289 2.949 -11.234 1 95.75 355 TYR A CA 1
ATOM 2770 C C . TYR A 1 355 ? 12.078 4.039 -11.953 1 95.75 355 TYR A C 1
ATOM 2772 O O . TYR A 1 355 ? 11.68 4.508 -13.023 1 95.75 355 TYR A O 1
ATOM 2780 N N . MET A 1 356 ? 13.07 4.504 -11.32 1 95.44 356 MET A N 1
ATOM 2781 C CA . MET A 1 356 ? 14.148 5.238 -11.984 1 95.44 356 MET A CA 1
ATOM 2782 C C . MET A 1 356 ? 15.453 4.449 -11.938 1 95.44 356 MET A C 1
ATOM 2784 O O . MET A 1 356 ? 15.906 4.055 -10.867 1 95.44 356 MET A O 1
ATOM 2788 N N . ASN A 1 357 ? 16.016 4.145 -13.094 1 95.44 357 ASN A N 1
ATOM 2789 C CA . ASN A 1 357 ? 17.312 3.467 -13.047 1 95.44 357 ASN A CA 1
ATOM 2790 C C . ASN A 1 357 ? 18.438 4.422 -12.656 1 95.44 357 ASN A C 1
ATOM 2792 O O . ASN A 1 357 ? 18.188 5.613 -12.438 1 95.44 357 ASN A O 1
ATOM 2796 N N . LEU A 1 358 ? 19.641 3.957 -12.531 1 94.25 358 LEU A N 1
ATOM 2797 C CA . LEU A 1 358 ? 20.734 4.742 -11.984 1 94.25 358 LEU A CA 1
ATOM 2798 C C . LEU A 1 358 ? 21.266 5.734 -13.016 1 94.25 358 LEU A C 1
ATOM 2800 O O . LEU A 1 358 ? 22.062 6.605 -12.688 1 94.25 358 LEU A O 1
ATOM 2804 N N . LYS A 1 359 ? 20.766 5.699 -14.25 1 92.5 359 LYS A N 1
ATOM 2805 C CA . LYS A 1 359 ? 21.094 6.676 -15.281 1 92.5 359 LYS A CA 1
ATOM 2806 C C . LYS A 1 359 ? 20.078 7.801 -15.328 1 92.5 359 LYS A C 1
ATOM 2808 O O . LYS A 1 359 ? 20.172 8.703 -16.172 1 92.5 359 LYS A O 1
ATOM 2813 N N . GLY A 1 360 ? 19.078 7.68 -14.484 1 90.94 360 GLY A N 1
ATOM 2814 C CA . GLY A 1 360 ? 18.062 8.711 -14.422 1 90.94 360 GLY A CA 1
ATOM 2815 C C . GLY A 1 360 ? 16.906 8.477 -15.383 1 90.94 360 GLY A C 1
ATOM 2816 O O . GLY A 1 360 ? 16.109 9.375 -15.633 1 90.94 360 GLY A O 1
ATOM 2817 N N . GLU A 1 361 ? 16.844 7.309 -15.891 1 92.81 361 GLU A N 1
ATOM 2818 C CA . GLU A 1 361 ? 15.781 6.98 -16.828 1 92.81 361 GLU A CA 1
ATOM 2819 C C . GLU A 1 361 ? 14.602 6.305 -16.141 1 92.81 361 GLU A C 1
ATOM 2821 O O . GLU A 1 361 ? 14.805 5.496 -15.219 1 92.81 361 GLU A O 1
ATOM 2826 N N . LYS A 1 362 ? 13.438 6.645 -16.562 1 93.19 362 LYS A N 1
ATOM 2827 C CA . LYS A 1 362 ? 12.227 6.031 -16.016 1 93.19 362 LYS A CA 1
ATOM 2828 C C . LYS A 1 362 ? 12.023 4.625 -16.578 1 93.19 362 LYS A C 1
ATOM 2830 O O . LYS A 1 362 ? 12.258 4.387 -17.766 1 93.19 362 LYS A O 1
ATOM 2835 N N . VAL A 1 363 ? 11.68 3.693 -15.727 1 95.62 363 VAL A N 1
ATOM 2836 C CA . VAL A 1 363 ? 11.312 2.326 -16.094 1 95.62 363 VAL A CA 1
ATOM 2837 C C . VAL A 1 363 ? 9.852 2.066 -15.727 1 95.62 363 VAL A C 1
ATOM 2839 O O . VAL A 1 363 ? 9.391 2.449 -14.648 1 95.62 363 VAL A O 1
ATOM 2842 N N . ASP A 1 364 ? 9.086 1.407 -16.609 1 94.19 364 ASP A N 1
ATOM 2843 C CA . ASP A 1 364 ? 7.637 1.267 -16.484 1 94.19 364 ASP A CA 1
ATOM 2844 C C . ASP A 1 364 ? 7.262 0.288 -15.383 1 94.19 364 ASP A C 1
ATOM 2846 O O . ASP A 1 364 ? 8.094 -0.503 -14.938 1 94.19 364 ASP A O 1
ATOM 2850 N N . HIS A 1 365 ? 6.125 0.369 -14.953 1 94.56 365 HIS A N 1
ATOM 2851 C CA . HIS A 1 365 ? 5.438 -0.519 -14.023 1 94.56 365 HIS A CA 1
ATOM 2852 C C . HIS A 1 365 ? 3.943 -0.586 -14.328 1 94.56 365 HIS A C 1
ATOM 2854 O O . HIS A 1 365 ? 3.322 0.433 -14.641 1 94.56 365 HIS A O 1
ATOM 2860 N N . PHE A 1 366 ? 3.369 -1.697 -14.297 1 91.62 366 PHE A N 1
ATOM 2861 C CA . PHE A 1 366 ? 1.979 -1.955 -14.656 1 91.62 366 PHE A CA 1
ATOM 2862 C C . PHE A 1 366 ? 1.051 -0.964 -13.961 1 91.62 366 PHE A C 1
ATOM 2864 O O . PHE A 1 366 ? 0.279 -0.264 -14.625 1 91.62 366 PHE A O 1
ATOM 2871 N N . LYS A 1 367 ? 1.148 -0.789 -12.633 1 86.62 367 LYS A N 1
ATOM 2872 C CA . LYS A 1 367 ? 0.231 0.054 -11.87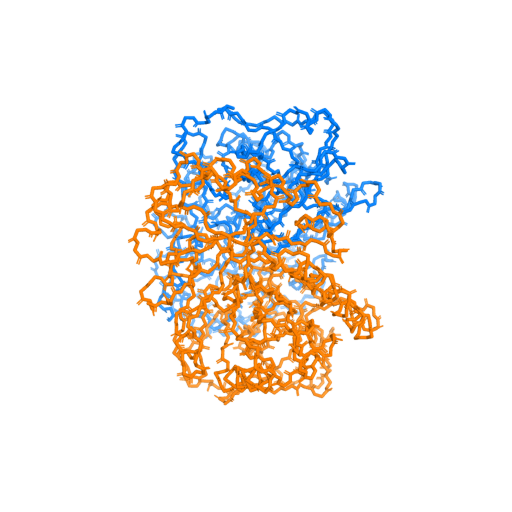5 1 86.62 367 LYS A CA 1
ATOM 2873 C C . LYS A 1 367 ? 0.45 1.53 -12.188 1 86.62 367 LYS A C 1
ATOM 2875 O O . LYS A 1 367 ? -0.484 2.332 -12.117 1 86.62 367 LYS A O 1
ATOM 2880 N N . GLY A 1 368 ? 1.708 1.862 -12.469 1 82.5 368 GLY A N 1
ATOM 2881 C CA . GLY A 1 368 ? 2.008 3.246 -12.797 1 82.5 368 GLY A CA 1
ATOM 2882 C C . GLY A 1 368 ? 1.498 3.656 -14.164 1 82.5 368 GLY A C 1
ATOM 2883 O O . GLY A 1 368 ? 1.421 4.848 -14.477 1 82.5 368 GLY A O 1
ATOM 2884 N N . GLN A 1 369 ? 1.354 2.785 -14.984 1 72.56 369 GLN A N 1
ATOM 2885 C CA . GLN A 1 369 ? 0.857 3.072 -16.328 1 72.56 369 GLN A CA 1
ATOM 2886 C C . GLN A 1 369 ? -0.667 3.162 -16.344 1 72.56 369 GLN A C 1
ATOM 2888 O O . GLN A 1 369 ? -1.255 3.654 -17.312 1 72.56 369 GLN A O 1
ATOM 2893 N N . ASN A 1 370 ? -1.149 2.488 -15.203 1 59.06 370 ASN A N 1
ATOM 2894 C CA . ASN A 1 370 ? -2.596 2.299 -15.234 1 59.06 370 ASN A CA 1
ATOM 2895 C C . ASN A 1 370 ? -3.326 3.422 -14.508 1 59.06 370 ASN A C 1
ATOM 2897 O O . ASN A 1 370 ? -3.045 3.691 -13.336 1 59.06 370 ASN A O 1
ATOM 2901 N N . SER A 1 371 ? -3.586 4.633 -14.938 1 48.12 371 SER A N 1
ATOM 2902 C CA . SER A 1 371 ? -4.574 5.539 -14.359 1 48.12 371 SER A CA 1
ATOM 2903 C C . SER A 1 371 ? -5.699 4.766 -13.68 1 48.12 371 SER A C 1
ATOM 2905 O O . SER A 1 371 ? -5.887 3.576 -13.938 1 48.12 371 SER A O 1
ATOM 2907 N N . PHE A 1 372 ? -6.523 5.109 -12.531 1 44.75 372 PHE A N 1
ATOM 2908 C CA . PHE A 1 372 ? -7.695 4.406 -12.023 1 44.75 372 PHE A CA 1
ATOM 2909 C C . PHE A 1 372 ? -8.117 3.293 -12.977 1 44.75 372 PHE A C 1
ATOM 2911 O O . PHE A 1 372 ? -8.617 3.561 -14.07 1 44.75 372 PHE A O 1
ATOM 2918 N N . TYR A 1 373 ? -7.484 2.02 -12.977 1 37.47 373 TYR A N 1
ATOM 2919 C CA . TYR A 1 373 ? -7.07 1.051 -13.984 1 37.47 373 TYR A CA 1
ATOM 2920 C C . TYR A 1 373 ? -8.047 1.037 -15.156 1 37.47 373 TYR A C 1
ATOM 2922 O O . TYR A 1 373 ? -9.258 1.167 -14.969 1 37.47 373 TYR A O 1
ATOM 2930 N N . ARG A 1 374 ? -7.641 0.889 -16.672 1 35.47 374 ARG A N 1
ATOM 2931 C CA . ARG A 1 374 ? -8.336 1.242 -17.906 1 35.47 374 ARG A CA 1
ATOM 2932 C C . ARG A 1 374 ? -9.844 1.243 -17.703 1 35.47 374 ARG A C 1
ATOM 2934 O O . ARG A 1 374 ? -10.336 0.778 -16.672 1 35.47 374 ARG A O 1
ATOM 2941 N N . ASN A 1 375 ? -10.727 0.556 -18.719 1 30.11 375 ASN A N 1
ATOM 2942 C CA . ASN A 1 375 ? -12.133 0.473 -19.109 1 30.11 375 ASN A CA 1
ATOM 2943 C C . ASN A 1 375 ? -12.992 -0.069 -17.969 1 30.11 375 ASN A C 1
ATOM 2945 O O . ASN A 1 375 ? -13.523 -1.18 -18.047 1 30.11 375 ASN A O 1
ATOM 2949 N N . LEU A 1 376 ? -12.586 -0.203 -16.625 1 30.19 376 LEU A N 1
ATOM 2950 C CA . LEU A 1 376 ? -13.844 -0.51 -15.961 1 30.19 376 LEU A CA 1
ATOM 2951 C C . LEU A 1 376 ? -14.82 0.656 -16.078 1 30.19 376 LEU A C 1
ATOM 2953 O O . LEU A 1 376 ? -14.438 1.812 -15.891 1 30.19 376 LEU A O 1
ATOM 2957 N N . MET B 1 1 ? -27.141 -10.578 -5.332 1 36.44 1 MET B N 1
ATOM 2958 C CA . MET B 1 1 ? -27.719 -9.352 -5.879 1 36.44 1 MET B CA 1
ATOM 2959 C C . MET B 1 1 ? -26.812 -8.742 -6.938 1 36.44 1 MET B C 1
ATOM 2961 O O . MET B 1 1 ? -25.625 -8.516 -6.691 1 36.44 1 MET B O 1
ATOM 2965 N N . ILE B 1 2 ? -27.094 -8.984 -8.117 1 45.66 2 ILE B N 1
ATOM 2966 C CA . ILE B 1 2 ? -26.422 -8.383 -9.266 1 45.66 2 ILE B CA 1
ATOM 2967 C C . ILE B 1 2 ? -26.484 -6.859 -9.156 1 45.66 2 ILE B C 1
ATOM 2969 O O . ILE B 1 2 ? -27.578 -6.285 -9.102 1 45.66 2 ILE B O 1
ATOM 2973 N N . LEU B 1 3 ? -25.562 -6.125 -8.406 1 52.94 3 LEU B N 1
ATOM 2974 C CA . LEU B 1 3 ? -25.531 -4.668 -8.406 1 52.94 3 LEU B CA 1
ATOM 2975 C C . LEU B 1 3 ? -25.656 -4.121 -9.82 1 52.94 3 LEU B C 1
ATOM 2977 O O . LEU B 1 3 ? -25.156 -4.723 -10.773 1 52.94 3 LEU B O 1
ATOM 2981 N N . PRO B 1 4 ? -26.719 -3.396 -10.117 1 50.88 4 PRO B N 1
ATOM 2982 C CA . PRO B 1 4 ? -26.922 -2.773 -11.43 1 50.88 4 PRO B CA 1
ATOM 2983 C C . PRO B 1 4 ? -25.656 -2.104 -11.961 1 50.88 4 PRO B C 1
ATOM 2985 O O . PRO B 1 4 ? -25.719 -1.331 -12.922 1 50.88 4 PRO B O 1
ATOM 2988 N N . TYR B 1 5 ? -24.531 -2.182 -11.391 1 56.62 5 TYR B N 1
ATOM 2989 C CA . TYR B 1 5 ? -23.297 -1.504 -11.727 1 56.62 5 TYR B CA 1
ATOM 2990 C C . TYR B 1 5 ? -22.609 -2.189 -12.906 1 56.62 5 TYR B C 1
ATOM 2992 O O . TYR B 1 5 ? -22.953 -3.311 -13.273 1 56.62 5 TYR B O 1
ATOM 3000 N N . PRO B 1 6 ? -21.938 -1.342 -13.758 1 65.88 6 PRO B N 1
ATOM 3001 C CA . PRO B 1 6 ? -21.047 -2.164 -14.578 1 65.88 6 PRO B CA 1
ATOM 3002 C C . PRO B 1 6 ? -20.578 -3.42 -13.859 1 65.88 6 PRO B C 1
ATOM 3004 O O . PRO B 1 6 ? -20.531 -3.449 -12.625 1 65.88 6 PRO B O 1
ATOM 3007 N N . ILE B 1 7 ? -20.531 -4.391 -14.531 1 81.31 7 ILE B N 1
ATOM 3008 C CA . ILE B 1 7 ? -20.109 -5.676 -13.984 1 81.31 7 ILE B CA 1
ATOM 3009 C C . ILE B 1 7 ? -18.75 -5.531 -13.312 1 81.31 7 ILE B C 1
ATOM 3011 O O . ILE B 1 7 ? -17.781 -5.113 -13.945 1 81.31 7 ILE B O 1
ATOM 3015 N N . ILE B 1 8 ? -18.75 -5.574 -12.039 1 91.06 8 ILE B N 1
ATOM 3016 C CA . ILE B 1 8 ? -17.531 -5.535 -11.242 1 91.06 8 ILE B CA 1
ATOM 3017 C C . ILE B 1 8 ? -16.891 -6.922 -11.203 1 91.06 8 ILE B C 1
ATOM 3019 O O . ILE B 1 8 ? -17.516 -7.887 -10.758 1 91.06 8 ILE B O 1
ATOM 3023 N N . THR B 1 9 ? -15.68 -6.98 -11.703 1 93.88 9 THR B N 1
ATOM 3024 C CA . THR B 1 9 ? -15.047 -8.297 -11.797 1 93.88 9 THR B CA 1
ATOM 3025 C C . THR B 1 9 ? -13.766 -8.336 -10.969 1 93.88 9 THR B C 1
ATOM 3027 O O . THR B 1 9 ? -13.148 -9.398 -10.828 1 93.88 9 THR B O 1
ATOM 3030 N N . ALA B 1 10 ? -13.32 -7.223 -10.43 1 94.62 10 ALA B N 1
ATOM 3031 C CA . ALA B 1 10 ? -12.078 -7.098 -9.664 1 94.62 10 ALA B CA 1
ATOM 3032 C C . ALA B 1 10 ? -12.289 -6.258 -8.406 1 94.62 10 ALA B C 1
ATOM 3034 O O . ALA B 1 10 ? -13.336 -5.617 -8.25 1 94.62 10 ALA B O 1
ATOM 3035 N N . PRO B 1 11 ? -11.359 -6.32 -7.445 1 96.25 11 PRO B N 1
ATOM 3036 C CA . PRO B 1 11 ? -11.523 -5.477 -6.262 1 96.25 11 PRO B CA 1
ATOM 3037 C C . PRO B 1 11 ? -11.828 -4.023 -6.609 1 96.25 11 PRO B C 1
ATOM 3039 O O . PRO B 1 11 ? -11.156 -3.43 -7.453 1 96.25 11 PRO B O 1
ATOM 3042 N N . THR B 1 12 ? -12.836 -3.49 -6.035 1 96 12 THR B N 1
ATOM 3043 C CA . THR B 1 12 ? -13.336 -2.145 -6.301 1 96 12 THR B CA 1
ATOM 3044 C C . THR B 1 12 ? -13.734 -1.45 -5 1 96 12 THR B C 1
ATOM 3046 O O . THR B 1 12 ? -14.477 -2.01 -4.195 1 96 12 THR B O 1
ATOM 3049 N N . LEU B 1 13 ? -13.188 -0.293 -4.793 1 97.25 13 LEU B N 1
ATOM 3050 C CA . LEU B 1 13 ? -13.523 0.445 -3.578 1 97.25 13 LEU B CA 1
ATOM 3051 C C . LEU B 1 13 ? -14.812 1.245 -3.766 1 97.25 13 LEU B C 1
ATOM 3053 O O . LEU B 1 13 ? -14.844 2.189 -4.559 1 97.25 13 LEU B O 1
ATOM 3057 N N . PHE B 1 14 ? -15.805 0.874 -3.045 1 97.25 14 PHE B N 1
ATOM 3058 C CA . PHE B 1 14 ? -17.094 1.55 -3.117 1 97.25 14 PHE B CA 1
ATOM 3059 C C . PHE B 1 14 ? -17.125 2.756 -2.186 1 97.25 14 PHE B C 1
ATOM 3061 O O . PHE B 1 14 ? -16.594 2.705 -1.077 1 97.25 14 PHE B O 1
ATOM 3068 N N . LEU B 1 15 ? -17.781 3.756 -2.629 1 97.94 15 LEU B N 1
ATOM 3069 C CA . LEU B 1 15 ? -18.031 4.961 -1.849 1 97.94 15 LEU B CA 1
ATOM 3070 C C . LEU B 1 15 ? -19.531 5.141 -1.596 1 97.94 15 LEU B C 1
ATOM 3072 O O . LEU B 1 15 ? -20.312 5.246 -2.541 1 97.94 15 LEU B O 1
ATOM 3076 N N . ASP B 1 16 ? -19.922 5.074 -0.409 1 98.25 16 ASP B N 1
ATOM 3077 C CA . ASP B 1 16 ? -21.266 5.477 -0.017 1 98.25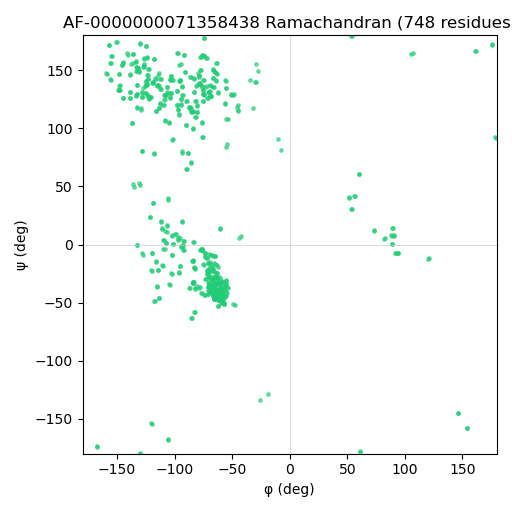 16 ASP B CA 1
ATOM 3078 C C . ASP B 1 16 ? -21.344 6.98 0.225 1 98.25 16 ASP B C 1
ATOM 3080 O O . ASP B 1 16 ? -21.031 7.457 1.316 1 98.25 16 ASP B O 1
ATOM 3084 N N . GLU B 1 17 ? -21.828 7.688 -0.721 1 98.06 17 GLU B N 1
ATOM 3085 C CA . GLU B 1 17 ? -21.828 9.148 -0.68 1 98.06 17 GLU B CA 1
ATOM 3086 C C . GLU B 1 17 ? -22.734 9.672 0.428 1 98.06 17 GLU B C 1
ATOM 3088 O O . GLU B 1 17 ? -22.438 10.695 1.043 1 98.06 17 GLU B O 1
ATOM 3093 N N . LYS B 1 18 ? -23.812 9.008 0.689 1 98 18 LYS B N 1
ATOM 3094 C CA . LYS B 1 18 ? -24.719 9.438 1.747 1 98 18 LYS B CA 1
ATOM 3095 C C . LYS B 1 18 ? -24.031 9.414 3.107 1 98 18 LYS B C 1
ATOM 3097 O O . LYS B 1 18 ? -24.125 10.375 3.879 1 98 18 LYS B O 1
ATOM 3102 N N . LYS B 1 19 ? -23.344 8.328 3.426 1 98.5 19 LYS B N 1
ATOM 3103 C CA . LYS B 1 19 ? -22.609 8.227 4.684 1 98.5 19 LYS B CA 1
ATOM 3104 C C . LYS B 1 19 ? -21.516 9.297 4.777 1 98.5 19 LYS B C 1
ATOM 3106 O O . LYS B 1 19 ? -21.359 9.93 5.82 1 98.5 19 LYS B O 1
ATOM 3111 N N . ALA B 1 20 ? -20.766 9.461 3.719 1 98.75 20 ALA B N 1
ATOM 3112 C CA . ALA B 1 20 ? -19.703 10.453 3.693 1 98.75 20 ALA B CA 1
ATOM 3113 C C . ALA B 1 20 ? -20.25 11.859 3.939 1 98.75 20 ALA B C 1
ATOM 3115 O O . ALA B 1 20 ? -19.672 12.617 4.727 1 98.75 20 ALA B O 1
ATOM 3116 N N . LEU B 1 21 ? -21.312 12.195 3.27 1 98.62 21 LEU B N 1
ATOM 3117 C CA . LEU B 1 21 ? -21.922 13.516 3.404 1 98.62 21 LEU B CA 1
ATOM 3118 C C . LEU B 1 21 ? -22.484 13.719 4.809 1 98.62 21 LEU B C 1
ATOM 3120 O O . LEU B 1 21 ? -22.406 14.82 5.355 1 98.62 21 LEU B O 1
ATOM 3124 N N . ASN B 1 22 ? -23.047 12.68 5.344 1 98.69 22 ASN B N 1
ATOM 3125 C CA . ASN B 1 22 ? -23.5 12.766 6.727 1 98.69 22 ASN B CA 1
ATOM 3126 C C . ASN B 1 22 ? -22.344 13.031 7.684 1 98.69 22 ASN B C 1
ATOM 3128 O O . ASN B 1 22 ? -22.469 13.836 8.609 1 98.69 22 ASN B O 1
ATOM 3132 N N . ASN B 1 23 ? -21.234 12.305 7.48 1 98.81 23 ASN B N 1
ATOM 3133 C CA . ASN B 1 23 ? -20.031 12.547 8.273 1 98.81 23 ASN B CA 1
ATOM 3134 C C . ASN B 1 23 ? -19.562 13.992 8.148 1 98.81 23 ASN B C 1
ATOM 3136 O O . ASN B 1 23 ? -19.203 14.617 9.156 1 98.81 23 ASN B O 1
ATOM 3140 N N . LEU B 1 24 ? -19.531 14.492 6.934 1 98.69 24 LEU B N 1
ATOM 3141 C CA . LEU B 1 24 ? -19.125 15.867 6.668 1 98.69 24 LEU B CA 1
ATOM 3142 C C . LEU B 1 24 ? -20.047 16.859 7.371 1 98.69 24 LEU B C 1
ATOM 3144 O O . LEU B 1 24 ? -19.578 17.812 7.992 1 98.69 24 LEU B O 1
ATOM 3148 N N . LYS B 1 25 ? -21.328 16.594 7.297 1 98.44 25 LYS B N 1
ATOM 3149 C CA . LYS B 1 25 ? -22.312 17.453 7.953 1 98.44 25 LYS B CA 1
ATOM 3150 C C . LYS B 1 25 ? -22.062 17.516 9.461 1 98.44 25 LYS B C 1
ATOM 3152 O O . LYS B 1 25 ? -22.031 18.609 10.039 1 98.44 25 LYS B O 1
ATOM 3157 N N . LYS B 1 26 ? -21.859 16.375 10.047 1 97.5 26 LYS B N 1
ATOM 3158 C CA . LYS B 1 26 ? -21.672 16.312 11.492 1 97.5 26 LYS B CA 1
ATOM 3159 C C . LYS B 1 26 ? -20.422 17.094 11.914 1 97.5 26 LYS B C 1
ATOM 3161 O O . LYS B 1 26 ? -20.484 17.875 12.867 1 97.5 26 LYS B O 1
ATOM 3166 N N . MET B 1 27 ? -19.312 16.906 11.234 1 98 27 MET B N 1
ATOM 3167 C CA . MET B 1 27 ? -18.078 17.594 11.57 1 98 27 MET B CA 1
ATOM 3168 C C . MET B 1 27 ? -18.203 19.094 11.352 1 98 27 MET B C 1
ATOM 3170 O O . MET B 1 27 ? -17.734 19.891 12.156 1 98 27 MET B O 1
ATOM 3174 N N . SER B 1 28 ? -18.859 19.484 10.25 1 97.56 28 SER B N 1
ATOM 3175 C CA . SER B 1 28 ? -19.047 20.891 9.93 1 97.56 28 SER B CA 1
ATOM 3176 C C . SER B 1 28 ? -19.906 21.594 10.977 1 97.56 28 SER B C 1
ATOM 3178 O O . SER B 1 28 ? -19.625 22.719 11.375 1 97.56 28 SER B O 1
ATOM 3180 N N . GLU B 1 29 ? -20.969 20.953 11.359 1 96.19 29 GLU B N 1
ATOM 3181 C CA . GLU B 1 29 ? -21.859 21.516 12.375 1 96.19 29 GLU B CA 1
ATOM 3182 C C . GLU B 1 29 ? -21.141 21.688 13.703 1 96.19 29 GLU B C 1
ATOM 3184 O O . GLU B 1 29 ? -21.344 22.688 14.406 1 96.19 29 GLU B O 1
ATOM 3189 N N . LYS B 1 30 ? -20.312 20.734 14.039 1 95.25 30 LYS B N 1
ATOM 3190 C CA . LYS B 1 30 ? -19.516 20.828 15.258 1 95.25 30 LYS B CA 1
ATOM 3191 C C . LYS B 1 30 ? -18.562 22.031 15.211 1 95.25 30 LYS B C 1
ATOM 3193 O O . LYS B 1 30 ? -18.438 22.766 16.203 1 95.25 30 LYS B O 1
ATOM 3198 N N . ALA B 1 31 ? -17.891 22.172 14.102 1 96.25 31 ALA B N 1
ATOM 3199 C CA . ALA B 1 31 ? -16.969 23.297 13.914 1 96.25 31 ALA B CA 1
ATOM 3200 C C . ALA B 1 31 ? -17.719 24.625 14 1 96.25 31 ALA B C 1
ATOM 3202 O O . ALA B 1 31 ? -17.25 25.562 14.656 1 96.25 31 ALA B O 1
ATOM 3203 N N . LYS B 1 32 ? -18.875 24.734 13.391 1 94.38 32 LYS B N 1
ATOM 3204 C CA . LYS B 1 32 ? -19.688 25.938 13.398 1 94.38 32 LYS B CA 1
ATOM 3205 C C . LYS B 1 32 ? -20.141 26.297 14.812 1 94.38 32 LYS B C 1
ATOM 3207 O O . LYS B 1 32 ? -20.094 27.469 15.203 1 94.38 32 LYS B O 1
ATOM 3212 N N . LYS B 1 33 ? -20.547 25.297 15.461 1 93.12 33 LYS B N 1
ATOM 3213 C CA . LYS B 1 33 ? -21.031 25.5 16.828 1 93.12 33 LYS B CA 1
ATOM 3214 C C . LYS B 1 33 ? -19.953 26.109 17.703 1 93.12 33 LYS B C 1
ATOM 3216 O O . LYS B 1 33 ? -20.25 26.906 18.609 1 93.12 33 LYS B O 1
ATOM 3221 N N . SER B 1 34 ? -18.734 25.781 17.438 1 93.06 34 SER B N 1
ATOM 3222 C CA . SER B 1 34 ? -17.625 26.234 18.266 1 93.06 34 SER B CA 1
ATOM 3223 C C . SER B 1 34 ? -16.969 27.469 17.672 1 93.06 34 SER B C 1
ATOM 3225 O O . SER B 1 34 ? -15.945 27.953 18.188 1 93.06 34 SER B O 1
ATOM 3227 N N . HIS B 1 35 ? -17.5 27.969 16.641 1 94.94 35 HIS B N 1
ATOM 3228 C CA . HIS B 1 35 ? -16.891 29.078 15.914 1 94.94 35 HIS B CA 1
ATOM 3229 C C . HIS B 1 35 ? -15.453 28.781 15.531 1 94.94 35 HIS B C 1
ATOM 3231 O O . HIS B 1 35 ? -14.578 29.641 15.656 1 94.94 35 HIS B O 1
ATOM 3237 N N . THR B 1 36 ? -15.156 27.562 15.32 1 96.88 36 THR B N 1
ATOM 3238 C CA . THR B 1 36 ? -13.867 27.078 14.844 1 96.88 36 THR B CA 1
ATOM 3239 C C . THR B 1 36 ? -13.914 26.828 13.336 1 96.88 36 THR B C 1
ATOM 3241 O O . THR B 1 36 ? -14.883 26.266 12.828 1 96.88 36 THR B O 1
ATOM 3244 N N . ARG B 1 37 ? -12.953 27.312 12.633 1 97.38 37 ARG B N 1
ATOM 3245 C CA . ARG B 1 37 ? -12.914 27.109 11.188 1 97.38 37 ARG B CA 1
ATOM 3246 C C . ARG B 1 37 ? -12.5 25.688 10.844 1 97.38 37 ARG B C 1
ATOM 3248 O O . ARG B 1 37 ? -11.508 25.172 11.375 1 97.38 37 ARG B O 1
ATOM 3255 N N . LEU B 1 38 ? -13.273 25.047 9.992 1 97.94 38 LEU B N 1
ATOM 3256 C CA . LEU B 1 38 ? -12.922 23.719 9.484 1 97.94 38 LEU B CA 1
ATOM 3257 C C . LEU B 1 38 ? -12 23.828 8.266 1 97.94 38 LEU B C 1
ATOM 3259 O O . LEU B 1 38 ? -12.398 24.375 7.234 1 97.94 38 LEU B O 1
ATOM 3263 N N . VAL B 1 39 ? -10.766 23.375 8.367 1 98.56 39 VAL B N 1
ATOM 3264 C CA . VAL B 1 39 ? -9.789 23.281 7.285 1 98.56 39 VAL B CA 1
ATOM 3265 C C . VAL B 1 39 ? -9.398 21.828 7.055 1 98.56 39 VAL B C 1
ATOM 3267 O O . VAL B 1 39 ? -8.32 21.391 7.469 1 98.56 39 VAL B O 1
ATOM 3270 N N . PRO B 1 40 ? -10.203 21.094 6.402 1 98.56 40 PRO B N 1
ATOM 3271 C CA . PRO B 1 40 ? -10.086 19.641 6.336 1 98.56 40 PRO B CA 1
ATOM 3272 C C . PRO B 1 40 ? -8.805 19.188 5.637 1 98.56 40 PRO B C 1
ATOM 3274 O O . PRO B 1 40 ? -8.289 19.891 4.77 1 98.56 40 PRO B O 1
ATOM 3277 N N . HIS B 1 41 ? -8.305 18.078 6.078 1 98.44 41 HIS B N 1
ATOM 3278 C CA . HIS B 1 41 ? -7.188 17.422 5.414 1 98.44 41 HIS B CA 1
ATOM 3279 C C . HIS B 1 41 ? -7.684 16.438 4.352 1 98.44 41 HIS B C 1
ATOM 3281 O O . HIS B 1 41 ? -8.422 15.5 4.66 1 98.44 41 HIS B O 1
ATOM 3287 N N . PHE B 1 42 ? -7.25 16.594 3.115 1 98.19 42 PHE B N 1
ATOM 3288 C CA . PHE B 1 42 ? -7.734 15.828 1.976 1 98.19 42 PHE B CA 1
ATOM 3289 C C . PHE B 1 42 ? -6.859 14.609 1.735 1 98.19 42 PHE B C 1
ATOM 3291 O O . PHE B 1 42 ? -6.895 14.008 0.657 1 98.19 42 PHE B O 1
ATOM 3298 N N . LYS B 1 43 ? -6.086 14.164 2.734 1 95.88 43 LYS B N 1
ATOM 3299 C CA . LYS B 1 43 ? -5.172 13.039 2.594 1 95.88 43 LYS B CA 1
ATOM 3300 C C . LYS B 1 43 ? -5.938 11.727 2.461 1 95.88 43 LYS B C 1
ATOM 3302 O O . LYS B 1 43 ? -5.395 10.727 1.975 1 95.88 43 LYS B O 1
ATOM 3307 N N . THR B 1 44 ? -7.207 11.703 2.953 1 96.94 44 THR B N 1
ATOM 3308 C CA . THR B 1 44 ? -7.98 10.469 2.975 1 96.94 44 THR B CA 1
ATOM 3309 C C . THR B 1 44 ? -8.633 10.211 1.619 1 96.94 44 THR B C 1
ATOM 3311 O O . THR B 1 44 ? -8.281 9.258 0.922 1 96.94 44 THR B O 1
ATOM 3314 N N . HIS B 1 45 ? -9.43 11.141 1.178 1 98.06 45 HIS B N 1
ATOM 3315 C CA . HIS B 1 45 ? -10.234 10.891 -0.017 1 98.06 45 HIS B CA 1
ATOM 3316 C C . HIS B 1 45 ? -9.461 11.242 -1.282 1 98.06 45 HIS B C 1
ATOM 3318 O O . HIS B 1 45 ? -9.664 10.633 -2.334 1 98.06 45 HIS B O 1
ATOM 3324 N N . GLN B 1 46 ? -8.68 12.273 -1.247 1 96.88 46 GLN B N 1
ATOM 3325 C CA . GLN B 1 46 ? -7.848 12.734 -2.354 1 96.88 46 GLN B CA 1
ATOM 3326 C C . GLN B 1 46 ? -8.664 12.883 -3.635 1 96.88 46 GLN B C 1
ATOM 3328 O O . GLN B 1 46 ? -8.219 12.469 -4.711 1 96.88 46 GLN B O 1
ATOM 3333 N N . SER B 1 47 ? -9.852 13.367 -3.572 1 97.31 47 SER B N 1
ATOM 3334 C CA . SER B 1 47 ? -10.766 13.453 -4.703 1 97.31 47 SER B CA 1
ATOM 3335 C C . SER B 1 47 ? -11.258 14.883 -4.906 1 97.31 47 SER B C 1
ATOM 3337 O O . SER B 1 47 ? -11.703 15.539 -3.963 1 97.31 47 SER B O 1
ATOM 3339 N N . ARG B 1 48 ? -11.172 15.359 -6.156 1 97.06 48 ARG B N 1
ATOM 3340 C CA . ARG B 1 48 ? -11.75 16.656 -6.48 1 97.06 48 ARG B CA 1
ATOM 3341 C C . ARG B 1 48 ? -13.266 16.641 -6.352 1 97.06 48 ARG B C 1
ATOM 3343 O O . ARG B 1 48 ? -13.867 17.594 -5.855 1 97.06 48 ARG B O 1
ATOM 3350 N N . HIS B 1 49 ? -13.828 15.484 -6.777 1 97 49 HIS B N 1
ATOM 3351 C CA . HIS B 1 49 ? -15.266 15.312 -6.664 1 97 49 HIS B CA 1
ATOM 3352 C C . HIS B 1 49 ? -15.727 15.461 -5.215 1 97 49 HIS B C 1
ATOM 3354 O O . HIS B 1 49 ? -16.672 16.219 -4.934 1 97 49 HIS B O 1
ATOM 3360 N N . ILE B 1 50 ? -15.086 14.844 -4.312 1 98.12 50 ILE B N 1
ATOM 3361 C CA . ILE B 1 50 ? -15.422 14.891 -2.896 1 98.12 50 ILE B CA 1
ATOM 3362 C C . ILE B 1 50 ? -15.078 16.266 -2.332 1 98.12 50 ILE B C 1
ATOM 3364 O O . ILE B 1 50 ? -15.797 16.797 -1.478 1 98.12 50 ILE B O 1
ATOM 3368 N N . GLY B 1 51 ? -13.969 16.828 -2.824 1 98.19 51 GLY B N 1
ATOM 3369 C CA . GLY B 1 51 ? -13.57 18.156 -2.393 1 98.19 51 GLY B CA 1
ATOM 3370 C C . GLY B 1 51 ? -14.656 19.203 -2.588 1 98.19 51 GLY B C 1
ATOM 3371 O O . GLY B 1 51 ? -14.805 20.109 -1.767 1 98.19 51 GLY B O 1
ATOM 3372 N N . GLU B 1 52 ? -15.43 19.047 -3.629 1 97.56 52 GLU B N 1
ATOM 3373 C CA . GLU B 1 52 ? -16.469 20.031 -3.949 1 97.56 52 GLU B CA 1
ATOM 3374 C C . GLU B 1 52 ? -17.562 20.031 -2.887 1 97.56 52 GLU B C 1
ATOM 3376 O O . GLU B 1 52 ? -18.188 21.062 -2.641 1 97.56 52 GLU B O 1
ATOM 3381 N N . TRP B 1 53 ? -17.75 18.859 -2.238 1 98.25 53 TRP B N 1
ATOM 3382 C CA . TRP B 1 53 ? -18.781 18.766 -1.21 1 98.25 53 TRP B CA 1
ATOM 3383 C C . TRP B 1 53 ? -18.516 19.75 -0.077 1 98.25 53 TRP B C 1
ATOM 3385 O O . TRP B 1 53 ? -19.453 20.297 0.51 1 98.25 53 TRP B O 1
ATOM 3395 N N . TYR B 1 54 ? -17.25 19.984 0.223 1 98.31 54 TYR B N 1
ATOM 3396 C CA . TYR B 1 54 ? -16.859 20.797 1.371 1 98.31 54 TYR B CA 1
ATOM 3397 C C . TYR B 1 54 ? -17.188 22.266 1.152 1 98.31 54 TYR B C 1
ATOM 3399 O O . TYR B 1 54 ? -17.422 23 2.111 1 98.31 54 TYR B O 1
ATOM 3407 N N . LYS B 1 55 ? -17.234 22.688 -0.089 1 97.38 55 LYS B N 1
ATOM 3408 C CA . LYS B 1 55 ? -17.547 24.062 -0.408 1 97.38 55 LYS B CA 1
ATOM 3409 C C . LYS B 1 55 ? -18.969 24.422 0.032 1 97.38 55 LYS B C 1
ATOM 3411 O O . LYS B 1 55 ? -19.234 25.547 0.454 1 97.38 55 LYS B O 1
ATOM 3416 N N . GLU B 1 56 ? -19.797 23.453 -0.075 1 96.56 56 GLU B N 1
ATOM 3417 C CA . GLU B 1 56 ? -21.188 23.656 0.324 1 96.56 56 GLU B CA 1
ATOM 3418 C C . GLU B 1 56 ? -21.297 23.906 1.823 1 96.56 56 GLU B C 1
ATOM 3420 O O . GLU B 1 56 ? -22.312 24.453 2.293 1 96.56 56 GLU B O 1
ATOM 3425 N N . TYR B 1 57 ? -20.281 23.594 2.557 1 96.88 57 TYR B N 1
ATOM 3426 C CA . TYR B 1 57 ? -20.281 23.781 4.004 1 96.88 57 TYR B CA 1
ATOM 3427 C C . TYR B 1 57 ? -19.391 24.953 4.406 1 96.88 57 TYR B C 1
ATOM 3429 O O . TYR B 1 57 ? -19 25.078 5.574 1 96.88 57 TYR B O 1
ATOM 3437 N N . GLY B 1 58 ? -18.984 25.703 3.414 1 95.88 58 GLY B N 1
ATOM 3438 C CA . GLY B 1 58 ? -18.281 26.953 3.691 1 95.88 58 GLY B CA 1
ATOM 3439 C C . GLY B 1 58 ? -16.781 26.766 3.828 1 95.88 58 GLY B C 1
ATOM 3440 O O . GLY B 1 58 ? -16.062 27.672 4.25 1 95.88 58 GLY B O 1
ATOM 3441 N N . VAL B 1 59 ? -16.266 25.609 3.535 1 98.19 59 VAL B N 1
ATOM 3442 C CA . VAL B 1 59 ? -14.828 25.391 3.572 1 98.19 59 VAL B CA 1
ATOM 3443 C C . VAL B 1 59 ? -14.156 26.172 2.451 1 98.19 59 VAL B C 1
ATOM 3445 O O . VAL B 1 59 ? -14.547 26.078 1.287 1 98.19 59 VAL B O 1
ATOM 3448 N N . THR B 1 60 ? -13.156 26.969 2.771 1 97.75 60 THR B N 1
ATOM 3449 C CA . THR B 1 60 ? -12.477 27.781 1.771 1 97.75 60 THR B CA 1
ATOM 3450 C C . THR B 1 60 ? -11 27.422 1.689 1 97.75 60 THR B C 1
ATOM 3452 O O . THR B 1 60 ? -10.328 27.766 0.711 1 97.75 60 THR B O 1
ATOM 3455 N N . GLU B 1 61 ? -10.453 26.844 2.734 1 98.44 61 GLU B N 1
ATOM 3456 C CA . GLU B 1 61 ? -9.07 26.391 2.811 1 98.44 61 GLU B CA 1
ATOM 3457 C C . GLU B 1 61 ? -8.992 24.891 3.049 1 98.44 61 GLU B C 1
ATOM 3459 O O . GLU B 1 61 ? -9.812 24.328 3.785 1 98.44 61 GLU B O 1
ATOM 3464 N N . ILE B 1 62 ? -8.031 24.25 2.371 1 98.69 62 ILE B N 1
ATOM 3465 C CA . ILE B 1 62 ? -7.887 22.812 2.545 1 98.69 62 ILE B CA 1
ATOM 3466 C C . ILE B 1 62 ? -6.441 22.484 2.916 1 98.69 62 ILE B C 1
ATOM 3468 O O . ILE B 1 62 ? -5.551 23.328 2.787 1 98.69 62 ILE B O 1
ATOM 3472 N N . THR B 1 63 ? -6.312 21.344 3.473 1 98.56 63 THR B N 1
ATOM 3473 C CA . THR B 1 63 ? -5.004 20.781 3.809 1 98.56 63 THR B CA 1
ATOM 3474 C C . THR B 1 63 ? -4.711 19.547 2.969 1 98.56 63 THR B C 1
ATOM 3476 O O . THR B 1 63 ? -5.605 18.734 2.711 1 98.56 63 THR B O 1
ATOM 3479 N N . VAL B 1 64 ? -3.467 19.453 2.467 1 97.62 64 VAL B N 1
ATOM 3480 C CA . VAL B 1 64 ? -3.02 18.266 1.728 1 97.62 64 VAL B CA 1
ATOM 3481 C C . VAL B 1 64 ? -1.686 17.781 2.291 1 97.62 64 VAL B C 1
ATOM 3483 O O . VAL B 1 64 ? -1.074 18.453 3.125 1 97.62 64 VAL B O 1
ATOM 3486 N N . SER B 1 65 ? -1.238 16.594 1.779 1 95.56 65 SER B N 1
ATOM 3487 C CA . SER B 1 65 ? -0.068 15.969 2.387 1 95.56 65 SER B CA 1
ATOM 3488 C C . SER B 1 65 ? 1.18 16.188 1.538 1 95.56 65 SER B C 1
ATOM 3490 O O . SER B 1 65 ? 2.283 15.82 1.94 1 95.56 65 SER B O 1
ATOM 3492 N N . SER B 1 66 ? 1.033 16.719 0.334 1 94.69 66 SER B N 1
ATOM 3493 C CA . SER B 1 66 ? 2.188 16.875 -0.547 1 94.69 66 SER B CA 1
ATOM 3494 C C . SER B 1 66 ? 1.965 18 -1.555 1 94.69 66 SER B C 1
ATOM 3496 O O . SER B 1 66 ? 0.826 18.406 -1.804 1 94.69 66 SER B O 1
ATOM 3498 N N . ILE B 1 67 ? 3.066 18.438 -2.117 1 95.44 67 ILE B N 1
ATOM 3499 C CA . ILE B 1 67 ? 3 19.5 -3.119 1 95.44 67 ILE B CA 1
ATOM 3500 C C . ILE B 1 67 ? 2.295 18.984 -4.371 1 95.44 67 ILE B C 1
ATOM 3502 O O . ILE B 1 67 ? 1.604 19.734 -5.059 1 95.44 67 ILE B O 1
ATOM 3506 N N . TYR B 1 68 ? 2.398 17.688 -4.648 1 93.06 68 TYR B N 1
ATOM 3507 C CA . TYR B 1 68 ? 1.729 17.094 -5.805 1 93.06 68 TYR B CA 1
ATOM 3508 C C . TYR B 1 68 ? 0.219 17.062 -5.594 1 93.06 68 TYR B C 1
ATOM 3510 O O . TYR B 1 68 ? -0.55 17.281 -6.531 1 93.06 68 TYR B O 1
ATOM 3518 N N . ALA B 1 69 ? -0.142 16.734 -4.371 1 94.69 69 ALA B N 1
ATOM 3519 C CA . ALA B 1 69 ? -1.567 16.781 -4.055 1 94.69 69 ALA B CA 1
ATOM 3520 C C . ALA B 1 69 ? -2.102 18.203 -4.184 1 94.69 69 ALA B C 1
ATOM 3522 O O . ALA B 1 69 ? -3.221 18.422 -4.66 1 94.69 69 ALA B O 1
ATOM 3523 N N . ALA B 1 70 ? -1.273 19.172 -3.713 1 96.75 70 ALA B N 1
ATOM 3524 C CA . ALA B 1 70 ? -1.681 20.562 -3.857 1 96.75 70 ALA B CA 1
ATOM 3525 C C . ALA B 1 70 ? -1.93 20.906 -5.32 1 96.75 70 ALA B C 1
ATOM 3527 O O . ALA B 1 70 ? -2.939 21.531 -5.656 1 96.75 70 ALA B O 1
ATOM 3528 N N . GLU B 1 71 ? -1.058 20.469 -6.207 1 94.62 71 GLU B N 1
ATOM 3529 C CA . GLU B 1 71 ? -1.202 20.703 -7.637 1 94.62 71 GLU B CA 1
ATOM 3530 C C . GLU B 1 71 ? -2.479 20.062 -8.18 1 94.62 71 GLU B C 1
ATOM 3532 O O . GLU B 1 71 ? -3.164 20.656 -9.016 1 94.62 71 GLU B O 1
ATOM 3537 N N . TYR B 1 72 ? -2.793 18.922 -7.711 1 94.94 72 TYR B N 1
ATOM 3538 C CA . TYR B 1 72 ? -3.973 18.203 -8.156 1 94.94 72 TYR B CA 1
ATOM 3539 C C . TYR B 1 72 ? -5.246 18.984 -7.852 1 94.94 72 TYR B C 1
ATOM 3541 O O . TYR B 1 72 ? -6.207 18.938 -8.625 1 94.94 72 TYR B O 1
ATOM 3549 N N . PHE B 1 73 ? -5.273 19.734 -6.754 1 96.62 73 PHE B N 1
ATOM 3550 C CA . PHE B 1 73 ? -6.492 20.391 -6.309 1 96.62 73 PHE B CA 1
ATOM 3551 C C . PHE B 1 73 ? -6.52 21.844 -6.785 1 96.62 73 PHE B C 1
ATOM 3553 O O . PHE B 1 73 ? -7.465 22.578 -6.488 1 96.62 73 PHE B O 1
ATOM 3560 N N . LEU B 1 74 ? -5.586 22.297 -7.613 1 94.75 74 LEU B N 1
ATOM 3561 C CA . LEU B 1 74 ? -5.461 23.672 -8.086 1 94.75 74 LEU B CA 1
ATOM 3562 C C . LEU B 1 74 ? -6.734 24.109 -8.797 1 94.75 74 LEU B C 1
ATOM 3564 O O . LEU B 1 74 ? -7.227 25.219 -8.562 1 94.75 74 LEU B O 1
ATOM 3568 N N . PRO B 1 75 ? -7.297 23.234 -9.656 1 91.62 75 PRO B N 1
ATOM 3569 C CA . PRO B 1 75 ? -8.422 23.703 -10.477 1 91.62 75 PRO B CA 1
ATOM 3570 C C . PRO B 1 75 ? -9.648 24.062 -9.641 1 91.62 75 PRO B C 1
ATOM 3572 O O . PRO B 1 75 ? -10.586 24.672 -10.164 1 91.62 75 PRO B O 1
ATOM 3575 N N . GLN B 1 76 ? -9.703 23.766 -8.367 1 93.56 76 GLN B N 1
ATOM 3576 C CA . GLN B 1 76 ? -10.898 23.953 -7.551 1 93.56 76 GLN B CA 1
ATOM 3577 C C . GLN B 1 76 ? -10.906 25.312 -6.867 1 93.56 76 GLN B C 1
ATOM 3579 O O . GLN B 1 76 ? -11.867 25.672 -6.188 1 93.56 76 GLN B O 1
ATOM 3584 N N . LEU B 1 77 ? -9.961 26.172 -6.98 1 90.56 77 LEU B N 1
ATOM 3585 C CA . LEU B 1 77 ? -9.891 27.578 -6.566 1 90.56 77 LEU B CA 1
ATOM 3586 C C . LEU B 1 77 ? -10.078 27.703 -5.055 1 90.56 77 LEU B C 1
ATOM 3588 O O . LEU B 1 77 ? -10.977 28.406 -4.594 1 90.56 77 LEU B O 1
ATOM 3592 N N . TRP B 1 78 ? -9.281 27.156 -4.246 1 97.94 78 TRP B N 1
ATOM 3593 C CA . TRP B 1 78 ? -9.258 27.312 -2.797 1 97.94 78 TRP B CA 1
ATOM 3594 C C . TRP B 1 78 ? -8.594 28.625 -2.396 1 97.94 78 TRP B C 1
ATOM 3596 O O . TRP B 1 78 ? -7.684 29.109 -3.082 1 97.94 78 TRP B O 1
ATOM 3606 N N . GLU B 1 79 ? -9.109 29.25 -1.311 1 98.19 79 GLU B N 1
ATOM 3607 C CA . GLU B 1 79 ? -8.461 30.453 -0.802 1 98.19 79 GLU B CA 1
ATOM 3608 C C . GLU B 1 79 ? -7.012 30.188 -0.422 1 98.19 79 GLU B C 1
ATOM 3610 O O . GLU B 1 79 ? -6.145 31.031 -0.625 1 98.19 79 GLU B O 1
ATOM 3615 N N . ASN B 1 80 ? -6.793 29.031 0.111 1 98.56 80 ASN B N 1
ATOM 3616 C CA . ASN B 1 80 ? -5.453 28.578 0.465 1 98.56 80 ASN B CA 1
ATOM 3617 C C . ASN B 1 80 ? -5.375 27.047 0.511 1 98.56 80 ASN B C 1
ATOM 3619 O O . ASN B 1 80 ? -6.348 26.391 0.871 1 98.56 80 ASN B O 1
ATOM 3623 N N . ILE B 1 81 ? -4.301 26.516 0.08 1 98.75 81 ILE B N 1
ATOM 3624 C CA . ILE B 1 81 ? -3.979 25.094 0.265 1 98.75 81 ILE B CA 1
ATOM 3625 C C . ILE B 1 81 ? -2.77 24.969 1.187 1 98.75 81 ILE B C 1
ATOM 3627 O O . ILE B 1 81 ? -1.688 25.469 0.883 1 98.75 81 ILE B O 1
ATOM 3631 N N . HIS B 1 82 ? -2.998 24.328 2.326 1 98.62 82 HIS B N 1
ATOM 3632 C CA . HIS B 1 82 ? -1.917 24.094 3.277 1 98.62 82 HIS B CA 1
ATOM 3633 C C . HIS B 1 82 ? -1.292 22.719 3.064 1 98.62 82 HIS B C 1
ATOM 3635 O O . HIS B 1 82 ? -2 21.719 3.014 1 98.62 82 HIS B O 1
ATOM 3641 N N . ILE B 1 83 ? -0.028 22.656 2.875 1 98.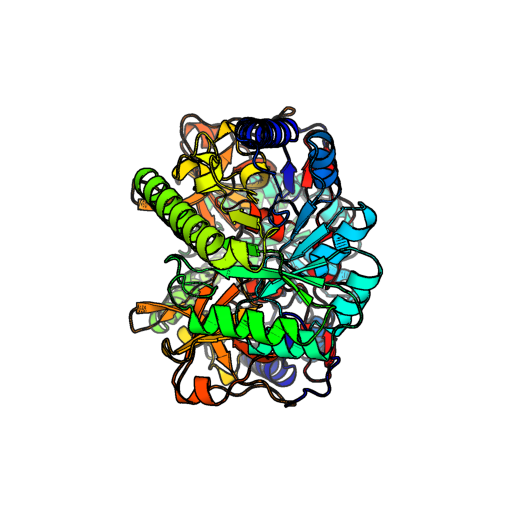19 83 ILE B N 1
ATOM 3642 C CA . ILE B 1 83 ? 0.693 21.391 2.795 1 98.19 83 ILE B CA 1
ATOM 3643 C C . ILE B 1 83 ? 1.166 20.969 4.188 1 98.19 83 ILE B C 1
ATOM 3645 O O . ILE B 1 83 ? 2.139 21.516 4.707 1 98.19 83 ILE B O 1
ATOM 3649 N N . ALA B 1 84 ? 0.449 20.016 4.762 1 97.38 84 ALA B N 1
ATOM 3650 C CA . ALA B 1 84 ? 0.689 19.594 6.141 1 97.38 84 ALA B CA 1
ATOM 3651 C C . ALA B 1 84 ? 1.714 18.469 6.199 1 97.38 84 ALA B C 1
ATOM 3653 O O . ALA B 1 84 ? 1.396 17.359 6.625 1 97.38 84 ALA B O 1
ATOM 3654 N N . PHE B 1 85 ? 2.877 18.703 5.836 1 96.94 85 PHE B N 1
ATOM 3655 C CA . PHE B 1 85 ? 4.082 17.875 5.879 1 96.94 85 PHE B CA 1
ATOM 3656 C C . PHE B 1 85 ? 5.316 18.75 6.086 1 96.94 85 PHE B C 1
ATOM 3658 O O . PHE B 1 85 ? 5.438 19.812 5.492 1 96.94 85 PHE B O 1
ATOM 3665 N N . PRO B 1 86 ? 6.211 18.328 7.059 1 97.94 86 PRO B N 1
ATOM 3666 C CA . PRO B 1 86 ? 7.449 19.109 7.121 1 97.94 86 PRO B CA 1
ATOM 3667 C C . PRO B 1 86 ? 8.047 19.375 5.738 1 97.94 86 PRO B C 1
ATOM 3669 O O . PRO B 1 86 ? 8.398 18.422 5.023 1 97.94 86 PRO B O 1
ATOM 3672 N N . PHE B 1 87 ? 8.156 20.594 5.43 1 98.06 87 PHE B N 1
ATOM 3673 C CA . PHE B 1 87 ? 8.414 20.969 4.047 1 98.06 87 PHE B CA 1
ATOM 3674 C C . PHE B 1 87 ? 9.758 20.422 3.578 1 98.06 87 PHE B C 1
ATOM 3676 O O . PHE B 1 87 ? 10.758 20.531 4.289 1 98.06 87 PHE B O 1
ATOM 3683 N N . ASN B 1 88 ? 9.695 19.797 2.434 1 97.25 88 ASN B N 1
ATOM 3684 C CA . ASN B 1 88 ? 10.875 19.297 1.737 1 97.25 88 ASN B CA 1
ATOM 3685 C C . ASN B 1 88 ? 11.57 20.391 0.946 1 97.25 88 ASN B C 1
ATOM 3687 O O . ASN B 1 88 ? 11.078 20.828 -0.095 1 97.25 88 ASN B O 1
ATOM 3691 N N . PRO B 1 89 ? 12.781 20.812 1.405 1 96.5 89 PRO B N 1
ATOM 3692 C CA . PRO B 1 89 ? 13.43 21.953 0.741 1 96.5 89 PRO B CA 1
ATOM 3693 C C . PRO B 1 89 ? 13.773 21.656 -0.72 1 96.5 89 PRO B C 1
ATOM 3695 O O . PRO B 1 89 ? 13.945 22.578 -1.513 1 96.5 89 PRO B O 1
ATOM 3698 N N . LEU B 1 90 ? 13.812 20.406 -1.148 1 95.5 90 LEU B N 1
ATOM 3699 C CA . LEU B 1 90 ? 14.086 20.047 -2.535 1 95.5 90 LEU B CA 1
ATOM 3700 C C . LEU B 1 90 ? 12.953 20.484 -3.447 1 95.5 90 LEU B C 1
ATOM 3702 O O . LEU B 1 90 ? 13.102 20.5 -4.672 1 95.5 90 LEU B O 1
ATOM 3706 N N . GLU B 1 91 ? 11.852 20.922 -2.838 1 96.75 91 GLU B N 1
ATOM 3707 C CA . GLU B 1 91 ? 10.664 21.219 -3.629 1 96.75 91 GLU B CA 1
ATOM 3708 C C . GLU B 1 91 ? 10.43 22.719 -3.75 1 96.75 91 GLU B C 1
ATOM 3710 O O . GLU B 1 91 ? 9.359 23.156 -4.168 1 96.75 91 GLU B O 1
ATOM 3715 N N . ILE B 1 92 ? 11.445 23.531 -3.451 1 97.44 92 ILE B N 1
ATOM 3716 C CA . ILE B 1 92 ? 11.297 24.984 -3.424 1 97.44 92 ILE B CA 1
ATOM 3717 C C . ILE B 1 92 ? 10.945 25.484 -4.82 1 97.44 92 ILE B C 1
ATOM 3719 O O . ILE B 1 92 ? 10.094 26.359 -4.977 1 97.44 92 ILE B O 1
ATOM 3723 N N . THR B 1 93 ? 11.57 24.922 -5.867 1 96.31 93 THR B N 1
ATOM 3724 C CA . THR B 1 93 ? 11.273 25.344 -7.23 1 96.31 93 THR B CA 1
ATOM 3725 C C . THR B 1 93 ? 9.805 25.078 -7.57 1 96.31 93 THR B C 1
ATOM 3727 O O . THR B 1 93 ? 9.117 25.938 -8.109 1 96.31 93 THR B O 1
ATOM 3730 N N . LYS B 1 94 ? 9.359 23.938 -7.219 1 96 94 LYS B N 1
ATOM 3731 C CA . LYS B 1 94 ? 7.965 23.594 -7.461 1 96 94 LYS B CA 1
ATOM 3732 C C . LYS B 1 94 ? 7.027 24.469 -6.633 1 96 94 LYS B C 1
ATOM 3734 O O . LYS B 1 94 ? 5.961 24.859 -7.105 1 96 94 LYS B O 1
ATOM 3739 N N . LEU B 1 95 ? 7.43 24.719 -5.406 1 98.12 95 LEU B N 1
ATOM 3740 C CA . LEU B 1 95 ? 6.645 25.578 -4.535 1 98.12 95 LEU B CA 1
ATOM 3741 C C . LEU B 1 95 ? 6.477 26.969 -5.152 1 98.12 95 LEU B C 1
ATOM 3743 O O . LEU B 1 95 ? 5.375 27.531 -5.148 1 98.12 95 LEU B O 1
ATOM 3747 N N . ASN B 1 96 ? 7.562 27.484 -5.691 1 98.31 96 ASN B N 1
ATOM 3748 C CA . ASN B 1 96 ? 7.504 28.797 -6.328 1 98.31 96 ASN B CA 1
ATOM 3749 C C . ASN B 1 96 ? 6.523 28.812 -7.5 1 98.31 96 ASN B C 1
ATOM 3751 O O . ASN B 1 96 ? 5.754 29.766 -7.66 1 98.31 96 ASN B O 1
ATOM 3755 N N . ARG B 1 97 ? 6.535 27.781 -8.25 1 97.31 97 ARG B N 1
ATOM 3756 C CA . ARG B 1 97 ? 5.613 27.688 -9.375 1 97.31 97 ARG B CA 1
ATOM 3757 C C . ARG B 1 97 ? 4.168 27.609 -8.891 1 97.31 97 ARG B C 1
ATOM 3759 O O . ARG B 1 97 ? 3.295 28.297 -9.414 1 97.31 97 ARG B O 1
ATOM 3766 N N . LEU B 1 98 ? 3.932 26.781 -7.918 1 97.12 98 LEU B N 1
ATOM 3767 C CA . LEU B 1 98 ? 2.596 26.594 -7.371 1 97.12 98 LEU B CA 1
ATOM 3768 C C . LEU B 1 98 ? 2.082 27.875 -6.719 1 97.12 98 LEU B C 1
ATOM 3770 O O . LEU B 1 98 ? 0.924 28.25 -6.906 1 97.12 98 LEU B O 1
ATOM 3774 N N . ALA B 1 99 ? 2.953 28.531 -5.98 1 97.88 99 ALA B N 1
ATOM 3775 C CA . ALA B 1 99 ? 2.582 29.703 -5.207 1 97.88 99 ALA B CA 1
ATOM 3776 C C . ALA B 1 99 ? 2.303 30.891 -6.125 1 97.88 99 ALA B C 1
ATOM 3778 O O . ALA B 1 99 ? 1.704 31.891 -5.699 1 97.88 99 ALA B O 1
ATOM 3779 N N . ALA B 1 100 ? 2.717 30.844 -7.375 1 97.5 100 ALA B N 1
ATOM 3780 C CA . ALA B 1 100 ? 2.41 31.891 -8.352 1 97.5 100 ALA B CA 1
ATOM 3781 C C . ALA B 1 100 ? 0.938 31.844 -8.75 1 97.5 100 ALA B C 1
ATOM 3783 O O . ALA B 1 100 ? 0.376 32.844 -9.18 1 97.5 100 ALA B O 1
ATOM 3784 N N . GLU B 1 101 ? 0.285 30.734 -8.586 1 96 101 GLU B N 1
ATOM 3785 C CA . GLU B 1 101 ? -1.079 30.531 -9.07 1 96 101 GLU B CA 1
ATOM 3786 C C . GLU B 1 101 ? -2.053 30.344 -7.914 1 96 101 GLU B C 1
ATOM 3788 O O . GLU B 1 101 ? -3.262 30.516 -8.078 1 96 101 GLU B O 1
ATOM 3793 N N . GLN B 1 102 ? -1.635 29.969 -6.816 1 97.12 102 GLN B N 1
ATOM 3794 C CA . GLN B 1 102 ? -2.424 29.516 -5.676 1 97.12 102 GLN B CA 1
ATOM 3795 C C . GLN B 1 102 ? -1.788 29.938 -4.355 1 97.12 102 GLN B C 1
ATOM 3797 O O . GLN B 1 102 ? -0.566 29.891 -4.207 1 97.12 102 GLN B O 1
ATOM 3802 N N . SER B 1 103 ? -2.629 30.625 -3.512 1 98.5 103 SER B N 1
ATOM 3803 C CA . SER B 1 103 ? -2.129 30.828 -2.158 1 98.5 103 SER B CA 1
ATOM 3804 C C . SER B 1 103 ? -1.758 29.516 -1.487 1 98.5 103 SER B C 1
ATOM 3806 O O . SER B 1 103 ? -2.586 28.609 -1.396 1 98.5 103 SER B O 1
ATOM 3808 N N . ILE B 1 104 ? -0.502 29.375 -1.069 1 98.56 104 ILE B N 1
ATOM 3809 C CA . ILE B 1 104 ? 0.016 28.156 -0.475 1 98.56 104 ILE B CA 1
ATOM 3810 C C . ILE B 1 104 ? 0.606 28.453 0.9 1 98.56 104 ILE B C 1
ATOM 3812 O O . ILE B 1 104 ? 1.211 29.5 1.105 1 98.56 104 ILE B O 1
ATOM 3816 N N . SER B 1 105 ? 0.368 27.656 1.823 1 98.75 105 SER B N 1
ATOM 3817 C CA . SER B 1 105 ? 1.128 27.641 3.07 1 98.75 105 SER B CA 1
ATOM 3818 C C . SER B 1 105 ? 1.762 26.281 3.326 1 98.75 105 SER B C 1
ATOM 3820 O O . SER B 1 105 ? 1.274 25.266 2.834 1 98.75 105 SER B O 1
ATOM 3822 N N . VAL B 1 106 ? 2.91 26.234 4.035 1 98.75 106 VAL B N 1
ATOM 3823 C CA . VAL B 1 106 ? 3.664 25.016 4.285 1 98.75 106 VAL B CA 1
ATOM 3824 C C . VAL B 1 106 ? 3.873 24.828 5.785 1 98.75 106 VAL B C 1
ATOM 3826 O O . VAL B 1 106 ? 3.525 25.719 6.578 1 98.75 106 VAL B O 1
ATOM 3829 N N . GLN B 1 107 ? 4.363 23.703 6.09 1 98.12 107 GLN B N 1
ATOM 3830 C CA . GLN B 1 107 ? 4.688 23.375 7.469 1 98.12 107 GLN B CA 1
ATOM 3831 C C . GLN B 1 107 ? 6.195 23.391 7.703 1 98.12 107 GLN B C 1
ATOM 3833 O O . GLN B 1 107 ? 6.957 22.797 6.938 1 98.12 107 GLN B O 1
ATOM 3838 N N . LEU B 1 108 ? 6.641 24.078 8.766 1 98.56 108 LEU B N 1
ATOM 3839 C CA . LEU B 1 108 ? 8.062 24.141 9.094 1 98.56 108 LEU B CA 1
ATOM 3840 C C . LEU B 1 108 ? 8.336 23.484 10.445 1 98.56 108 LEU B C 1
ATOM 3842 O O . LEU B 1 108 ? 7.543 23.641 11.383 1 98.56 108 LEU B O 1
ATOM 3846 N N . VAL B 1 109 ? 9.531 22.766 10.516 1 98.12 109 VAL B N 1
ATOM 3847 C CA . VAL B 1 109 ? 9.867 22.078 11.766 1 98.12 109 VAL B CA 1
ATOM 3848 C C . VAL B 1 109 ? 11.32 22.391 12.141 1 98.12 109 VAL B C 1
ATOM 3850 O O . VAL B 1 109 ? 11.82 21.891 13.148 1 98.12 109 VAL B O 1
ATOM 3853 N N . ASN B 1 110 ? 12.031 23.188 11.336 1 97.75 110 ASN B N 1
ATOM 3854 C CA . ASN B 1 110 ? 13.414 23.547 11.633 1 97.75 110 ASN B CA 1
ATOM 3855 C C . ASN B 1 110 ? 13.805 24.859 10.977 1 97.75 110 ASN B C 1
ATOM 3857 O O . ASN B 1 110 ? 13.195 25.266 9.984 1 97.75 110 ASN B O 1
ATOM 3861 N N . ALA B 1 111 ? 14.82 25.516 11.547 1 97.88 111 ALA B N 1
ATOM 3862 C CA . ALA B 1 111 ? 15.25 26.844 11.078 1 97.88 111 ALA B CA 1
ATOM 3863 C C . ALA B 1 111 ? 15.984 26.734 9.75 1 97.88 111 ALA B C 1
ATOM 3865 O O . ALA B 1 111 ? 15.938 27.672 8.938 1 97.88 111 ALA B O 1
ATOM 3866 N N . ALA B 1 112 ? 16.656 25.609 9.516 1 97.5 112 ALA B N 1
ATOM 3867 C CA . ALA B 1 112 ? 17.406 25.438 8.273 1 97.5 112 ALA B CA 1
ATOM 3868 C C . ALA B 1 112 ? 16.5 25.531 7.059 1 97.5 112 ALA B C 1
ATOM 3870 O O . ALA B 1 112 ? 16.812 26.219 6.086 1 97.5 112 ALA B O 1
ATOM 3871 N N . THR B 1 113 ? 15.383 24.859 7.102 1 98.12 113 THR B N 1
ATOM 3872 C CA . THR B 1 113 ? 14.414 24.922 6.016 1 98.12 113 THR B CA 1
ATOM 3873 C C . THR B 1 113 ? 13.82 26.312 5.883 1 98.12 113 THR B C 1
ATOM 3875 O O . THR B 1 113 ? 13.641 26.812 4.77 1 98.12 113 THR B O 1
ATOM 3878 N N . ALA B 1 114 ? 13.531 26.953 7.016 1 98.44 114 ALA B N 1
ATOM 3879 C CA . ALA B 1 114 ? 13.055 28.344 6.988 1 98.44 114 ALA B CA 1
ATOM 3880 C C . ALA B 1 114 ? 14.039 29.25 6.25 1 98.44 114 ALA B C 1
ATOM 3882 O O . ALA B 1 114 ? 13.633 30.094 5.453 1 98.44 114 ALA B O 1
ATOM 3883 N N . GLY B 1 115 ? 15.32 29.031 6.586 1 98.19 115 GLY B N 1
ATOM 3884 C CA . GLY B 1 115 ? 16.359 29.812 5.934 1 98.19 115 GLY B CA 1
ATOM 3885 C C . GLY B 1 115 ? 16.406 29.609 4.43 1 98.19 115 GLY B C 1
ATOM 3886 O O . GLY B 1 115 ? 16.5 30.562 3.666 1 98.19 115 GLY B O 1
ATOM 3887 N N . LEU B 1 116 ? 16.312 28.359 4.012 1 97.94 116 LEU B N 1
ATOM 3888 C CA . LEU B 1 116 ? 16.328 28.047 2.588 1 97.94 116 LEU B CA 1
ATOM 3889 C C . LEU B 1 116 ? 15.125 28.672 1.885 1 97.94 116 LEU B C 1
ATOM 3891 O O . LEU B 1 116 ? 15.258 29.203 0.776 1 97.94 116 LEU B O 1
ATOM 3895 N N . LEU B 1 117 ? 13.992 28.625 2.525 1 98.44 117 LEU B N 1
ATOM 3896 C CA . LEU B 1 117 ? 12.805 29.25 1.966 1 98.44 117 LEU B CA 1
ATOM 3897 C C . LEU B 1 117 ? 12.969 30.766 1.905 1 98.44 117 LEU B C 1
ATOM 3899 O O . LEU B 1 117 ? 12.688 31.391 0.877 1 98.44 117 LEU B O 1
ATOM 3903 N N . ALA B 1 118 ? 13.438 31.359 2.986 1 98.19 118 ALA B N 1
ATOM 3904 C CA . ALA B 1 118 ? 13.617 32.812 3.047 1 98.19 118 ALA B CA 1
ATOM 3905 C C . ALA B 1 118 ? 14.523 33.281 1.922 1 98.19 118 ALA B C 1
ATOM 3907 O O . ALA B 1 118 ? 14.289 34.344 1.343 1 98.19 118 ALA B O 1
ATOM 3908 N N . ASP B 1 119 ? 15.5 32.469 1.604 1 97.88 119 ASP B N 1
ATOM 3909 C CA . ASP B 1 119 ? 16.516 32.875 0.631 1 97.88 119 ASP B CA 1
ATOM 3910 C C . ASP B 1 119 ? 16.016 32.625 -0.796 1 97.88 119 ASP B C 1
ATOM 3912 O O . ASP B 1 119 ? 16.531 33.25 -1.737 1 97.88 119 ASP B O 1
ATOM 3916 N N . ASN B 1 120 ? 15 31.766 -1.003 1 98 120 ASN B N 1
ATOM 3917 C CA . ASN B 1 120 ? 14.797 31.297 -2.369 1 98 120 ASN B CA 1
ATOM 3918 C C . ASN B 1 120 ? 13.359 31.5 -2.824 1 98 120 ASN B C 1
ATOM 3920 O O . ASN B 1 120 ? 13.039 31.297 -3.998 1 98 120 ASN B O 1
ATOM 3924 N N . LEU B 1 121 ? 12.469 31.875 -1.965 1 98.38 121 LEU B N 1
ATOM 3925 C CA . LEU B 1 121 ? 11.078 32.062 -2.363 1 98.38 121 LEU B CA 1
ATOM 3926 C C . LEU B 1 121 ? 10.953 33.219 -3.342 1 98.38 121 LEU B C 1
ATOM 3928 O O . LEU B 1 121 ? 11.555 34.281 -3.141 1 98.38 121 LEU B O 1
ATOM 3932 N N . LEU B 1 122 ? 10.188 33 -4.371 1 98.25 122 LEU B N 1
ATOM 3933 C CA . LEU B 1 122 ? 9.891 34.062 -5.355 1 98.25 122 LEU B CA 1
ATOM 3934 C C . LEU B 1 122 ? 8.492 34.625 -5.133 1 98.25 122 LEU B C 1
ATOM 3936 O O . LEU B 1 122 ? 8.195 35.719 -5.578 1 98.25 122 LEU B O 1
ATOM 3940 N N . GLN B 1 123 ? 7.594 33.875 -4.535 1 97.94 123 GLN B N 1
ATOM 3941 C CA . GLN B 1 123 ? 6.223 34.25 -4.203 1 97.94 123 GLN B CA 1
ATOM 3942 C C . GLN B 1 123 ? 5.992 34.219 -2.693 1 97.94 123 GLN B C 1
ATOM 3944 O O . GLN B 1 123 ? 6.766 33.594 -1.955 1 97.94 123 GLN B O 1
ATOM 3949 N N . GLN B 1 124 ? 4.984 34.906 -2.279 1 98.31 124 GLN B N 1
ATOM 3950 C CA . GLN B 1 124 ? 4.625 34.875 -0.866 1 98.31 124 GLN B CA 1
ATOM 3951 C C . GLN B 1 124 ? 4.047 33.5 -0.5 1 98.31 124 GLN B C 1
ATOM 3953 O O . GLN B 1 124 ? 3.186 32.969 -1.206 1 98.31 124 GLN B O 1
ATOM 3958 N N . VAL B 1 125 ? 4.516 32.938 0.524 1 98.75 125 VAL B N 1
ATOM 3959 C CA . VAL B 1 125 ? 4.059 31.641 1.039 1 98.75 125 VAL B CA 1
ATOM 3960 C C . VAL B 1 125 ? 3.84 31.734 2.547 1 98.75 125 VAL B C 1
ATOM 3962 O O . VAL B 1 125 ? 4.672 32.312 3.268 1 98.75 125 VAL B O 1
ATOM 3965 N N . GLY B 1 126 ? 2.664 31.328 3.025 1 98.69 126 GLY B N 1
ATOM 3966 C CA . GLY B 1 126 ? 2.447 31.234 4.461 1 98.69 126 GLY B CA 1
ATOM 3967 C C . GLY B 1 126 ? 3.084 30 5.074 1 98.69 126 GLY B C 1
ATOM 3968 O O . GLY B 1 126 ? 3.463 29.062 4.359 1 98.69 126 GLY B O 1
ATOM 3969 N N . TYR B 1 127 ? 3.27 30.016 6.387 1 98.75 127 TYR B N 1
ATOM 3970 C CA . TYR B 1 127 ? 3.754 28.797 7.023 1 98.75 127 TYR B CA 1
ATOM 3971 C C . TYR B 1 127 ? 3.209 28.656 8.445 1 98.75 127 TYR B C 1
ATOM 3973 O O . TYR B 1 127 ? 2.877 29.656 9.078 1 98.75 127 TYR B O 1
ATOM 3981 N N . PHE B 1 128 ? 2.986 27.453 8.836 1 98.75 128 PHE B N 1
ATOM 3982 C CA . PHE B 1 128 ? 2.768 27.078 10.227 1 98.75 128 PHE B CA 1
ATOM 3983 C C . PHE B 1 128 ? 4.012 26.422 10.812 1 98.75 128 PHE B C 1
ATOM 3985 O O . PHE B 1 128 ? 4.766 25.75 10.102 1 98.75 128 PHE B O 1
ATOM 3992 N N . ILE B 1 129 ? 4.258 26.672 12.086 1 98.75 129 ILE B N 1
ATOM 3993 C CA . ILE B 1 129 ? 5.219 25.844 12.805 1 98.75 129 ILE B CA 1
ATOM 3994 C C . ILE B 1 129 ? 4.512 24.609 13.391 1 98.75 129 ILE B C 1
ATOM 3996 O O . ILE B 1 129 ? 3.549 24.75 14.148 1 98.75 129 ILE B O 1
ATOM 4000 N N . GLU B 1 130 ? 4.93 23.438 12.93 1 98.19 130 GLU B N 1
ATOM 4001 C CA . GLU B 1 130 ? 4.379 22.203 13.5 1 98.19 130 GLU B CA 1
ATOM 4002 C C . GLU B 1 130 ? 4.957 21.938 14.883 1 98.19 130 GLU B C 1
ATOM 4004 O O . GLU B 1 130 ? 6.176 21.938 15.062 1 98.19 130 GLU B O 1
ATOM 4009 N N . ILE B 1 131 ? 4.07 21.688 15.828 1 97.56 131 ILE B N 1
ATOM 4010 C CA . ILE B 1 131 ? 4.457 21.516 17.219 1 97.56 131 ILE B CA 1
ATOM 4011 C C . ILE B 1 131 ? 4.215 20.062 17.641 1 97.56 131 ILE B C 1
ATOM 4013 O O . ILE B 1 131 ? 3.188 19.469 17.297 1 97.56 131 ILE B O 1
ATOM 4017 N N . ASP B 1 132 ? 5.211 19.516 18.297 1 94.56 132 ASP B N 1
ATOM 4018 C CA . ASP B 1 132 ? 5.07 18.188 18.922 1 94.56 132 ASP B CA 1
ATOM 4019 C C . ASP B 1 132 ? 4.703 18.312 20.391 1 94.56 132 ASP B C 1
ATOM 4021 O O . ASP B 1 132 ? 5.512 18.766 21.203 1 94.56 132 ASP B O 1
ATOM 4025 N N . ALA B 1 133 ? 3.535 17.906 20.719 1 87.69 133 ALA B N 1
ATOM 4026 C CA . ALA B 1 133 ? 3.1 17.938 22.109 1 87.69 133 ALA B CA 1
ATOM 4027 C C . ALA B 1 133 ? 3.074 16.547 22.719 1 87.69 133 ALA B C 1
ATOM 4029 O O . ALA B 1 133 ? 2.104 16.156 23.375 1 87.69 133 ALA B O 1
ATOM 4030 N N . GLY B 1 134 ? 4.121 15.742 22.312 1 84.75 134 GLY B N 1
ATOM 4031 C CA . GLY B 1 134 ? 4.25 14.453 22.984 1 84.75 134 GLY B CA 1
ATOM 4032 C C . GLY B 1 134 ? 4.172 13.281 22.016 1 84.75 134 GLY B C 1
ATOM 4033 O O . GLY B 1 134 ? 4.438 12.141 22.406 1 84.75 134 GLY B O 1
ATOM 4034 N N . TYR B 1 135 ? 3.781 13.445 20.766 1 80.81 135 TYR B N 1
ATOM 4035 C CA . TYR B 1 135 ? 3.664 12.367 19.797 1 80.81 135 TYR B CA 1
ATOM 4036 C C . TYR B 1 135 ? 5.035 11.828 19.406 1 80.81 135 TYR B C 1
ATOM 4038 O O . TYR B 1 135 ? 5.219 10.609 19.297 1 80.81 135 TYR B O 1
ATOM 4046 N N . GLY B 1 136 ? 6.004 12.703 19.25 1 81.75 136 GLY B N 1
ATOM 4047 C CA . GLY B 1 136 ? 7.379 12.297 19.016 1 81.75 136 GLY B CA 1
ATOM 4048 C C . GLY B 1 136 ? 7.66 11.953 17.562 1 81.75 136 GLY B C 1
ATOM 4049 O O . GLY B 1 136 ? 8.75 11.492 17.219 1 81.75 136 GLY B O 1
ATOM 4050 N N . ARG B 1 137 ? 6.707 12.133 16.656 1 78.56 137 ARG B N 1
ATOM 4051 C CA . ARG B 1 137 ? 6.926 11.836 15.25 1 78.56 137 ARG B CA 1
ATOM 4052 C C . ARG B 1 137 ? 7.582 13.016 14.539 1 78.56 137 ARG B C 1
ATOM 4054 O O . ARG B 1 137 ? 8.656 12.875 13.945 1 78.56 137 ARG B O 1
ATOM 4061 N N . THR B 1 138 ? 6.941 14.062 14.484 1 87.31 138 THR B N 1
ATOM 4062 C CA . THR B 1 138 ? 7.426 15.273 13.836 1 87.31 138 THR B CA 1
ATOM 4063 C C . THR B 1 138 ? 7.039 16.516 14.648 1 87.31 138 THR B C 1
ATOM 4065 O O . THR B 1 138 ? 6.227 16.422 15.57 1 87.31 138 THR B O 1
ATOM 4068 N N . GLY B 1 139 ? 7.766 17.609 14.289 1 94.69 139 GLY B N 1
ATOM 4069 C CA . GLY B 1 139 ? 7.414 18.875 14.891 1 94.69 139 GLY B CA 1
ATOM 4070 C C . GLY B 1 139 ? 8.414 19.344 15.938 1 94.69 139 GLY B C 1
ATOM 4071 O O . GLY B 1 139 ? 9.195 18.531 16.453 1 94.69 139 GLY B O 1
ATOM 4072 N N . VAL B 1 140 ? 8.344 20.594 16.297 1 97.12 140 VAL B N 1
ATOM 4073 C CA . VAL B 1 140 ? 9.141 21.203 17.359 1 97.12 140 VAL B CA 1
ATOM 4074 C C . VAL B 1 140 ? 8.492 20.953 18.703 1 97.12 140 VAL B C 1
ATOM 4076 O O . VAL B 1 140 ? 7.281 21.141 18.875 1 97.12 140 VAL B O 1
ATOM 4079 N N . GLU B 1 141 ? 9.328 20.484 19.641 1 95 141 GLU B N 1
ATOM 4080 C CA . GLU B 1 141 ? 8.781 20.297 20.984 1 95 141 GLU B CA 1
ATOM 4081 C C . GLU B 1 141 ? 8.172 21.578 21.516 1 95 141 GLU B C 1
ATOM 4083 O O . GLU B 1 141 ? 8.734 22.656 21.328 1 95 141 GLU B O 1
ATOM 4088 N N . VAL B 1 142 ? 7.082 21.484 22.188 1 94.62 142 VAL B N 1
ATOM 4089 C CA . VAL B 1 142 ? 6.301 22.625 22.641 1 94.62 142 VAL B CA 1
ATOM 4090 C C . VAL B 1 142 ? 7.156 23.531 23.531 1 94.62 142 VAL B C 1
ATOM 4092 O O . VAL B 1 142 ? 7.008 24.75 23.516 1 94.62 142 VAL B O 1
ATOM 4095 N N . SER B 1 143 ? 8.086 22.953 24.266 1 93.81 143 SER B N 1
ATOM 4096 C CA . SER B 1 143 ? 8.906 23.703 25.219 1 93.81 143 SER B CA 1
ATOM 4097 C C . SER B 1 143 ? 10.195 24.188 24.578 1 93.81 143 SER B C 1
ATOM 4099 O O . SER B 1 143 ? 10.984 24.891 25.203 1 93.81 143 SER B O 1
ATOM 4101 N N . ASP B 1 144 ? 10.438 23.812 23.344 1 95.88 144 ASP B N 1
ATOM 4102 C CA . ASP B 1 144 ? 11.672 24.203 22.672 1 95.88 144 ASP B CA 1
ATOM 4103 C C . ASP B 1 144 ? 11.539 25.578 22.031 1 95.88 144 ASP B C 1
ATOM 4105 O O . ASP B 1 144 ? 11.594 25.719 20.812 1 95.88 144 ASP B O 1
ATOM 4109 N N . PHE B 1 145 ? 11.477 26.609 22.875 1 96.94 145 PHE B N 1
ATOM 4110 C CA . PHE B 1 145 ? 11.312 27.984 22.422 1 96.94 145 PHE B CA 1
ATOM 4111 C C . PHE B 1 145 ? 12.5 28.422 21.594 1 96.94 145 PHE B C 1
ATOM 4113 O O . PHE B 1 145 ? 12.359 29.266 20.703 1 96.94 145 PHE B O 1
ATOM 4120 N N . GLY B 1 146 ? 13.656 27.844 21.859 1 97.38 146 GLY B N 1
ATOM 4121 C CA . GLY B 1 146 ? 14.828 28.156 21.062 1 97.38 146 GLY B CA 1
ATOM 4122 C C . GLY B 1 146 ? 14.633 27.891 19.594 1 97.38 146 GLY B C 1
ATOM 4123 O O . GLY B 1 146 ? 14.898 28.75 18.75 1 97.38 146 GLY B O 1
ATOM 4124 N N . THR B 1 147 ? 14.18 26.703 19.281 1 97.44 147 THR B N 1
ATOM 4125 C CA . THR B 1 147 ? 13.945 26.328 17.891 1 97.44 147 THR B CA 1
ATOM 4126 C C . THR B 1 147 ? 12.805 27.141 17.297 1 97.44 147 THR B C 1
ATOM 4128 O O . THR B 1 147 ? 12.883 27.594 16.156 1 97.44 147 THR B O 1
ATOM 4131 N N . ILE B 1 148 ? 11.719 27.344 18.062 1 98.38 148 ILE B N 1
ATOM 4132 C CA . ILE B 1 148 ? 10.586 28.125 17.609 1 98.38 148 ILE B CA 1
ATOM 4133 C C . ILE B 1 148 ? 11.055 29.531 17.219 1 98.38 148 ILE B C 1
ATOM 4135 O O . ILE B 1 148 ? 10.781 30 16.125 1 98.38 148 ILE B O 1
ATOM 4139 N N . GLU B 1 149 ? 11.805 30.172 18.125 1 98.38 149 GLU B N 1
ATOM 4140 C CA . GLU B 1 149 ? 12.289 31.516 17.906 1 98.38 149 GLU B CA 1
ATOM 4141 C C . GLU B 1 149 ? 13.258 31.578 16.719 1 98.38 149 GLU B C 1
ATOM 4143 O O . GLU B 1 149 ? 13.273 32.531 15.961 1 98.38 149 GLU B O 1
ATOM 4148 N N . ALA B 1 150 ? 14.078 30.547 16.609 1 98.44 150 ALA B N 1
ATOM 4149 C CA . ALA B 1 150 ? 15.008 30.5 15.477 1 98.44 150 ALA B CA 1
ATOM 4150 C C . ALA B 1 150 ? 14.266 30.469 14.148 1 98.44 150 ALA B C 1
ATOM 4152 O O . ALA B 1 150 ? 14.664 31.141 13.195 1 98.44 150 ALA B O 1
ATOM 4153 N N . ILE B 1 151 ? 13.188 29.672 14.031 1 98.62 151 ILE B N 1
ATOM 4154 C CA . ILE B 1 151 ? 12.383 29.609 12.82 1 98.62 151 ILE B CA 1
ATOM 4155 C C . ILE B 1 151 ? 11.758 30.969 12.539 1 98.62 151 ILE B C 1
ATOM 4157 O O . ILE B 1 151 ? 11.844 31.484 11.422 1 98.62 151 ILE B O 1
ATOM 4161 N N . LEU B 1 152 ? 11.18 31.609 13.586 1 98.25 152 LEU B N 1
ATOM 4162 C CA . LEU B 1 152 ? 10.508 32.875 13.438 1 98.25 152 LEU B CA 1
ATOM 4163 C C . LEU B 1 152 ? 11.492 33.969 12.992 1 98.25 152 LEU B C 1
ATOM 4165 O O . LEU B 1 152 ? 11.227 34.688 12.039 1 98.25 152 LEU B O 1
ATOM 4169 N N . ARG B 1 153 ? 12.617 34 13.609 1 97.75 153 ARG B N 1
ATOM 4170 C CA . ARG B 1 153 ? 13.625 35.031 13.297 1 97.75 153 ARG B CA 1
ATOM 4171 C C . ARG B 1 153 ? 14.141 34.844 11.875 1 97.75 153 ARG B C 1
ATOM 4173 O O . ARG B 1 153 ? 14.281 35.812 11.133 1 97.75 153 ARG B O 1
ATOM 4180 N N . THR B 1 154 ? 14.453 33.625 11.523 1 97.88 154 THR B N 1
ATOM 4181 C CA . THR B 1 154 ? 14.953 33.344 10.188 1 97.88 154 THR B CA 1
ATOM 4182 C C . THR B 1 154 ? 13.93 33.719 9.117 1 97.88 154 THR B C 1
ATOM 4184 O O . THR B 1 154 ? 14.289 34.219 8.062 1 97.88 154 THR B O 1
ATOM 4187 N N . SER B 1 155 ? 12.672 33.406 9.391 1 96.75 155 SER B N 1
ATOM 4188 C CA . SER B 1 155 ? 11.594 33.688 8.438 1 96.75 155 SER B CA 1
ATOM 4189 C C . SER B 1 155 ? 11.422 35.188 8.211 1 96.75 155 SER B C 1
ATOM 4191 O O . SER B 1 155 ? 10.992 35.625 7.141 1 96.75 155 SER B O 1
ATOM 4193 N N . LEU B 1 156 ? 11.766 36 9.172 1 95.44 156 LEU B N 1
ATOM 4194 C CA . LEU B 1 156 ? 11.555 37.469 9.125 1 95.44 156 LEU B CA 1
ATOM 4195 C C . LEU B 1 156 ? 12.578 38.125 8.211 1 95.44 156 LEU B C 1
ATOM 4197 O O . LEU B 1 156 ? 12.445 39.312 7.871 1 95.44 156 LEU B O 1
ATOM 4201 N N . LYS B 1 157 ? 13.508 37.344 7.73 1 95.75 157 LYS B N 1
ATOM 4202 C CA . LYS B 1 157 ? 14.523 37.875 6.824 1 95.75 157 LYS B CA 1
ATOM 4203 C C . LYS B 1 157 ? 13.93 38.188 5.457 1 95.75 157 LYS B C 1
ATOM 4205 O O . LYS B 1 157 ? 14.57 38.844 4.633 1 95.75 157 LYS B O 1
ATOM 4210 N N . THR B 1 158 ? 12.75 37.75 5.215 1 97.12 158 THR B N 1
ATOM 4211 C CA . THR B 1 158 ? 12.047 38.031 3.961 1 97.12 158 THR B CA 1
ATOM 4212 C C . THR B 1 158 ? 10.594 38.406 4.223 1 97.12 158 THR B C 1
ATOM 4214 O O . THR B 1 158 ? 10.047 38.062 5.277 1 97.12 158 THR B O 1
ATOM 4217 N N . ASN B 1 159 ? 9.992 39.125 3.314 1 97.06 159 ASN B N 1
ATOM 4218 C CA . ASN B 1 159 ? 8.57 39.406 3.41 1 97.06 159 ASN B CA 1
ATOM 4219 C C . ASN B 1 159 ? 7.723 38.375 2.672 1 97.06 159 ASN B C 1
ATOM 4221 O O . ASN B 1 159 ? 6.496 38.469 2.668 1 97.06 159 ASN B O 1
ATOM 4225 N N . LYS B 1 160 ? 8.383 37.344 2.107 1 98.19 160 LYS B N 1
ATOM 4226 C CA . LYS B 1 160 ? 7.672 36.344 1.297 1 98.19 160 LYS B CA 1
ATOM 4227 C C . LYS B 1 160 ? 7.281 35.125 2.129 1 98.19 160 LYS B C 1
ATOM 4229 O O . LYS B 1 160 ? 6.461 34.312 1.698 1 98.19 160 LYS B O 1
ATOM 4234 N N . LEU B 1 161 ? 7.887 34.969 3.215 1 98.38 161 LEU B N 1
ATOM 4235 C CA . LEU B 1 161 ? 7.551 33.875 4.129 1 98.38 161 LEU B CA 1
ATOM 4236 C C . LEU B 1 161 ? 6.773 34.406 5.332 1 98.38 161 LEU B C 1
ATOM 4238 O O . LEU B 1 161 ? 7.348 35.031 6.234 1 98.38 161 LEU B O 1
ATOM 4242 N N . LYS B 1 162 ? 5.508 34.156 5.34 1 97.94 162 LYS B N 1
ATOM 4243 C CA . LYS B 1 162 ? 4.617 34.812 6.301 1 97.94 162 LYS B CA 1
ATOM 4244 C C . LYS B 1 162 ? 4.133 33.812 7.352 1 97.94 162 LYS B C 1
ATOM 4246 O O . LYS B 1 162 ? 3.51 32.781 7.016 1 97.94 162 LYS B O 1
ATOM 4251 N N . PHE B 1 163 ? 4.352 34.125 8.586 1 98.56 163 PHE B N 1
ATOM 4252 C CA . PHE B 1 163 ? 3.939 33.281 9.695 1 98.56 163 PHE B CA 1
ATOM 4253 C C . PHE B 1 163 ? 2.424 33.312 9.852 1 98.56 163 PHE B C 1
ATOM 4255 O O . PHE B 1 163 ? 1.815 34.375 9.961 1 98.56 163 PHE B O 1
ATOM 4262 N N . ARG B 1 164 ? 1.795 32.094 9.859 1 98.5 164 ARG B N 1
ATOM 4263 C CA . ARG B 1 164 ? 0.348 31.984 10.016 1 98.5 164 ARG B CA 1
ATOM 4264 C C . ARG B 1 164 ? -0.021 31.531 11.422 1 98.5 164 ARG B C 1
ATOM 4266 O O . ARG B 1 164 ? -1.091 31.875 11.93 1 98.5 164 ARG B O 1
ATOM 4273 N N . GLY B 1 165 ? 0.819 30.688 11.969 1 98.69 165 GLY B N 1
ATOM 4274 C CA . GLY B 1 165 ? 0.497 30.219 13.312 1 98.69 165 GLY B CA 1
ATOM 4275 C C . GLY B 1 165 ? 1.101 28.859 13.625 1 98.69 165 GLY B C 1
ATOM 4276 O O . GLY B 1 165 ? 2.168 28.516 13.109 1 98.69 165 GLY B O 1
ATOM 4277 N N . PHE B 1 166 ? 0.486 28.141 14.625 1 98.62 166 PHE B N 1
ATOM 4278 C CA . PHE B 1 166 ? 0.984 26.859 15.117 1 98.62 166 PHE B CA 1
ATOM 4279 C C . PHE B 1 166 ? 0.029 25.734 14.75 1 98.62 166 PHE B C 1
ATOM 4281 O O . PHE B 1 166 ? -1.188 25.922 14.727 1 98.62 166 PHE B O 1
ATOM 4288 N N . TYR B 1 167 ? 0.603 24.594 14.414 1 98.06 167 TYR B N 1
ATOM 4289 C CA . TYR B 1 167 ? -0.134 23.422 13.984 1 98.06 167 TYR B CA 1
ATOM 4290 C C . TYR B 1 167 ? 0.281 22.188 14.797 1 98.06 167 TYR B C 1
ATOM 4292 O O . TYR B 1 167 ? 1.473 21.922 14.969 1 98.06 167 TYR B O 1
ATOM 4300 N N . ILE B 1 168 ? -0.696 21.484 15.391 1 96.56 168 ILE B N 1
ATOM 4301 C CA . ILE B 1 168 ? -0.401 20.234 16.062 1 96.56 168 ILE B CA 1
ATOM 4302 C C . ILE B 1 168 ? -1.241 19.109 15.453 1 96.56 168 ILE B C 1
ATOM 4304 O O . ILE B 1 168 ? -2.453 19.266 15.281 1 96.56 168 ILE B O 1
ATOM 4308 N N . HIS B 1 169 ? -0.589 18.078 15.031 1 92.75 169 HIS B N 1
ATOM 4309 C CA . HIS B 1 169 ? -1.224 16.797 14.727 1 92.75 169 HIS B CA 1
ATOM 4310 C C . HIS B 1 169 ? -0.872 15.75 15.766 1 92.75 169 HIS B C 1
ATOM 4312 O O . HIS B 1 169 ? 0.231 15.195 15.75 1 92.75 169 HIS B O 1
ATOM 4318 N N . ALA B 1 170 ? -1.826 15.422 16.609 1 86.88 170 ALA B N 1
ATOM 4319 C CA . ALA B 1 170 ? -1.592 14.438 17.656 1 86.88 170 ALA B CA 1
ATOM 4320 C C . ALA B 1 170 ? -1.884 13.023 17.172 1 86.88 170 ALA B C 1
ATOM 4322 O O . ALA B 1 170 ? -2.873 12.406 17.578 1 86.88 170 ALA B O 1
ATOM 4323 N N . GLY B 1 171 ? -0.966 12.43 16.422 1 84.19 171 GLY B N 1
ATOM 4324 C CA . GLY B 1 171 ? -1.169 11.141 15.789 1 84.19 171 GLY B CA 1
ATOM 4325 C C . GLY B 1 171 ? -1.215 9.984 16.781 1 84.19 171 GLY B C 1
ATOM 4326 O O . GLY B 1 171 ? -1.731 8.914 16.453 1 84.19 171 GLY B O 1
ATOM 4327 N N . HIS B 1 172 ? -0.688 10.148 17.984 1 84.31 172 HIS B N 1
ATOM 4328 C CA . HIS B 1 172 ? -0.675 9.078 18.969 1 84.31 172 HIS B CA 1
ATOM 4329 C C . HIS B 1 172 ? -2.08 8.789 19.484 1 84.31 172 HIS B C 1
ATOM 4331 O O . HIS B 1 172 ? -2.307 7.77 20.141 1 84.31 172 HIS B O 1
ATOM 4337 N N . THR B 1 173 ? -3.004 9.641 19.094 1 83.88 173 THR B N 1
ATOM 4338 C CA . THR B 1 173 ? -4.398 9.367 19.422 1 83.88 173 THR B CA 1
ATOM 4339 C C . THR B 1 173 ? -4.859 8.07 18.75 1 83.88 173 THR B C 1
ATOM 4341 O O . THR B 1 173 ? -5.742 7.383 19.266 1 83.88 173 THR B O 1
ATOM 4344 N N . TYR B 1 174 ? -4.262 7.652 17.688 1 84.19 174 TYR B N 1
ATOM 4345 C CA . TYR B 1 174 ? -4.652 6.469 16.938 1 84.19 174 TYR B CA 1
ATOM 4346 C C . TYR B 1 174 ? -4.273 5.195 17.672 1 84.19 174 TYR B C 1
ATOM 4348 O O . TYR B 1 174 ? -4.707 4.102 17.312 1 84.19 174 TYR B O 1
ATOM 4356 N N . HIS B 1 175 ? -3.531 5.309 18.672 1 83.94 175 HIS B N 1
ATOM 4357 C CA . HIS B 1 175 ? -3.08 4.164 19.453 1 83.94 175 HIS B CA 1
ATOM 4358 C C . HIS B 1 175 ? -3.516 4.281 20.922 1 83.94 175 HIS B C 1
ATOM 4360 O O . HIS B 1 175 ? -2.859 3.742 21.812 1 83.94 175 HIS B O 1
ATOM 4366 N N . SER B 1 176 ? -4.543 5.023 21.188 1 89.31 176 SER B N 1
ATOM 4367 C CA . SER B 1 176 ? -4.945 5.336 22.547 1 89.31 176 SER B CA 1
ATOM 4368 C C . SER B 1 176 ? -6.395 4.926 22.812 1 89.31 176 SER B C 1
ATOM 4370 O O . SER B 1 176 ? -7.145 4.656 21.875 1 89.31 176 SER B O 1
ATOM 4372 N N . SER B 1 177 ? -6.738 4.789 24.125 1 88.94 177 SER B N 1
ATOM 4373 C CA . SER B 1 177 ? -8.133 4.625 24.531 1 88.94 177 SER B CA 1
ATOM 4374 C C . SER B 1 177 ? -8.898 5.941 24.422 1 88.94 177 SER B C 1
ATOM 4376 O O . SER B 1 177 ? -8.289 7.012 24.328 1 88.94 177 SER B O 1
ATOM 4378 N N . PRO B 1 178 ? -10.18 5.855 24.406 1 87.25 178 PRO B N 1
ATOM 4379 C CA . PRO B 1 178 ? -10.969 7.09 24.359 1 87.25 178 PRO B CA 1
ATOM 4380 C C . PRO B 1 178 ? -10.617 8.055 25.5 1 87.25 178 PRO B C 1
ATOM 4382 O O . PRO B 1 178 ? -10.555 9.266 25.281 1 87.25 178 PRO B O 1
ATOM 4385 N N . GLU B 1 179 ? -10.422 7.551 26.672 1 90 179 GLU B N 1
ATOM 4386 C CA . GLU B 1 179 ? -10.039 8.391 27.812 1 90 179 GLU B CA 1
ATOM 4387 C C . GLU B 1 179 ? -8.688 9.055 27.578 1 90 179 GLU B C 1
ATOM 4389 O O . GLU B 1 179 ? -8.508 10.234 27.875 1 90 179 GLU B O 1
ATOM 4394 N N . GLU B 1 180 ? -7.836 8.258 27.062 1 92.62 180 GLU B N 1
ATOM 4395 C CA . GLU B 1 180 ? -6.516 8.789 26.734 1 92.62 180 GLU B CA 1
ATOM 4396 C C . GLU B 1 180 ? -6.602 9.859 25.641 1 92.62 180 GLU B C 1
ATOM 4398 O O . GLU B 1 180 ? -5.855 10.836 25.672 1 92.62 180 GLU B O 1
ATOM 4403 N N . ILE B 1 181 ? -7.523 9.672 24.75 1 93.06 181 ILE B N 1
ATOM 4404 C CA . ILE B 1 181 ? -7.711 10.617 23.641 1 93.06 181 ILE B CA 1
ATOM 4405 C C . ILE B 1 181 ? -8.172 11.961 24.203 1 93.06 181 ILE B C 1
ATOM 4407 O O . ILE B 1 181 ? -7.707 13.016 23.766 1 93.06 181 ILE B O 1
ATOM 4411 N N . GLN B 1 182 ? -9 11.969 25.172 1 92.12 182 GLN B N 1
ATOM 4412 C CA . GLN B 1 182 ? -9.445 13.195 25.812 1 92.12 182 GLN B CA 1
ATOM 4413 C C . GLN B 1 182 ? -8.289 13.922 26.484 1 92.12 182 GLN B C 1
ATOM 4415 O O . GLN B 1 182 ? -8.18 15.148 26.391 1 92.12 182 GLN B O 1
ATOM 4420 N N . ALA B 1 183 ? -7.48 13.164 27.141 1 93 183 ALA B N 1
ATOM 4421 C CA . ALA B 1 183 ? -6.309 13.742 27.797 1 93 183 ALA B CA 1
ATOM 4422 C C . ALA B 1 183 ? -5.359 14.359 26.781 1 93 183 ALA B C 1
ATOM 4424 O O . ALA B 1 183 ? -4.824 15.445 27 1 93 183 ALA B O 1
ATOM 4425 N N . ILE B 1 184 ? -5.18 13.648 25.719 1 93.06 184 ILE B N 1
ATOM 4426 C CA . ILE B 1 184 ? -4.309 14.133 24.656 1 93.06 184 ILE B CA 1
ATOM 4427 C C . ILE B 1 184 ? -4.883 15.422 24.062 1 93.06 184 ILE B C 1
ATOM 4429 O O . ILE B 1 184 ? -4.145 16.375 23.781 1 93.06 184 ILE B O 1
ATOM 4433 N N . TYR B 1 185 ? -6.184 15.461 23.875 1 93.62 185 TYR B N 1
ATOM 4434 C CA . TYR B 1 185 ? -6.84 16.656 23.359 1 93.62 185 TYR B CA 1
ATOM 4435 C C . TYR B 1 185 ? -6.578 17.859 24.266 1 93.62 185 TYR B C 1
ATOM 4437 O O . TYR B 1 185 ? -6.23 18.938 23.797 1 93.62 185 TYR B O 1
ATOM 4445 N N . HIS B 1 186 ? -6.711 17.656 25.484 1 93.12 186 HIS B N 1
ATOM 4446 C CA . HIS B 1 186 ? -6.504 18.75 26.453 1 93.12 186 HIS B CA 1
ATOM 4447 C C . HIS B 1 186 ? -5.047 19.203 26.453 1 93.12 186 HIS B C 1
ATOM 4449 O O . HIS B 1 186 ? -4.77 20.406 26.516 1 93.12 186 HIS B O 1
ATOM 4455 N N . GLN B 1 187 ? -4.176 18.266 26.406 1 92.69 187 GLN B N 1
ATOM 4456 C CA . GLN B 1 187 ? -2.754 18.594 26.344 1 92.69 187 GLN B CA 1
ATOM 4457 C C . GLN B 1 187 ? -2.43 19.391 25.078 1 92.69 187 GLN B C 1
ATOM 4459 O O . GLN B 1 187 ? -1.688 20.375 25.125 1 92.69 187 GLN B O 1
ATOM 4464 N N . THR B 1 188 ? -2.992 18.953 24.016 1 93.94 188 THR B N 1
ATOM 4465 C CA . THR B 1 188 ? -2.77 19.578 22.719 1 93.94 188 THR B CA 1
ATOM 4466 C C . THR B 1 188 ? -3.328 21 22.719 1 93.94 188 THR B C 1
ATOM 4468 O O . THR B 1 188 ? -2.645 21.938 22.297 1 93.94 188 THR B O 1
ATOM 4471 N N . THR B 1 189 ? -4.543 21.188 23.203 1 94.81 189 THR B N 1
ATOM 4472 C CA . THR B 1 189 ? -5.184 22.484 23.203 1 94.81 189 THR B CA 1
ATOM 4473 C C . THR B 1 189 ? -4.484 23.438 24.172 1 94.81 189 THR B C 1
ATOM 4475 O O . THR B 1 189 ? -4.352 24.625 23.891 1 94.81 189 THR B O 1
ATOM 4478 N N . SER B 1 190 ? -4.016 22.906 25.266 1 95.25 190 SER B N 1
ATOM 4479 C CA . SER B 1 190 ? -3.262 23.719 26.219 1 95.25 190 SER B CA 1
ATOM 4480 C C . SER B 1 190 ? -1.954 24.203 25.609 1 95.25 190 SER B C 1
ATOM 4482 O O . SER B 1 190 ? -1.575 25.375 25.797 1 95.25 190 SER B O 1
ATOM 4484 N N . ALA B 1 191 ? -1.274 23.312 24.938 1 95.81 191 ALA B N 1
ATOM 4485 C CA . ALA B 1 191 ? -0.019 23.672 24.281 1 95.81 191 ALA B CA 1
ATOM 4486 C C . ALA B 1 191 ? -0.236 24.766 23.25 1 95.81 191 ALA B C 1
ATOM 4488 O O . ALA B 1 191 ? 0.505 25.75 23.203 1 95.81 191 ALA B O 1
ATOM 4489 N N . LEU B 1 192 ? -1.258 24.609 22.453 1 97.06 192 LEU B N 1
ATOM 4490 C CA . LEU B 1 192 ? -1.567 25.562 21.406 1 97.06 192 LEU B CA 1
ATOM 4491 C C . LEU B 1 192 ? -1.947 26.922 21.984 1 97.06 192 LEU B C 1
ATOM 4493 O O . LEU B 1 192 ? -1.479 27.953 21.516 1 97.06 192 LEU B O 1
ATOM 4497 N N . THR B 1 193 ? -2.77 26.875 23.016 1 96.75 193 THR B N 1
ATOM 4498 C CA . THR B 1 193 ? -3.211 28.109 23.656 1 96.75 193 THR B CA 1
ATOM 4499 C C . THR B 1 193 ? -2.033 28.844 24.297 1 96.75 193 THR B C 1
ATOM 4501 O O . THR B 1 193 ? -1.924 30.062 24.203 1 96.75 193 THR B O 1
ATOM 4504 N N . MET B 1 194 ? -1.196 28.062 24.922 1 97 194 MET B N 1
ATOM 4505 C CA . MET B 1 194 ? -0.005 28.641 25.531 1 97 194 MET B CA 1
ATOM 4506 C C . MET B 1 194 ? 0.852 29.359 24.484 1 97 194 MET B C 1
ATOM 4508 O O . MET B 1 194 ? 1.305 30.484 24.703 1 97 194 MET B O 1
ATOM 4512 N N . LEU B 1 195 ? 1.093 28.719 23.375 1 97.75 195 LEU B N 1
ATOM 4513 C CA . LEU B 1 195 ? 1.906 29.297 22.312 1 97.75 195 LEU B CA 1
ATOM 4514 C C . LEU B 1 195 ? 1.233 30.531 21.719 1 97.75 195 LEU B C 1
ATOM 4516 O O . LEU B 1 195 ? 1.898 31.531 21.438 1 97.75 195 LEU B O 1
ATOM 4520 N N . LYS B 1 196 ? -0.068 30.453 21.516 1 97.75 196 LYS B N 1
ATOM 4521 C CA . LYS B 1 196 ? -0.81 31.609 21 1 97.75 196 LYS B CA 1
ATOM 4522 C C . LYS B 1 196 ? -0.676 32.812 21.938 1 97.75 196 LYS B C 1
ATOM 4524 O O . LYS B 1 196 ? -0.42 33.906 21.484 1 97.75 196 LYS B O 1
ATOM 4529 N N . ASP B 1 197 ? -0.832 32.562 23.219 1 97.25 197 ASP B N 1
ATOM 4530 C CA . ASP B 1 197 ? -0.734 33.625 24.203 1 97.25 197 ASP B CA 1
ATOM 4531 C C . ASP B 1 197 ? 0.665 34.25 24.219 1 97.25 197 ASP B C 1
ATOM 4533 O O . ASP B 1 197 ? 0.814 35.469 24.312 1 97.25 197 ASP B O 1
ATOM 4537 N N . LYS B 1 198 ? 1.595 33.375 24.094 1 97.19 198 LYS B N 1
ATOM 4538 C CA . LYS B 1 198 ? 2.98 33.844 24.156 1 97.19 198 LYS B CA 1
ATOM 4539 C C . LYS B 1 198 ? 3.326 34.75 22.984 1 97.19 198 LYS B C 1
ATOM 4541 O O . LYS B 1 198 ? 4.066 35.719 23.141 1 97.19 198 LYS B O 1
ATOM 4546 N N . TYR B 1 199 ? 2.826 34.438 21.812 1 97.38 199 TYR B N 1
ATOM 4547 C CA . TYR B 1 199 ? 3.336 35.094 20.609 1 97.38 199 TYR B CA 1
ATOM 4548 C C . TYR B 1 199 ? 2.299 36.062 20.031 1 97.38 199 TYR B C 1
ATOM 4550 O O . TYR B 1 199 ? 2.545 36.719 19.016 1 97.38 199 TYR B O 1
ATOM 4558 N N . ASN B 1 200 ? 1.141 36.25 20.703 1 96.31 200 ASN B N 1
ATOM 4559 C CA . ASN B 1 200 ? 0.029 37.031 20.203 1 96.31 200 ASN B CA 1
ATOM 4560 C C . ASN B 1 200 ? 0.412 38.5 20.062 1 96.31 200 ASN B C 1
ATOM 4562 O O . ASN B 1 200 ? -0.098 39.219 19.188 1 96.31 200 ASN B O 1
ATOM 4566 N N . SER B 1 201 ? 1.229 39.031 20.891 1 96.94 201 SER B N 1
ATOM 4567 C CA . SER B 1 201 ? 1.631 40.438 20.844 1 96.94 201 SER B CA 1
ATOM 4568 C C . SER B 1 201 ? 2.449 40.719 19.578 1 96.94 201 SER B C 1
ATOM 4570 O O . SER B 1 201 ? 2.299 41.781 18.969 1 96.94 201 SER B O 1
ATOM 4572 N N . GLU B 1 202 ? 3.295 39.844 19.219 1 95.88 202 GLU B N 1
ATOM 4573 C CA . GLU B 1 202 ? 4.145 39.969 18.031 1 95.88 202 GLU B CA 1
ATOM 4574 C C . GLU B 1 202 ? 3.396 39.594 16.766 1 95.88 202 GLU B C 1
ATOM 4576 O O . GLU B 1 202 ? 3.625 40.188 15.703 1 95.88 202 GLU B O 1
ATOM 4581 N N . PHE B 1 203 ? 2.568 38.688 16.828 1 97.06 203 PHE B N 1
ATOM 4582 C CA . PHE B 1 203 ? 1.773 38.188 15.719 1 97.06 203 PHE B CA 1
ATOM 4583 C C . PHE B 1 203 ? 0.293 38.156 16.078 1 97.06 203 PHE B C 1
ATOM 4585 O O . PHE B 1 203 ? -0.271 37.062 16.312 1 97.06 203 PHE B O 1
ATOM 4592 N N . PRO B 1 204 ? -0.382 39.219 16.016 1 96.31 204 PRO B N 1
ATOM 4593 C CA . PRO B 1 204 ? -1.758 39.312 16.5 1 96.31 204 PRO B CA 1
ATOM 4594 C C . PRO B 1 204 ? -2.736 38.469 15.695 1 96.31 204 PRO B C 1
ATOM 4596 O O . PRO B 1 204 ? -3.811 38.094 16.188 1 96.31 204 PRO B O 1
ATOM 4599 N N . ASP B 1 205 ? -2.395 38.125 14.484 1 96.12 205 ASP B N 1
ATOM 4600 C CA . ASP B 1 205 ? -3.318 37.375 13.625 1 96.12 205 ASP B CA 1
ATOM 4601 C C . ASP B 1 205 ? -2.98 35.906 13.609 1 96.12 205 ASP B C 1
ATOM 4603 O O . ASP B 1 205 ? -3.537 35.125 12.812 1 96.12 205 ASP B O 1
ATOM 4607 N N . LEU B 1 206 ? -2.029 35.469 14.508 1 97.25 206 LEU B N 1
ATOM 4608 C CA . LEU B 1 206 ? -1.616 34.062 14.453 1 97.25 206 LEU B CA 1
ATOM 4609 C C . LEU B 1 206 ? -2.779 33.125 14.797 1 97.25 206 LEU B C 1
ATOM 4611 O O . LEU B 1 206 ? -3.6 33.438 15.656 1 97.25 206 LEU B O 1
ATOM 4615 N N . VAL B 1 207 ? -2.863 32.031 14.102 1 97.56 207 VAL B N 1
ATOM 4616 C CA . VAL B 1 207 ? -3.924 31.047 14.328 1 97.56 207 VAL B CA 1
ATOM 4617 C C . VAL B 1 207 ? -3.326 29.75 14.875 1 97.56 207 VAL B C 1
ATOM 4619 O O . VAL B 1 207 ? -2.162 29.438 14.617 1 97.56 207 VAL B O 1
ATOM 4622 N N . ILE B 1 208 ? -4.113 29.062 15.734 1 98.19 208 ILE B N 1
ATOM 4623 C CA . ILE B 1 208 ? -3.744 27.734 16.234 1 98.19 208 ILE B CA 1
ATOM 4624 C C . ILE B 1 208 ? -4.664 26.688 15.617 1 98.19 208 ILE B C 1
ATOM 4626 O O . ILE B 1 208 ? -5.887 26.844 15.617 1 98.19 208 ILE B O 1
ATOM 4630 N N . ARG B 1 209 ? -4.023 25.625 15.039 1 97.69 209 ARG B N 1
ATOM 4631 C CA . ARG B 1 209 ? -4.75 24.578 14.305 1 97.69 209 ARG B CA 1
ATOM 4632 C C . ARG B 1 209 ? -4.469 23.203 14.891 1 97.69 209 ARG B C 1
ATOM 4634 O O . ARG B 1 209 ? -3.314 22.859 15.164 1 97.69 209 ARG B O 1
ATOM 4641 N N . LEU B 1 210 ? -5.551 22.562 15.141 1 94.75 210 LEU B N 1
ATOM 4642 C CA . LEU B 1 210 ? -5.5 21.156 15.562 1 94.75 210 LEU B CA 1
ATOM 4643 C C . LEU B 1 210 ? -5.961 20.234 14.438 1 94.75 210 LEU B C 1
ATOM 4645 O O . LEU B 1 210 ? -6.941 20.531 13.75 1 94.75 210 LEU B O 1
ATOM 4649 N N . GLY B 1 211 ? -5.199 19.062 14.188 1 88.19 211 GLY B N 1
ATOM 4650 C CA . GLY B 1 211 ? -5.512 18.297 12.992 1 88.19 211 GLY B CA 1
ATOM 4651 C C . GLY B 1 211 ? -5.57 16.797 13.234 1 88.19 211 GLY B C 1
ATOM 4652 O O . GLY B 1 211 ? -4.855 16.031 12.586 1 88.19 211 GLY B O 1
ATOM 4653 N N . ASP B 1 212 ? -6.25 16.141 14.211 1 91.06 212 ASP B N 1
ATOM 4654 C CA . ASP B 1 212 ? -6.367 14.688 14.281 1 91.06 212 ASP B CA 1
ATOM 4655 C C . ASP B 1 212 ? -7.828 14.258 14.367 1 91.06 212 ASP B C 1
ATOM 4657 O O . ASP B 1 212 ? -8.602 14.812 15.148 1 91.06 212 ASP B O 1
ATOM 4661 N N . THR B 1 213 ? -8.188 13.25 13.617 1 94.88 213 THR B N 1
ATOM 4662 C CA . THR B 1 213 ? -9.57 12.828 13.438 1 94.88 213 THR B CA 1
ATOM 4663 C C . THR B 1 213 ? -10.133 12.273 14.75 1 94.88 213 THR B C 1
ATOM 4665 O O . THR B 1 213 ? -11.234 12.648 15.156 1 94.88 213 THR B O 1
ATOM 4668 N N . PRO B 1 214 ? -9.398 11.445 15.508 1 95.62 214 PRO B N 1
ATOM 4669 C CA . PRO B 1 214 ? -9.992 10.898 16.734 1 95.62 214 PRO B CA 1
ATOM 4670 C C . PRO B 1 214 ? -10.414 11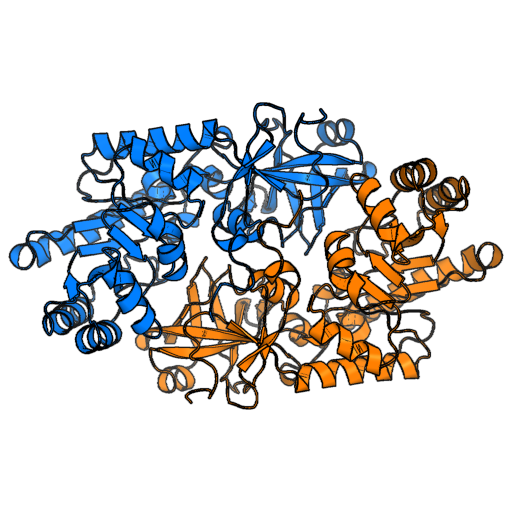.984 17.719 1 95.62 214 PRO B C 1
ATOM 4672 O O . PRO B 1 214 ? -11.547 11.977 18.203 1 95.62 214 PRO B O 1
ATOM 4675 N N . SER B 1 215 ? -9.539 12.969 17.938 1 94.44 215 SER B N 1
ATOM 4676 C CA . SER B 1 215 ? -9.867 14.047 18.875 1 94.44 215 SER B CA 1
ATOM 4677 C C . SER B 1 215 ? -11.047 14.875 18.359 1 94.44 215 SER B C 1
ATOM 4679 O O . SER B 1 215 ? -11.977 15.164 19.109 1 94.44 215 SER B O 1
ATOM 4681 N N . CYS B 1 216 ? -10.992 15.203 17.094 1 95.81 216 CYS B N 1
ATOM 4682 C CA . CYS B 1 216 ? -12.031 16.047 16.516 1 95.81 216 CYS B CA 1
ATOM 4683 C C . CYS B 1 216 ? -13.383 15.328 16.516 1 95.81 216 CYS B C 1
ATOM 4685 O O . CYS B 1 216 ? -14.43 15.969 16.625 1 95.81 216 CYS B O 1
ATOM 4687 N N . SER B 1 217 ? -13.32 14.031 16.375 1 96.31 217 SER B N 1
ATOM 4688 C CA . SER B 1 217 ? -14.562 13.258 16.297 1 96.31 217 SER B CA 1
ATOM 4689 C C . SER B 1 217 ? -15.164 13.055 17.688 1 96.31 217 SER B C 1
ATOM 4691 O O . SER B 1 217 ? -16.391 13.109 17.859 1 96.31 217 SER B O 1
ATOM 4693 N N . ILE B 1 218 ? -14.344 12.859 18.688 1 94.81 218 ILE B N 1
ATOM 4694 C CA . ILE B 1 218 ? -14.805 12.492 20.031 1 94.81 218 ILE B CA 1
ATOM 4695 C C . ILE B 1 218 ? -15.25 13.75 20.781 1 94.81 218 ILE B C 1
ATOM 4697 O O . ILE B 1 218 ? -16.219 13.711 21.547 1 94.81 218 ILE B O 1
ATOM 4701 N N . GLN B 1 219 ? -14.562 14.844 20.594 1 92.69 219 GLN B N 1
ATOM 4702 C CA . GLN B 1 219 ? -14.883 16.078 21.297 1 92.69 219 GLN B CA 1
ATOM 4703 C C . GLN B 1 219 ? -16.25 16.609 20.875 1 92.69 219 GLN B C 1
ATOM 4705 O O . GLN B 1 219 ? -16.656 16.469 19.719 1 92.69 219 GLN B O 1
ATOM 4710 N N . GLN B 1 220 ? -16.828 17.234 21.812 1 88.94 220 GLN B N 1
ATOM 4711 C CA . GLN B 1 220 ? -18.156 17.797 21.547 1 88.94 220 GLN B CA 1
ATOM 4712 C C . GLN B 1 220 ? -18.047 19.172 20.875 1 88.94 220 GLN B C 1
ATOM 4714 O O . GLN B 1 220 ? -18.953 19.578 20.141 1 88.94 220 GLN B O 1
ATOM 4719 N N . ASP B 1 221 ? -17.062 19.875 21.203 1 86.69 221 ASP B N 1
ATOM 4720 C CA . ASP B 1 221 ? -16.781 21.156 20.594 1 86.69 221 ASP B CA 1
ATOM 4721 C C . ASP B 1 221 ? -15.281 21.453 20.594 1 86.69 221 ASP B C 1
ATOM 4723 O O . ASP B 1 221 ? -14.484 20.656 21.094 1 86.69 221 ASP B O 1
ATOM 4727 N N . PHE B 1 222 ? -14.953 22.578 19.922 1 93.12 222 PHE B N 1
ATOM 4728 C CA . PHE B 1 222 ? -13.547 22.938 19.75 1 93.12 222 PHE B CA 1
ATOM 4729 C C . PHE B 1 222 ? -13.234 24.281 20.406 1 93.12 222 PHE B C 1
ATOM 4731 O O . PHE B 1 222 ? -12.477 25.078 19.859 1 93.12 222 PHE B O 1
ATOM 4738 N N . ALA B 1 223 ? -13.859 24.562 21.516 1 88.12 223 ALA B N 1
ATOM 4739 C CA . ALA B 1 223 ? -13.719 25.859 22.156 1 88.12 223 ALA B CA 1
ATOM 4740 C C . ALA B 1 223 ? -12.242 26.219 22.328 1 88.12 223 ALA B C 1
ATOM 4742 O O . ALA B 1 223 ? -11.445 25.406 22.812 1 88.12 223 ALA B O 1
ATOM 4743 N N . GLY B 1 224 ? -11.945 27.375 21.891 1 89.88 224 GLY B N 1
ATOM 4744 C CA . GLY B 1 224 ? -10.602 27.906 22.094 1 89.88 224 GLY B CA 1
ATOM 4745 C C . GLY B 1 224 ? -9.656 27.594 20.953 1 89.88 224 GLY B C 1
ATOM 4746 O O . GLY B 1 224 ? -8.516 28.062 20.938 1 89.88 224 GLY B O 1
ATOM 4747 N N . ILE B 1 225 ? -10.016 26.828 20.031 1 95.69 225 ILE B N 1
ATOM 4748 C CA . ILE B 1 225 ? -9.203 26.469 18.875 1 95.69 225 ILE B CA 1
ATOM 4749 C C . ILE B 1 225 ? -9.672 27.234 17.656 1 95.69 225 ILE B C 1
ATOM 4751 O O . ILE B 1 225 ? -10.867 27.281 17.359 1 95.69 225 ILE B O 1
ATOM 4755 N N . ASP B 1 226 ? -8.75 27.859 16.938 1 97.69 226 ASP B N 1
ATOM 4756 C CA . ASP B 1 226 ? -9.133 28.688 15.797 1 97.69 226 ASP B CA 1
ATOM 4757 C C . ASP B 1 226 ? -9.539 27.828 14.609 1 97.69 226 ASP B C 1
ATOM 4759 O O . ASP B 1 226 ? -10.523 28.125 13.93 1 97.69 226 ASP B O 1
ATOM 4763 N N . GLU B 1 227 ? -8.758 26.781 14.367 1 98.12 227 GLU B N 1
ATOM 4764 C CA . GLU B 1 227 ? -8.984 25.938 13.203 1 98.12 227 GLU B CA 1
ATOM 4765 C C . GLU B 1 227 ? -8.805 24.469 13.555 1 98.12 227 GLU B C 1
ATOM 4767 O O . GLU B 1 227 ? -7.965 24.109 14.383 1 98.12 227 GLU B O 1
ATOM 4772 N N . VAL B 1 228 ? -9.57 23.578 12.922 1 97.69 228 VAL B N 1
ATOM 4773 C CA . VAL B 1 228 ? -9.383 22.141 13.008 1 97.69 228 VAL B CA 1
ATOM 4774 C C . VAL B 1 228 ? -9.234 21.547 11.609 1 97.69 228 VAL B C 1
ATOM 4776 O O . VAL B 1 228 ? -9.867 22.016 10.656 1 97.69 228 VAL B O 1
ATOM 4779 N N . GLY B 1 229 ? -8.328 20.578 11.492 1 97.38 229 GLY B N 1
ATOM 4780 C CA . GLY B 1 229 ? -8.062 20.031 10.172 1 97.38 229 GLY B CA 1
ATOM 4781 C C . GLY B 1 229 ? -8.094 18.516 10.141 1 97.38 229 GLY B C 1
ATOM 4782 O O . GLY B 1 229 ? -7.133 17.875 9.703 1 97.38 229 GLY B O 1
ATOM 4783 N N . PRO B 1 230 ? -9.18 17.828 10.625 1 97.62 230 PRO B N 1
ATOM 4784 C CA . PRO B 1 230 ? -9.297 16.375 10.516 1 97.62 230 PRO B CA 1
ATOM 4785 C C . PRO B 1 230 ? -9.453 15.906 9.07 1 97.62 230 PRO B C 1
ATOM 4787 O O . PRO B 1 230 ? -9.938 16.656 8.219 1 97.62 230 PRO B O 1
ATOM 4790 N N . GLY B 1 231 ? -8.969 14.695 8.781 1 97.25 231 GLY B N 1
ATOM 4791 C CA . GLY B 1 231 ? -9.062 14.172 7.426 1 97.25 231 GLY B CA 1
ATOM 4792 C C . GLY B 1 231 ? -9.906 12.922 7.324 1 97.25 231 GLY B C 1
ATOM 4793 O O . GLY B 1 231 ? -10.906 12.898 6.605 1 97.25 231 GLY B O 1
ATOM 4794 N N . ASN B 1 232 ? -9.68 11.977 8.164 1 98.25 232 ASN B N 1
ATOM 4795 C CA . ASN B 1 232 ? -10.242 10.641 8.039 1 98.25 232 ASN B CA 1
ATOM 4796 C C . ASN B 1 232 ? -11.734 10.625 8.383 1 98.25 232 ASN B C 1
ATOM 4798 O O . ASN B 1 232 ? -12.43 9.648 8.094 1 98.25 232 ASN B O 1
ATOM 4802 N N . PHE B 1 233 ? -12.297 11.734 8.875 1 98.62 233 PHE B N 1
ATOM 4803 C CA . PHE B 1 233 ? -13.68 11.773 9.352 1 98.62 233 PHE B CA 1
ATOM 4804 C C . PHE B 1 233 ? -14.656 11.578 8.195 1 98.62 233 PHE B C 1
ATOM 4806 O O . PHE B 1 233 ? -15.812 11.203 8.414 1 98.62 233 PHE B O 1
ATOM 4813 N N . ILE B 1 234 ? -14.203 11.875 6.949 1 98.88 234 ILE B N 1
ATOM 4814 C CA . ILE B 1 234 ? -15.094 11.805 5.797 1 98.88 234 ILE B CA 1
ATOM 4815 C C . ILE B 1 234 ? -15.477 10.359 5.523 1 98.88 234 ILE B C 1
ATOM 4817 O O . ILE B 1 234 ? -16.594 10.078 5.07 1 98.88 234 ILE B O 1
ATOM 4821 N N . PHE B 1 235 ? -14.57 9.414 5.84 1 98.88 235 PHE B N 1
ATOM 4822 C CA . PHE B 1 235 ? -14.805 8.008 5.547 1 98.88 235 PHE B CA 1
ATOM 4823 C C . PHE B 1 235 ? -14.914 7.191 6.832 1 98.88 235 PHE B C 1
ATOM 4825 O O . PHE B 1 235 ? -15.688 6.238 6.906 1 98.88 235 PHE B O 1
ATOM 4832 N N . TYR B 1 236 ? -14.109 7.609 7.82 1 98.81 236 TYR B N 1
ATOM 4833 C CA . TYR B 1 236 ? -13.891 6.758 8.984 1 98.81 236 TYR B CA 1
ATOM 4834 C C . TYR B 1 236 ? -13.422 5.367 8.562 1 98.81 236 TYR B C 1
ATOM 4836 O O . TYR B 1 236 ? -13.141 5.133 7.387 1 98.81 236 TYR B O 1
ATOM 4844 N N . ASP B 1 237 ? -13.164 4.48 9.477 1 98.75 237 ASP B N 1
ATOM 4845 C CA . ASP B 1 237 ? -12.727 3.105 9.258 1 98.75 237 ASP B CA 1
ATOM 4846 C C . ASP B 1 237 ? -12.82 2.287 10.547 1 98.75 237 ASP B C 1
ATOM 4848 O O . ASP B 1 237 ? -13.344 2.766 11.555 1 98.75 237 ASP B O 1
ATOM 4852 N N . LEU B 1 238 ? -12.352 1.116 10.508 1 98.44 238 LEU B N 1
ATOM 4853 C CA . LEU B 1 238 ? -12.516 0.218 11.641 1 98.44 238 LEU B CA 1
ATOM 4854 C C . LEU B 1 238 ? -11.672 0.675 12.828 1 98.44 238 LEU B C 1
ATOM 4856 O O . LEU B 1 238 ? -12.07 0.502 13.984 1 98.44 238 LEU B O 1
ATOM 4860 N N . THR B 1 239 ? -10.516 1.22 12.539 1 97.5 239 THR B N 1
ATOM 4861 C CA . THR B 1 239 ? -9.703 1.774 13.617 1 97.5 239 THR B CA 1
ATOM 4862 C C . THR B 1 239 ? -10.445 2.908 14.328 1 97.5 239 THR B C 1
ATOM 4864 O O . THR B 1 239 ? -10.508 2.945 15.555 1 97.5 239 THR B O 1
ATOM 4867 N N . GLN B 1 240 ? -11 3.814 13.578 1 97.81 240 GLN B N 1
ATOM 4868 C CA . GLN B 1 240 ? -11.766 4.922 14.141 1 97.81 240 GLN B CA 1
ATOM 4869 C C . GLN B 1 240 ? -12.945 4.41 14.961 1 97.81 240 GLN B C 1
ATOM 4871 O O . GLN B 1 240 ? -13.266 4.973 16.016 1 97.81 240 GLN B O 1
ATOM 4876 N N . ALA B 1 241 ? -13.602 3.373 14.445 1 97.44 241 ALA B N 1
ATOM 4877 C CA . ALA B 1 241 ? -14.703 2.777 15.188 1 97.44 241 ALA B CA 1
ATOM 4878 C C . ALA B 1 241 ? -14.219 2.188 16.516 1 97.44 241 ALA B C 1
ATOM 4880 O O . ALA B 1 241 ? -14.852 2.379 17.547 1 97.44 241 ALA B O 1
ATOM 4881 N N . ALA B 1 242 ? -13.102 1.503 16.469 1 95.56 242 ALA B N 1
ATOM 4882 C CA . ALA B 1 242 ? -12.539 0.875 17.672 1 95.56 242 ALA B CA 1
ATOM 4883 C C . ALA B 1 242 ? -12.156 1.923 18.703 1 95.56 242 ALA B C 1
ATOM 4885 O O . ALA B 1 242 ? -12.242 1.671 19.906 1 95.56 242 ALA B O 1
ATOM 4886 N N . LEU B 1 243 ? -11.805 3.129 18.25 1 95.31 243 LEU B N 1
ATOM 4887 C CA . LEU B 1 243 ? -11.367 4.211 19.125 1 95.31 243 LEU B CA 1
ATOM 4888 C C . LEU B 1 243 ? -12.562 4.961 19.703 1 95.31 243 LEU B C 1
ATOM 4890 O O . LEU B 1 243 ? -12.406 5.773 20.609 1 95.31 243 LEU B O 1
ATOM 4894 N N . GLY B 1 244 ? -13.727 4.723 19.141 1 95.25 244 GLY B N 1
ATOM 4895 C CA . GLY B 1 244 ? -14.914 5.43 19.594 1 95.25 244 GLY B CA 1
ATOM 4896 C C . GLY B 1 244 ? -15.164 6.715 18.828 1 95.25 244 GLY B C 1
ATOM 4897 O O . GLY B 1 244 ? -16.062 7.488 19.172 1 95.25 244 GLY B O 1
ATOM 4898 N N . SER B 1 245 ? -14.398 6.992 17.75 1 96.56 245 SER B N 1
ATOM 4899 C CA . SER B 1 245 ? -14.562 8.188 16.938 1 96.56 245 SER B CA 1
ATOM 4900 C C . SER B 1 245 ? -15.859 8.148 16.141 1 96.56 245 SER B C 1
ATOM 4902 O O . SER B 1 245 ? -16.406 9.188 15.766 1 96.56 245 SER B O 1
ATOM 4904 N N . CYS B 1 246 ? -16.297 6.965 15.836 1 97.56 246 CYS B N 1
ATOM 4905 C CA . CYS B 1 246 ? -17.484 6.727 15.016 1 97.56 246 CYS B CA 1
ATOM 4906 C C . CYS B 1 246 ? -18.062 5.348 15.289 1 97.56 246 CYS B C 1
ATOM 4908 O O . CYS B 1 246 ? -17.578 4.621 16.156 1 97.56 246 CYS B O 1
ATOM 4910 N N . THR B 1 247 ? -19.203 5.082 14.75 1 97.88 247 THR B N 1
ATOM 4911 C CA . THR B 1 247 ? -19.719 3.719 14.68 1 97.88 247 THR B CA 1
ATOM 4912 C C . THR B 1 247 ? -19.422 3.102 13.312 1 97.88 247 THR B C 1
ATOM 4914 O O . THR B 1 247 ? -19.062 3.807 12.375 1 97.88 247 THR B O 1
ATOM 4917 N N . LYS B 1 248 ? -19.547 1.802 13.211 1 98.12 248 LYS B N 1
ATOM 4918 C CA . LYS B 1 248 ? -19.312 1.124 11.938 1 98.12 248 LYS B CA 1
ATOM 4919 C C . LYS B 1 248 ? -20.266 1.609 10.859 1 98.12 248 LYS B C 1
ATOM 4921 O O . LYS B 1 248 ? -19.938 1.626 9.68 1 98.12 248 LYS B O 1
ATOM 4926 N N . GLU B 1 249 ? -21.453 2.047 11.242 1 97.81 249 GLU B N 1
ATOM 4927 C CA . GLU B 1 249 ? -22.453 2.533 10.305 1 97.81 249 GLU B CA 1
ATOM 4928 C C . GLU B 1 249 ? -22.016 3.832 9.641 1 97.81 249 GLU B C 1
ATOM 4930 O O . GLU B 1 249 ? -22.547 4.215 8.602 1 97.81 249 GLU B O 1
ATOM 4935 N N . ASP B 1 250 ? -21.031 4.5 10.266 1 98.56 250 ASP B N 1
ATOM 4936 C CA . ASP B 1 250 ? -20.547 5.777 9.742 1 98.56 250 ASP B CA 1
ATOM 4937 C C . ASP B 1 250 ? -19.484 5.562 8.672 1 98.56 250 ASP B C 1
ATOM 4939 O O . ASP B 1 250 ? -19.125 6.5 7.953 1 98.56 250 ASP B O 1
ATOM 4943 N N . ILE B 1 251 ? -18.938 4.344 8.562 1 98.88 251 ILE B N 1
ATOM 4944 C CA . ILE B 1 251 ? -17.844 4.086 7.625 1 98.88 251 ILE B CA 1
ATOM 4945 C C . ILE B 1 251 ? -18.375 4.172 6.191 1 98.88 251 ILE B C 1
ATOM 4947 O O . ILE B 1 251 ? -19.297 3.449 5.816 1 98.88 251 ILE B O 1
ATOM 4951 N N . ALA B 1 252 ? -17.703 4.98 5.379 1 98.88 252 ALA B N 1
ATOM 4952 C CA . ALA B 1 252 ? -18.312 5.402 4.125 1 98.88 252 ALA B CA 1
ATOM 4953 C C . ALA B 1 252 ? -17.672 4.719 2.93 1 98.88 252 ALA B C 1
ATOM 4955 O O . ALA B 1 252 ? -18.031 4.984 1.78 1 98.88 252 ALA B O 1
ATOM 4956 N N . VAL B 1 253 ? -16.688 3.836 3.117 1 98.75 253 VAL B N 1
ATOM 4957 C CA . VAL B 1 253 ? -16.094 3.09 2.016 1 98.75 253 VAL B CA 1
ATOM 4958 C C . VAL B 1 253 ? -16.031 1.606 2.369 1 98.75 253 VAL B C 1
ATOM 4960 O O . VAL B 1 253 ? -15.883 1.245 3.539 1 98.75 253 VAL B O 1
ATOM 4963 N N . ALA B 1 254 ? -16.125 0.795 1.392 1 98.75 254 ALA B N 1
ATOM 4964 C CA . ALA B 1 254 ? -16.016 -0.656 1.509 1 98.75 254 ALA B CA 1
ATOM 4965 C C . ALA B 1 254 ? -15.422 -1.262 0.241 1 98.75 254 ALA B C 1
ATOM 4967 O O . ALA B 1 254 ? -15.812 -0.899 -0.871 1 98.75 254 ALA B O 1
ATOM 4968 N N . LEU B 1 255 ? -14.445 -2.145 0.4 1 98.44 255 LEU B N 1
ATOM 4969 C CA . LEU B 1 255 ? -13.859 -2.832 -0.744 1 98.44 255 LEU B CA 1
ATOM 4970 C C . LEU B 1 255 ? -14.734 -3.998 -1.188 1 98.44 255 LEU B C 1
ATOM 4972 O O . LEU B 1 255 ? -14.938 -4.949 -0.43 1 98.44 255 LEU B O 1
ATOM 4976 N N . ALA B 1 256 ? -15.266 -3.859 -2.375 1 97.19 256 ALA B N 1
ATOM 4977 C CA . ALA B 1 256 ? -15.906 -5.027 -2.984 1 97.19 256 ALA B CA 1
ATOM 4978 C C . ALA B 1 256 ? -14.859 -6.016 -3.496 1 97.19 256 ALA B C 1
ATOM 4980 O O . ALA B 1 256 ? -14.016 -5.664 -4.324 1 97.19 256 ALA B O 1
ATOM 4981 N N . ALA B 1 257 ? -14.922 -7.23 -3.033 1 97.56 257 ALA B N 1
ATOM 4982 C CA . ALA B 1 257 ? -13.93 -8.242 -3.371 1 97.56 257 ALA B CA 1
ATOM 4983 C C . ALA B 1 257 ? -14.594 -9.516 -3.891 1 97.56 257 ALA B C 1
ATOM 4985 O O . ALA B 1 257 ? -15.523 -10.031 -3.271 1 97.56 257 ALA B O 1
ATOM 4986 N N . PRO B 1 258 ? -14.148 -10.047 -5.004 1 97.25 258 PRO B N 1
ATOM 4987 C CA . PRO B 1 258 ? -14.695 -11.297 -5.531 1 97.25 258 PRO B CA 1
ATOM 4988 C C . PRO B 1 258 ? -14.344 -12.508 -4.672 1 97.25 258 PRO B C 1
ATOM 4990 O O . PRO B 1 258 ? -13.195 -12.641 -4.23 1 97.25 258 PRO B O 1
ATOM 4993 N N . ILE B 1 259 ? -15.344 -13.383 -4.461 1 97.81 259 ILE B N 1
ATOM 4994 C CA . ILE B 1 259 ? -15.109 -14.664 -3.799 1 97.81 259 ILE B CA 1
ATOM 4995 C C . ILE B 1 259 ? -14.57 -15.672 -4.809 1 97.81 259 ILE B C 1
ATOM 4997 O O . ILE B 1 259 ? -15.227 -15.969 -5.812 1 97.81 259 ILE B O 1
ATOM 5001 N N . VAL B 1 260 ? -13.383 -16.234 -4.496 1 98.12 260 VAL B N 1
ATOM 5002 C CA . VAL B 1 260 ? -12.773 -17.094 -5.504 1 98.12 260 VAL B CA 1
ATOM 5003 C C . VAL B 1 260 ? -12.68 -18.531 -4.973 1 98.12 260 VAL B C 1
ATOM 5005 O O . VAL B 1 260 ? -12.461 -19.469 -5.742 1 98.12 260 VAL B O 1
ATOM 5008 N N . ASP B 1 261 ? -12.867 -18.75 -3.682 1 98.06 261 ASP B N 1
ATOM 5009 C CA . ASP B 1 261 ? -12.922 -20.094 -3.098 1 98.06 261 ASP B CA 1
ATOM 5010 C C . ASP B 1 261 ? -13.625 -20.078 -1.741 1 98.06 261 ASP B C 1
ATOM 5012 O O . ASP B 1 261 ? -13.617 -19.047 -1.05 1 98.06 261 ASP B O 1
ATOM 5016 N N . ILE B 1 262 ? -14.32 -21.156 -1.41 1 97.44 262 ILE B N 1
ATOM 5017 C CA . ILE B 1 262 ? -14.977 -21.328 -0.12 1 97.44 262 ILE B CA 1
ATOM 5018 C C . ILE B 1 262 ? -14.586 -22.688 0.477 1 97.44 262 ILE B C 1
ATOM 5020 O O . ILE B 1 262 ? -14.844 -23.734 -0.123 1 97.44 262 ILE B O 1
ATOM 5024 N N . LYS B 1 263 ? -13.938 -22.641 1.586 1 95.44 263 LYS B N 1
ATOM 5025 C CA . LYS B 1 263 ? -13.625 -23.844 2.338 1 95.44 263 LYS B CA 1
ATOM 5026 C C . LYS B 1 263 ? -14.57 -24.016 3.527 1 95.44 263 LYS B C 1
ATOM 5028 O O . LYS B 1 263 ? -14.25 -23.609 4.645 1 95.44 263 LYS B O 1
ATOM 5033 N N . LYS B 1 264 ? -15.641 -24.688 3.305 1 94.38 264 LYS B N 1
ATOM 5034 C CA . LYS B 1 264 ? -16.734 -24.781 4.27 1 94.38 264 LYS B CA 1
ATOM 5035 C C . LYS B 1 264 ? -16.266 -25.469 5.555 1 94.38 264 LYS B C 1
ATOM 5037 O O . LYS B 1 264 ? -16.609 -25.016 6.656 1 94.38 264 LYS B O 1
ATOM 5042 N N . HIS B 1 265 ? -15.438 -26.5 5.395 1 92.19 265 HIS B N 1
ATOM 5043 C CA . HIS B 1 265 ? -15.016 -27.281 6.555 1 92.19 265 HIS B CA 1
ATOM 5044 C C . HIS B 1 265 ? -14.094 -26.469 7.453 1 92.19 265 HIS B C 1
ATOM 5046 O O . HIS B 1 265 ? -13.906 -26.812 8.625 1 92.19 265 HIS B O 1
ATOM 5052 N N . LYS B 1 266 ? -13.539 -25.375 6.941 1 94.5 266 LYS B N 1
ATOM 5053 C CA . LYS B 1 266 ? -12.648 -24.516 7.715 1 94.5 266 LYS B CA 1
ATOM 5054 C C . LYS B 1 266 ? -13.32 -23.188 8.062 1 94.5 266 LYS B C 1
ATOM 5056 O O . LYS B 1 266 ? -12.734 -22.359 8.758 1 94.5 266 LYS B O 1
ATOM 5061 N N . ASN B 1 267 ? -14.531 -22.938 7.582 1 96.94 267 ASN B N 1
ATOM 5062 C CA . ASN B 1 267 ? -15.234 -21.672 7.719 1 96.94 267 ASN B CA 1
ATOM 5063 C C . ASN B 1 267 ? -14.414 -20.516 7.16 1 96.94 267 ASN B C 1
ATOM 5065 O O . ASN B 1 267 ? -14.312 -19.469 7.793 1 96.94 267 ASN B O 1
ATOM 5069 N N . GLU B 1 268 ? -13.805 -20.766 6.031 1 97.75 268 GLU B N 1
ATOM 5070 C CA . GLU B 1 268 ? -12.945 -19.766 5.414 1 97.75 268 GLU B CA 1
ATOM 5071 C C . GLU B 1 268 ? -13.398 -19.438 3.994 1 97.75 268 GLU B C 1
ATOM 5073 O O . GLU B 1 268 ? -13.906 -20.312 3.283 1 97.75 268 GLU B O 1
ATOM 5078 N N . ILE B 1 269 ? -13.312 -18.234 3.613 1 98.12 269 ILE B N 1
ATOM 5079 C CA . ILE B 1 269 ? -13.586 -17.734 2.271 1 98.12 269 ILE B CA 1
ATOM 5080 C C . ILE B 1 269 ? -12.336 -17.062 1.705 1 98.12 269 ILE B C 1
ATOM 5082 O O . ILE B 1 269 ? -11.703 -16.25 2.381 1 98.12 269 ILE B O 1
ATOM 5086 N N . LEU B 1 270 ? -11.922 -17.469 0.533 1 98.31 270 LEU B N 1
ATOM 5087 C CA . LEU B 1 270 ? -10.82 -16.812 -0.171 1 98.31 270 LEU B CA 1
ATOM 5088 C C . LEU B 1 270 ? -11.344 -15.75 -1.124 1 98.31 270 LEU B C 1
ATOM 5090 O O . LEU B 1 270 ? -12.242 -16 -1.924 1 98.31 270 LEU B O 1
ATOM 5094 N N . VAL B 1 271 ? -10.773 -14.547 -1.01 1 98.31 271 VAL B N 1
ATOM 5095 C CA . VAL B 1 271 ? -11.234 -13.461 -1.864 1 98.31 271 VAL B CA 1
ATOM 5096 C C . VAL B 1 271 ? -10.047 -12.844 -2.598 1 98.31 271 VAL B C 1
ATOM 5098 O O . VAL B 1 271 ? -8.906 -12.977 -2.16 1 98.31 271 VAL B O 1
ATOM 5101 N N . HIS B 1 272 ? -10.367 -12.266 -3.801 1 97.88 272 HIS B N 1
ATOM 5102 C CA . HIS B 1 272 ? -9.453 -11.328 -4.441 1 97.88 272 HIS B CA 1
ATOM 5103 C C . HIS B 1 272 ? -9.492 -9.969 -3.754 1 97.88 272 HIS B C 1
ATOM 5105 O O . HIS B 1 272 ? -10.281 -9.102 -4.129 1 97.88 272 HIS B O 1
ATOM 5111 N N . GLY B 1 273 ? -8.703 -9.734 -2.857 1 97.62 273 GLY B N 1
ATOM 5112 C CA . GLY B 1 273 ? -8.547 -8.578 -1.99 1 97.62 273 GLY B CA 1
ATOM 5113 C C . GLY B 1 273 ? -7.426 -8.742 -0.979 1 97.62 273 GLY B C 1
ATOM 5114 O O . GLY B 1 273 ? -7.641 -9.266 0.116 1 97.62 273 GLY B O 1
ATOM 5115 N N . GLY B 1 274 ? -6.344 -8.32 -1.346 1 97.25 274 GLY B N 1
ATOM 5116 C CA . GLY B 1 274 ? -5.168 -8.508 -0.511 1 97.25 274 GLY B CA 1
ATOM 5117 C C . GLY B 1 274 ? -4.52 -7.199 -0.092 1 97.25 274 GLY B C 1
ATOM 5118 O O . GLY B 1 274 ? -5.199 -6.188 0.077 1 97.25 274 GLY B O 1
ATOM 5119 N N . GLY B 1 275 ? -3.225 -7.301 0.187 1 96.81 275 GLY B N 1
ATOM 5120 C CA . GLY B 1 275 ? -2.465 -6.172 0.699 1 96.81 275 GLY B CA 1
ATOM 5121 C C . GLY B 1 275 ? -2.383 -5.016 -0.28 1 96.81 275 GLY B C 1
ATOM 5122 O O . GLY B 1 275 ? -2.363 -3.852 0.127 1 96.81 275 GLY B O 1
ATOM 5123 N N . VAL B 1 276 ? -2.352 -5.289 -1.578 1 95.62 276 VAL B N 1
ATOM 5124 C CA . VAL B 1 276 ? -2.225 -4.23 -2.572 1 95.62 276 VAL B CA 1
ATOM 5125 C C . VAL B 1 276 ? -3.562 -3.512 -2.736 1 95.62 276 VAL B C 1
ATOM 5127 O O . VAL B 1 276 ? -3.658 -2.52 -3.463 1 95.62 276 VAL B O 1
ATOM 5130 N N . HIS B 1 277 ? -4.629 -4.027 -2.014 1 97.25 277 HIS B N 1
ATOM 5131 C CA . HIS B 1 277 ? -5.957 -3.422 -2.066 1 97.25 277 HIS B CA 1
ATOM 5132 C C . HIS B 1 277 ? -6.34 -2.818 -0.719 1 97.25 277 HIS B C 1
ATOM 5134 O O . HIS B 1 277 ? -6.789 -1.672 -0.653 1 97.25 277 HIS B O 1
ATOM 5140 N N . LEU B 1 278 ? -6.109 -3.564 0.347 1 98.06 278 LEU B N 1
ATOM 5141 C CA . LEU B 1 278 ? -6.57 -3.203 1.684 1 98.06 278 LEU B CA 1
ATOM 5142 C C . LEU B 1 278 ? -5.43 -2.617 2.51 1 98.06 278 LEU B C 1
ATOM 5144 O O . LEU B 1 278 ? -5.633 -2.203 3.654 1 98.06 278 LEU B O 1
ATOM 5148 N N . SER B 1 279 ? -4.281 -2.525 1.938 1 96 279 SER B N 1
ATOM 5149 C CA . SER B 1 279 ? -3.07 -2.219 2.691 1 96 279 SER B CA 1
ATOM 5150 C C . SER B 1 279 ? -2.791 -3.287 3.742 1 96 279 SER B C 1
ATOM 5152 O O . SER B 1 279 ? -3.447 -4.332 3.766 1 96 279 SER B O 1
ATOM 5154 N N . LYS B 1 280 ? -1.745 -3.121 4.539 1 95.06 280 LYS B N 1
ATOM 5155 C CA . LYS B 1 280 ? -1.346 -4.141 5.508 1 95.06 280 LYS B CA 1
ATOM 5156 C C . LYS B 1 280 ? -1.576 -3.66 6.938 1 95.06 280 LYS B C 1
ATOM 5158 O O . LYS B 1 280 ? -0.94 -4.152 7.871 1 95.06 280 LYS B O 1
ATOM 5163 N N . ASP B 1 281 ? -2.477 -2.605 7.059 1 96.81 281 ASP B N 1
ATOM 5164 C CA . ASP B 1 281 ? -2.887 -2.191 8.398 1 96.81 281 ASP B CA 1
ATOM 5165 C C . ASP B 1 281 ? -3.709 -3.281 9.078 1 96.81 281 ASP B C 1
ATOM 5167 O O . ASP B 1 281 ? -4.516 -3.955 8.438 1 96.81 281 ASP B O 1
ATOM 5171 N N . VAL B 1 282 ? -3.471 -3.383 10.359 1 96.56 282 VAL B N 1
ATOM 5172 C CA . VAL B 1 282 ? -4.09 -4.477 11.102 1 96.56 282 VAL B CA 1
ATOM 5173 C C . VAL B 1 282 ? -4.719 -3.941 12.383 1 96.56 282 VAL B C 1
ATOM 5175 O O . VAL B 1 282 ? -4.199 -3.006 12.992 1 96.56 282 VAL B O 1
ATOM 5178 N N . LEU B 1 283 ? -5.855 -4.391 12.68 1 96.75 283 LEU B N 1
ATOM 5179 C CA . LEU B 1 283 ? -6.523 -4.141 13.953 1 96.75 283 LEU B CA 1
ATOM 5180 C C . LEU B 1 283 ? -6.453 -5.375 14.852 1 96.75 283 LEU B C 1
ATOM 5182 O O . LEU B 1 283 ? -6.754 -6.484 14.406 1 96.75 283 LEU B O 1
ATOM 5186 N N . ILE B 1 284 ? -5.973 -5.234 16.062 1 95.62 284 ILE B N 1
ATOM 5187 C CA . ILE B 1 284 ? -6.02 -6.324 17.031 1 95.62 284 ILE B CA 1
ATOM 5188 C C . ILE B 1 284 ? -7.359 -6.309 17.766 1 95.62 284 ILE B C 1
ATOM 5190 O O . ILE B 1 284 ? -7.676 -5.352 18.469 1 95.62 284 ILE B O 1
ATOM 5194 N N . LEU B 1 285 ? -8.078 -7.316 17.609 1 94.75 285 LEU B N 1
ATOM 5195 C CA . LEU B 1 285 ? -9.391 -7.422 18.219 1 94.75 285 LEU B CA 1
ATOM 5196 C C . LEU B 1 285 ? -9.273 -7.719 19.719 1 94.75 285 LEU B C 1
ATOM 5198 O O . LEU B 1 285 ? -8.203 -8.094 20.188 1 94.75 285 LEU B O 1
ATOM 5202 N N . PRO B 1 286 ? -10.344 -7.504 20.453 1 90.75 286 PRO B N 1
ATOM 5203 C CA . PRO B 1 286 ? -10.305 -7.73 21.906 1 90.75 286 PRO B CA 1
ATOM 5204 C C . PRO B 1 286 ? -9.859 -9.141 22.266 1 90.75 286 PRO B C 1
ATOM 5206 O O . PRO B 1 286 ? -9.227 -9.344 23.312 1 90.75 286 PRO B O 1
ATOM 5209 N N . ASN B 1 287 ? -10.141 -10.172 21.453 1 93.31 287 ASN B N 1
ATOM 5210 C CA . ASN B 1 287 ? -9.758 -11.555 21.719 1 93.31 287 ASN B CA 1
ATOM 5211 C C . ASN B 1 287 ? -8.32 -11.836 21.281 1 93.31 287 ASN B C 1
ATOM 5213 O O . ASN B 1 287 ? -7.875 -12.984 21.328 1 93.31 287 ASN B O 1
ATOM 5217 N N . GLY B 1 288 ? -7.637 -10.773 20.766 1 93.94 288 GLY B N 1
ATOM 5218 C CA . GLY B 1 288 ? -6.238 -10.906 20.406 1 93.94 288 GLY B CA 1
ATOM 5219 C C . GLY B 1 288 ? -6.035 -11.25 18.938 1 93.94 288 GLY B C 1
ATOM 5220 O O . GLY B 1 288 ? -4.906 -11.219 18.438 1 93.94 288 GLY B O 1
ATOM 5221 N N . GLN B 1 289 ? -7.055 -11.516 18.266 1 95.19 289 GLN B N 1
ATOM 5222 C CA . GLN B 1 289 ? -6.953 -11.891 16.859 1 95.19 289 GLN B CA 1
ATOM 5223 C C . GLN B 1 289 ? -6.652 -10.68 15.984 1 95.19 289 GLN B C 1
ATOM 5225 O O . GLN B 1 289 ? -7.168 -9.586 16.234 1 95.19 289 GLN B O 1
ATOM 5230 N N . LYS B 1 290 ? -5.809 -10.945 14.992 1 96.25 290 LYS B N 1
ATOM 5231 C CA . LYS B 1 290 ? -5.535 -9.922 13.984 1 96.25 290 LYS B CA 1
ATOM 5232 C C . LYS B 1 290 ? -6.664 -9.844 12.969 1 96.25 290 LYS B C 1
ATOM 5234 O O . LYS B 1 290 ? -7.223 -10.867 12.57 1 96.25 290 LYS B O 1
ATOM 5239 N N . SER B 1 291 ? -7.035 -8.656 12.594 1 98.38 291 SER B N 1
ATOM 5240 C CA . SER B 1 291 ? -8.031 -8.43 11.547 1 98.38 291 SER B CA 1
ATOM 5241 C C . SER B 1 291 ? -7.559 -7.387 10.539 1 98.38 291 SER B C 1
ATOM 5243 O O . SER B 1 291 ? -7.148 -6.289 10.922 1 98.38 291 SER B O 1
ATOM 5245 N N . TYR B 1 292 ? -7.652 -7.742 9.289 1 98.56 292 TYR B N 1
ATOM 5246 C CA . TYR B 1 292 ? -7.27 -6.828 8.219 1 98.56 292 TYR B CA 1
ATOM 5247 C C . TYR B 1 292 ? -8.5 -6.199 7.574 1 98.56 292 TYR B C 1
ATOM 5249 O O . TYR B 1 292 ? -8.391 -5.504 6.562 1 98.56 292 TYR B O 1
ATOM 5257 N N . GLY B 1 293 ? -9.656 -6.395 8.102 1 98.75 293 GLY B N 1
ATOM 5258 C CA . GLY B 1 293 ? -10.93 -5.883 7.625 1 98.75 293 GLY B CA 1
ATOM 5259 C C . GLY B 1 293 ? -12.117 -6.641 8.18 1 98.75 293 GLY B C 1
ATOM 5260 O O . GLY B 1 293 ? -11.961 -7.703 8.781 1 98.75 293 GLY B O 1
ATOM 5261 N N . GLU B 1 294 ? -13.25 -6.09 8.031 1 98.75 294 GLU B N 1
ATOM 5262 C CA . GLU B 1 294 ? -14.492 -6.723 8.477 1 98.75 294 GLU B CA 1
ATOM 5263 C C . GLU B 1 294 ? -15.5 -6.828 7.332 1 98.75 294 GLU B C 1
ATOM 5265 O O . GLU B 1 294 ? -15.688 -5.875 6.574 1 98.75 294 GLU B O 1
ATOM 5270 N N . VAL B 1 295 ? -16.125 -7.957 7.266 1 98.38 295 VAL B N 1
ATOM 5271 C CA . VAL B 1 295 ? -16.984 -8.305 6.141 1 98.38 295 VAL B CA 1
ATOM 5272 C C . VAL B 1 295 ? -18.328 -7.602 6.285 1 98.38 295 VAL B C 1
ATOM 5274 O O . VAL B 1 295 ? -18.859 -7.492 7.395 1 98.38 295 VAL B O 1
ATOM 5277 N N . VAL B 1 296 ? -18.844 -7.105 5.172 1 98.12 296 VAL B N 1
ATOM 5278 C CA . VAL B 1 296 ? -20.203 -6.594 5.07 1 98.12 296 VAL B CA 1
ATOM 5279 C C . VAL B 1 296 ? -20.875 -7.145 3.814 1 98.12 296 VAL B C 1
ATOM 5281 O O . VAL B 1 296 ? -20.188 -7.637 2.908 1 98.12 296 VAL B O 1
ATOM 5284 N N . PHE B 1 297 ? -22.172 -7.172 3.764 1 96.38 297 PHE B N 1
ATOM 5285 C CA . PHE B 1 297 ? -22.906 -7.484 2.541 1 96.38 297 PHE B CA 1
ATOM 5286 C C . PHE B 1 297 ? -23.297 -6.211 1.806 1 96.38 297 PHE B C 1
ATOM 5288 O O . PHE B 1 297 ? -23.953 -5.336 2.379 1 96.38 297 PHE B O 1
ATOM 5295 N N . ILE B 1 298 ? -22.828 -6.113 0.596 1 93.75 298 ILE B N 1
ATOM 5296 C CA . ILE B 1 298 ? -23.125 -4.941 -0.225 1 93.75 298 ILE B CA 1
ATOM 5297 C C . ILE B 1 298 ? -24.5 -5.094 -0.862 1 93.75 298 ILE B C 1
ATOM 5299 O O . ILE B 1 298 ? -24.859 -6.176 -1.335 1 93.75 298 ILE B O 1
ATOM 5303 N N . HIS B 1 299 ? -25.281 -4.035 -0.858 1 91.5 299 HIS B N 1
ATOM 5304 C CA . HIS B 1 299 ? -26.547 -3.951 -1.565 1 91.5 299 HIS B CA 1
ATOM 5305 C C . HIS B 1 299 ? -26.625 -2.686 -2.41 1 91.5 299 HIS B C 1
ATOM 5307 O O . HIS B 1 299 ? -25.656 -1.928 -2.49 1 91.5 299 HIS B O 1
ATOM 5313 N N . GLU B 1 300 ? -27.641 -2.492 -3.053 1 86.75 300 GLU B N 1
ATOM 5314 C CA . GLU B 1 300 ? -27.797 -1.406 -4.016 1 86.75 300 GLU B CA 1
ATOM 5315 C C . GLU B 1 300 ? -27.672 -0.044 -3.34 1 86.75 300 GLU B C 1
ATOM 5317 O O . GLU B 1 300 ? -27.172 0.907 -3.938 1 86.75 300 GLU B O 1
ATOM 5322 N N . ASP B 1 301 ? -28.078 0.046 -2.096 1 90.44 301 ASP B N 1
ATOM 5323 C CA . ASP B 1 301 ? -28.141 1.349 -1.439 1 90.44 301 ASP B CA 1
ATOM 5324 C C . ASP B 1 301 ? -27.078 1.461 -0.349 1 90.44 301 ASP B C 1
ATOM 5326 O O . ASP B 1 301 ? -27.141 2.359 0.494 1 90.44 301 ASP B O 1
ATOM 5330 N N . GLY B 1 302 ? -26.141 0.557 -0.349 1 94.88 302 GLY B N 1
ATOM 5331 C CA . GLY B 1 302 ? -25.109 0.594 0.667 1 94.88 302 GLY B CA 1
ATOM 5332 C C . GLY B 1 302 ? -24.625 -0.785 1.073 1 94.88 302 GLY B C 1
ATOM 5333 O O . GLY B 1 302 ? -24.406 -1.649 0.221 1 94.88 302 GLY B O 1
ATOM 5334 N N . TRP B 1 303 ? -24.297 -0.975 2.307 1 96.25 303 TRP B N 1
ATOM 5335 C CA . TRP B 1 303 ? -23.891 -2.275 2.83 1 96.25 303 TRP B CA 1
ATOM 5336 C C . TRP B 1 303 ? -24.375 -2.459 4.266 1 96.25 303 TRP B C 1
ATOM 5338 O O . TRP B 1 303 ? -24.609 -1.479 4.973 1 96.25 303 TRP B O 1
ATOM 5348 N N . GLU B 1 304 ? -24.453 -3.664 4.566 1 93.56 304 GLU B N 1
ATOM 5349 C CA . GLU B 1 304 ? -25.016 -4.07 5.855 1 93.56 304 GLU B CA 1
ATOM 5350 C C . GLU B 1 304 ? -23.922 -4.59 6.789 1 93.56 304 GLU B C 1
ATOM 5352 O O . GLU B 1 304 ? -23.141 -5.465 6.41 1 93.56 304 GLU B O 1
ATOM 5357 N N . ILE B 1 305 ? -23.938 -4.004 8.016 1 95.94 305 ILE B N 1
ATOM 5358 C CA . ILE B 1 305 ? -23.062 -4.539 9.039 1 95.94 305 ILE B CA 1
ATOM 5359 C C . ILE B 1 305 ? -23.625 -5.852 9.578 1 95.94 305 ILE B C 1
ATOM 5361 O O . ILE B 1 305 ? -24.797 -5.93 9.922 1 95.94 305 ILE B O 1
ATOM 5365 N N . LEU B 1 306 ? -22.812 -6.809 9.672 1 95.25 306 LEU B N 1
ATOM 5366 C CA . LEU B 1 306 ? -23.266 -8.133 10.086 1 95.25 306 LEU B CA 1
ATOM 5367 C C . LEU B 1 306 ? -23.344 -8.234 11.602 1 95.25 306 LEU B C 1
ATOM 5369 O O . LEU B 1 306 ? -22.5 -7.695 12.312 1 95.25 306 LEU B O 1
ATOM 5373 N N . GLU B 1 307 ? -24.359 -8.945 12.055 1 92 307 GLU B N 1
ATOM 5374 C CA . GLU B 1 307 ? -24.531 -9.164 13.492 1 92 307 GLU B CA 1
ATOM 5375 C C . GLU B 1 307 ? -23.359 -9.93 14.078 1 92 307 GLU B C 1
ATOM 5377 O O . GLU B 1 307 ? -22.781 -9.508 15.086 1 92 307 GLU B O 1
ATOM 5382 N N . GLU B 1 308 ? -23.094 -11.031 13.453 1 93.31 308 GLU B N 1
ATOM 5383 C CA . GLU B 1 308 ? -21.875 -11.766 13.773 1 93.31 308 GLU B CA 1
ATOM 5384 C C . GLU B 1 308 ? -20.75 -11.438 12.789 1 93.31 308 GLU B C 1
ATOM 5386 O O . GLU B 1 308 ? -20.828 -11.805 11.617 1 93.31 308 GLU B O 1
ATOM 5391 N N . PRO B 1 309 ? -19.734 -10.852 13.336 1 94.31 309 PRO B N 1
ATOM 5392 C CA . PRO B 1 309 ? -18.719 -10.328 12.414 1 94.31 309 PRO B CA 1
ATOM 5393 C C . PRO B 1 309 ? -17.891 -11.43 11.758 1 94.31 309 PRO B C 1
ATOM 5395 O O . PRO B 1 309 ? -17.594 -12.445 12.391 1 94.31 309 PRO B O 1
ATOM 5398 N N . ALA B 1 310 ? -17.656 -11.336 10.492 1 97.62 310 ALA B N 1
ATOM 5399 C CA . ALA B 1 310 ? -16.609 -12.031 9.766 1 97.62 310 ALA B CA 1
ATOM 5400 C C . ALA B 1 310 ? -15.43 -11.102 9.484 1 97.62 310 ALA B C 1
ATOM 5402 O O . ALA B 1 310 ? -15.617 -9.906 9.242 1 97.62 310 ALA B O 1
ATOM 5403 N N . ILE B 1 311 ? -14.195 -11.648 9.586 1 98.38 311 ILE B N 1
ATOM 5404 C CA . ILE B 1 311 ? -13.031 -10.773 9.477 1 98.38 311 ILE B CA 1
ATOM 5405 C C . ILE B 1 311 ? -12.078 -11.312 8.406 1 98.38 311 ILE B C 1
ATOM 5407 O O . ILE B 1 311 ? -12.141 -12.492 8.055 1 98.38 311 ILE B O 1
ATOM 5411 N N . VAL B 1 312 ? -11.297 -10.422 7.84 1 98.69 312 VAL B N 1
ATOM 5412 C CA . VAL B 1 312 ? -10.133 -10.836 7.059 1 98.69 312 VAL B CA 1
ATOM 5413 C C . VAL B 1 312 ? -9.016 -11.273 8 1 98.69 312 VAL B C 1
ATOM 5415 O O . VAL B 1 312 ? -8.305 -10.438 8.562 1 98.69 312 VAL B O 1
ATOM 5418 N N . LYS B 1 313 ? -8.805 -12.523 8.102 1 97.69 313 LYS B N 1
ATOM 5419 C CA . LYS B 1 313 ? -7.906 -13.047 9.133 1 97.69 313 LYS B CA 1
ATOM 5420 C C . LYS B 1 313 ? -6.449 -12.977 8.672 1 97.69 313 LYS B C 1
ATOM 5422 O O . LYS B 1 313 ? -5.535 -12.906 9.492 1 97.69 313 LYS B O 1
ATOM 5427 N N . SER B 1 314 ? -6.242 -13.133 7.375 1 96.5 314 SER B N 1
ATOM 5428 C CA . SER B 1 314 ? -4.902 -13.055 6.797 1 96.5 314 SER B CA 1
ATOM 5429 C C . SER B 1 314 ? -4.934 -12.43 5.406 1 96.5 314 SER B C 1
ATOM 5431 O O . SER B 1 314 ? -5.98 -12.406 4.754 1 96.5 314 SER B O 1
ATOM 5433 N N . ILE B 1 315 ? -3.77 -11.867 5.109 1 96.12 315 ILE B N 1
ATOM 5434 C CA . ILE B 1 315 ? -3.699 -11.133 3.846 1 96.12 315 ILE B CA 1
ATOM 5435 C C . ILE B 1 315 ? -2.363 -11.422 3.162 1 96.12 315 ILE B C 1
ATOM 5437 O O . ILE B 1 315 ? -1.328 -11.523 3.824 1 96.12 315 ILE B O 1
ATOM 5441 N N . SER B 1 316 ? -2.377 -11.766 1.873 1 94.38 316 SER B N 1
ATOM 5442 C CA . SER B 1 316 ? -1.222 -11.789 0.983 1 94.38 316 SER B CA 1
ATOM 5443 C C . SER B 1 316 ? -1.252 -10.617 0.005 1 94.38 316 SER B C 1
ATOM 5445 O O . SER B 1 316 ? -1.952 -9.633 0.233 1 94.38 316 SER B O 1
ATOM 5447 N N . GLN B 1 317 ? -0.404 -10.695 -0.994 1 94.06 317 GLN B N 1
ATOM 5448 C CA . GLN B 1 317 ? -0.317 -9.57 -1.919 1 94.06 317 GLN B CA 1
ATOM 5449 C C . GLN B 1 317 ? -1.658 -9.305 -2.598 1 94.06 317 GLN B C 1
ATOM 5451 O O . GLN B 1 317 ? -2.193 -8.195 -2.523 1 94.06 317 GLN B O 1
ATOM 5456 N N . GLU B 1 318 ? -2.281 -10.43 -3.166 1 95.81 318 GLU B N 1
ATOM 5457 C CA . GLU B 1 318 ? -3.533 -10.297 -3.902 1 95.81 318 GLU B CA 1
ATOM 5458 C C . GLU B 1 318 ? -4.691 -10.938 -3.145 1 95.81 318 GLU B C 1
ATOM 5460 O O . GLU B 1 318 ? -5.859 -10.633 -3.41 1 95.81 318 GLU B O 1
ATOM 5465 N N . HIS B 1 319 ? -4.371 -11.805 -2.17 1 96.75 319 HIS B N 1
ATOM 5466 C CA . HIS B 1 319 ? -5.375 -12.656 -1.544 1 96.75 319 HIS B CA 1
ATOM 5467 C C . HIS B 1 319 ? -5.746 -12.141 -0.158 1 96.75 319 HIS B C 1
ATOM 5469 O O . HIS B 1 319 ? -4.883 -11.688 0.595 1 96.75 319 HIS B O 1
ATOM 5475 N N . GLY B 1 320 ? -7.012 -12.273 0.121 1 97.75 320 GLY B N 1
ATOM 5476 C CA . GLY B 1 320 ? -7.492 -12.227 1.492 1 97.75 320 GLY B CA 1
ATOM 5477 C C . GLY B 1 320 ? -8.188 -13.5 1.923 1 97.75 320 GLY B C 1
ATOM 5478 O O . GLY B 1 320 ? -8.93 -14.102 1.142 1 97.75 320 GLY B O 1
ATOM 5479 N N . VAL B 1 321 ? -7.949 -13.953 3.127 1 98.19 321 VAL B N 1
ATOM 5480 C CA . VAL B 1 321 ? -8.672 -15.086 3.697 1 98.19 321 VAL B CA 1
ATOM 5481 C C . VAL B 1 321 ? -9.602 -14.602 4.805 1 98.19 321 VAL B C 1
ATOM 5483 O O . VAL B 1 321 ? -9.148 -14.008 5.789 1 98.19 321 VAL B O 1
ATOM 5486 N N . LEU B 1 322 ? -10.852 -14.852 4.594 1 98.31 322 LEU B N 1
ATOM 5487 C CA . LEU B 1 322 ? -11.859 -14.477 5.582 1 98.31 322 LEU B CA 1
ATOM 5488 C C . LEU B 1 322 ? -12.148 -15.641 6.527 1 98.31 322 LEU B C 1
ATOM 5490 O O . LEU B 1 322 ? -12.227 -16.797 6.098 1 98.31 322 LEU B O 1
ATOM 5494 N N . GLN B 1 323 ? -12.227 -15.367 7.758 1 98.12 323 GLN B N 1
ATOM 5495 C CA . GLN B 1 323 ? -12.852 -16.25 8.742 1 98.12 323 GLN B CA 1
ATOM 5496 C C . GLN B 1 323 ? -14.289 -15.82 9.023 1 98.12 323 GLN B C 1
ATOM 5498 O O . GLN B 1 323 ? -14.531 -14.695 9.469 1 98.12 323 GLN B O 1
ATOM 5503 N N . ALA B 1 324 ? -15.18 -16.672 8.766 1 97.69 324 ALA B N 1
ATOM 5504 C CA . ALA B 1 324 ? -16.594 -16.281 8.859 1 97.69 324 ALA B CA 1
ATOM 5505 C C . ALA B 1 324 ? -17.391 -17.312 9.633 1 97.69 324 ALA B C 1
ATOM 5507 O O . ALA B 1 324 ? -17.078 -18.516 9.594 1 97.69 324 ALA B O 1
ATOM 5508 N N . PRO B 1 325 ? -18.453 -16.859 10.328 1 96.81 325 PRO B N 1
ATOM 5509 C CA . PRO B 1 325 ? -19.391 -17.828 10.914 1 96.81 325 PRO B CA 1
ATOM 5510 C C . PRO B 1 325 ? -20.109 -18.672 9.867 1 96.81 325 PRO B C 1
ATOM 5512 O O . PRO B 1 325 ? -20.219 -18.266 8.711 1 96.81 325 PRO B O 1
ATOM 5515 N N . LYS B 1 326 ? -20.578 -19.844 10.281 1 95.81 326 LYS B N 1
ATOM 5516 C CA . LYS B 1 326 ? -21.25 -20.797 9.398 1 95.81 326 LYS B CA 1
ATOM 5517 C C . LYS B 1 326 ? -22.422 -20.141 8.672 1 95.81 326 LYS B C 1
ATOM 5519 O O . LYS B 1 326 ? -22.656 -20.406 7.496 1 95.81 326 LYS B O 1
ATOM 5524 N N . ALA B 1 327 ? -23.094 -19.266 9.375 1 94.75 327 ALA B N 1
ATOM 5525 C CA . ALA B 1 327 ? -24.266 -18.609 8.797 1 94.75 327 ALA B CA 1
ATOM 5526 C C . ALA B 1 327 ? -23.891 -17.797 7.562 1 94.75 327 ALA B C 1
ATOM 5528 O O . ALA B 1 327 ? -24.656 -17.719 6.605 1 94.75 327 ALA B O 1
ATOM 5529 N N . ILE B 1 328 ? -22.734 -17.188 7.629 1 95.44 328 ILE B N 1
ATOM 5530 C CA . ILE B 1 328 ? -22.25 -16.391 6.504 1 95.44 328 ILE B CA 1
ATOM 5531 C C . ILE B 1 328 ? -21.734 -17.312 5.402 1 95.44 328 ILE B C 1
ATOM 5533 O O . ILE B 1 328 ? -22.031 -17.109 4.223 1 95.44 328 ILE B O 1
ATOM 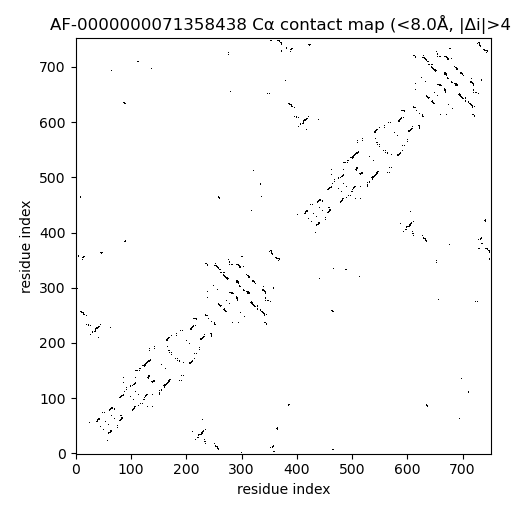5537 N N . ILE B 1 329 ? -21.016 -18.359 5.777 1 96.56 329 ILE B N 1
ATOM 5538 C CA . ILE B 1 329 ? -20.484 -19.328 4.832 1 96.56 329 ILE B CA 1
ATOM 5539 C C . ILE B 1 329 ? -21.609 -19.922 3.992 1 96.56 329 ILE B C 1
ATOM 5541 O O . ILE B 1 329 ? -21.453 -20.109 2.783 1 96.56 329 ILE B O 1
ATOM 5545 N N . ASP B 1 330 ? -22.703 -20.172 4.594 1 94.56 330 ASP B N 1
ATOM 5546 C CA . ASP B 1 330 ? -23.844 -20.812 3.932 1 94.56 330 ASP B CA 1
ATOM 5547 C C . ASP B 1 330 ? -24.547 -19.844 2.992 1 94.56 330 ASP B C 1
ATOM 5549 O O . ASP B 1 330 ? -25.312 -20.266 2.111 1 94.56 330 ASP B O 1
ATOM 5553 N N . ARG B 1 331 ? -24.312 -18.609 3.156 1 92.75 331 ARG B N 1
ATOM 5554 C CA . ARG B 1 331 ? -25.031 -17.594 2.406 1 92.75 331 ARG B CA 1
ATOM 5555 C C . ARG B 1 331 ? -24.25 -17.156 1.175 1 92.75 331 ARG B C 1
ATOM 5557 O O . ARG B 1 331 ? -24.844 -16.672 0.203 1 92.75 331 ARG B O 1
ATOM 5564 N N . VAL B 1 332 ? -22.969 -17.328 1.191 1 95.44 332 VAL B N 1
ATOM 5565 C CA . VAL B 1 332 ? -22.156 -16.766 0.113 1 95.44 332 VAL B CA 1
ATOM 5566 C C . VAL B 1 332 ? -21.891 -17.844 -0.939 1 95.44 332 VAL B C 1
ATOM 5568 O O . VAL B 1 332 ? -21.969 -19.047 -0.647 1 95.44 332 VAL B O 1
ATOM 5571 N N . HIS B 1 333 ? -21.641 -17.375 -2.18 1 94.88 333 HIS B N 1
ATOM 5572 C CA . HIS B 1 333 ? -21.359 -18.281 -3.299 1 94.88 333 HIS B CA 1
ATOM 5573 C C . HIS B 1 333 ? -20.125 -17.812 -4.07 1 94.88 333 HIS B C 1
ATOM 5575 O O . HIS B 1 333 ? -19.797 -16.625 -4.09 1 94.88 333 HIS B O 1
ATOM 5581 N N . LEU B 1 334 ? -19.5 -18.828 -4.66 1 95.12 334 LEU B N 1
ATOM 5582 C CA . LEU B 1 334 ? -18.375 -18.547 -5.547 1 95.12 334 LEU B CA 1
ATOM 5583 C C . LEU B 1 334 ? -18.781 -17.578 -6.652 1 95.12 334 LEU B C 1
ATOM 5585 O O . LEU B 1 334 ? -19.875 -17.688 -7.223 1 95.12 334 LEU B O 1
ATOM 5589 N N . GLY B 1 335 ? -17.906 -16.562 -6.902 1 93 335 GLY B N 1
ATOM 5590 C CA . GLY B 1 335 ? -18.172 -15.617 -7.98 1 93 335 GLY B CA 1
ATOM 5591 C C . GLY B 1 335 ? -19 -14.43 -7.547 1 93 335 GLY B C 1
ATOM 5592 O O . GLY B 1 335 ? -19.312 -13.555 -8.359 1 93 335 GLY B O 1
ATOM 5593 N N . GLU B 1 336 ? -19.359 -14.398 -6.309 1 94.06 336 GLU B N 1
ATOM 5594 C CA . GLU B 1 336 ? -20.047 -13.227 -5.77 1 94.06 336 GLU B CA 1
ATOM 5595 C C . GLU B 1 336 ? -19.047 -12.234 -5.18 1 94.06 336 GLU B C 1
ATOM 5597 O O . GLU B 1 336 ? -17.875 -12.555 -4.996 1 94.06 336 GLU B O 1
ATOM 5602 N N . LEU B 1 337 ? -19.594 -11.023 -5.012 1 95.44 337 LEU B N 1
ATOM 5603 C CA . LEU B 1 337 ? -18.812 -9.992 -4.34 1 95.44 337 LEU B CA 1
ATOM 5604 C C . LEU B 1 337 ? -19.156 -9.93 -2.855 1 95.44 337 LEU B C 1
ATOM 5606 O O . LEU B 1 337 ? -20.328 -10.078 -2.48 1 95.44 337 LEU B O 1
ATOM 5610 N N . ILE B 1 338 ? -18.188 -9.734 -2.121 1 96.56 338 ILE B N 1
ATOM 5611 C CA . ILE B 1 338 ? -18.375 -9.438 -0.705 1 96.56 338 ILE B CA 1
ATOM 5612 C C . ILE B 1 338 ? -17.719 -8.109 -0.354 1 96.56 338 ILE B C 1
ATOM 5614 O O . ILE B 1 338 ? -16.734 -7.711 -0.997 1 96.56 338 ILE B O 1
ATOM 5618 N N . GLY B 1 339 ? -18.312 -7.387 0.57 1 97.81 339 GLY B N 1
ATOM 5619 C CA . GLY B 1 339 ? -17.719 -6.129 1.003 1 97.81 339 GLY B CA 1
ATOM 5620 C C . GLY B 1 339 ? -16.781 -6.285 2.186 1 97.81 339 GLY B C 1
ATOM 5621 O O . GLY B 1 339 ? -17 -7.145 3.045 1 97.81 339 GLY B O 1
ATOM 5622 N N . ILE B 1 340 ? -15.766 -5.449 2.254 1 98.81 340 ILE B N 1
ATOM 5623 C CA . ILE B 1 340 ? -14.836 -5.426 3.377 1 98.81 340 ILE B CA 1
ATOM 5624 C C . ILE B 1 340 ? -14.625 -3.984 3.84 1 98.81 340 ILE B C 1
ATOM 5626 O O . ILE B 1 340 ? -14.156 -3.139 3.072 1 98.81 340 ILE B O 1
ATOM 5630 N N . LEU B 1 341 ? -15.008 -3.709 5.117 1 98.88 341 LEU B N 1
ATOM 5631 C CA . LEU B 1 341 ? -14.641 -2.438 5.723 1 98.88 341 LEU B CA 1
ATOM 5632 C C . LEU B 1 341 ? -13.141 -2.391 6.016 1 98.88 341 LEU B C 1
ATOM 5634 O O . LEU B 1 341 ? -12.586 -3.33 6.586 1 98.88 341 LEU B O 1
ATOM 5638 N N . PRO B 1 342 ? -12.555 -1.336 5.609 1 98.81 342 PRO B N 1
ATOM 5639 C CA . PRO B 1 342 ? -11.102 -1.281 5.805 1 98.81 342 PRO B CA 1
ATOM 5640 C C . PRO B 1 342 ? -10.711 -0.958 7.242 1 98.81 342 PRO B C 1
ATOM 5642 O O . PRO B 1 342 ? -11.43 -0.238 7.938 1 98.81 342 PRO B O 1
ATOM 5645 N N . VAL B 1 343 ? -9.547 -1.469 7.656 1 98.56 343 VAL B N 1
ATOM 5646 C CA . VAL B 1 343 ? -8.945 -1.118 8.938 1 98.56 343 VAL B CA 1
ATOM 5647 C C . VAL B 1 343 ? -8.477 0.334 8.906 1 98.56 343 VAL B C 1
ATOM 5649 O O . VAL B 1 343 ? -8.633 1.063 9.891 1 98.56 343 VAL B O 1
ATOM 5652 N N . HIS B 1 344 ? -7.961 0.751 7.812 1 98.25 344 HIS B N 1
ATOM 5653 C CA . HIS B 1 344 ? -7.453 2.098 7.574 1 98.25 344 HIS B CA 1
ATOM 5654 C C . HIS B 1 344 ? -7.891 2.615 6.207 1 98.25 344 HIS B C 1
ATOM 5656 O O . HIS B 1 344 ? -7.254 2.314 5.191 1 98.25 344 HIS B O 1
ATOM 5662 N N . SER B 1 345 ? -8.812 3.469 6.199 1 98.5 345 SER B N 1
ATOM 5663 C CA . SER B 1 345 ? -9.445 3.896 4.957 1 98.5 345 SER B CA 1
ATOM 5664 C C . SER B 1 345 ? -8.492 4.742 4.113 1 98.5 345 SER B C 1
ATOM 5666 O O . SER B 1 345 ? -8.5 4.652 2.885 1 98.5 345 SER B O 1
ATOM 5668 N N . CYS B 1 346 ? -7.633 5.586 4.75 1 97.88 346 CYS B N 1
ATOM 5669 C CA . CYS B 1 346 ? -6.695 6.414 3.998 1 97.88 346 CYS B CA 1
ATOM 5670 C C . CYS B 1 346 ? -5.766 5.555 3.148 1 97.88 346 CYS B C 1
ATOM 5672 O O . CYS B 1 346 ? -5.566 5.828 1.964 1 97.88 346 CYS B O 1
ATOM 5674 N N . MET B 1 347 ? -5.242 4.516 3.736 1 97.56 347 MET B N 1
ATOM 5675 C CA . MET B 1 347 ? -4.301 3.646 3.041 1 97.56 347 MET B CA 1
ATOM 5676 C C . MET B 1 347 ? -5.008 2.83 1.964 1 97.56 347 MET B C 1
ATOM 5678 O O . MET B 1 347 ? -4.469 2.635 0.873 1 97.56 347 MET B O 1
ATOM 5682 N N . THR B 1 348 ? -6.188 2.311 2.314 1 97.94 348 THR B N 1
ATOM 5683 C CA . THR B 1 348 ? -6.965 1.554 1.339 1 97.94 348 THR B CA 1
ATOM 5684 C C . THR B 1 348 ? -7.297 2.416 0.124 1 97.94 348 THR B C 1
ATOM 5686 O O . THR B 1 348 ? -7.168 1.967 -1.017 1 97.94 348 THR B O 1
ATOM 5689 N N . ALA B 1 349 ? -7.715 3.639 0.39 1 97.44 349 ALA B N 1
ATOM 5690 C CA . ALA B 1 349 ? -8 4.559 -0.706 1 97.44 349 ALA B CA 1
ATOM 5691 C C . ALA B 1 349 ? -6.758 4.801 -1.559 1 97.44 349 ALA B C 1
ATOM 5693 O O . ALA B 1 349 ? -6.844 4.855 -2.789 1 97.44 349 ALA B O 1
ATOM 5694 N N . ASP B 1 350 ? -5.656 4.93 -0.925 1 95.12 350 ASP B N 1
ATOM 5695 C CA . ASP B 1 350 ? -4.406 5.137 -1.647 1 95.12 350 ASP B CA 1
ATOM 5696 C C . ASP B 1 350 ? -4.07 3.93 -2.523 1 95.12 350 ASP B C 1
ATOM 5698 O O . ASP B 1 350 ? -3.676 4.09 -3.682 1 95.12 350 ASP B O 1
ATOM 5702 N N . CYS B 1 351 ? -4.227 2.75 -2.012 1 95.12 351 CYS B N 1
ATOM 5703 C CA . CYS B 1 351 ? -3.967 1.521 -2.754 1 95.12 351 CYS B CA 1
ATOM 5704 C C . CYS B 1 351 ? -4.859 1.432 -3.986 1 95.12 351 CYS B C 1
ATOM 5706 O O . CYS B 1 351 ? -4.398 1.042 -5.062 1 95.12 351 CYS B O 1
ATOM 5708 N N . MET B 1 352 ? -6.098 1.807 -3.848 1 95 352 MET B N 1
ATOM 5709 C CA . MET B 1 352 ? -7.094 1.571 -4.891 1 95 352 MET B CA 1
ATOM 5710 C C . MET B 1 352 ? -7.051 2.674 -5.941 1 95 352 MET B C 1
ATOM 5712 O O . MET B 1 352 ? -7.379 2.439 -7.105 1 95 352 MET B O 1
ATOM 5716 N N . GLY B 1 353 ? -6.73 3.902 -5.559 1 93.25 353 GLY B N 1
ATOM 5717 C CA . GLY B 1 353 ? -6.508 4.988 -6.5 1 93.25 353 GLY B CA 1
ATOM 5718 C C . GLY B 1 353 ? -7.789 5.508 -7.129 1 93.25 353 GLY B C 1
ATOM 5719 O O . GLY B 1 353 ? -7.746 6.223 -8.133 1 93.25 353 GLY B O 1
ATOM 5720 N N . GLY B 1 354 ? -8.953 5.141 -6.621 1 94.62 354 GLY B N 1
ATOM 5721 C CA . GLY B 1 354 ? -10.25 5.574 -7.117 1 94.62 354 GLY B CA 1
ATOM 5722 C C . GLY B 1 354 ? -11.414 4.902 -6.41 1 94.62 354 GLY B C 1
ATOM 5723 O O . GLY B 1 354 ? -11.211 3.998 -5.598 1 94.62 354 GLY B O 1
ATOM 5724 N N . TYR B 1 355 ? -12.625 5.434 -6.762 1 95.69 355 TYR B N 1
ATOM 5725 C CA . TYR B 1 355 ? -13.836 4.926 -6.133 1 95.69 355 TYR B CA 1
ATOM 5726 C C . TYR B 1 355 ? -14.914 4.652 -7.172 1 95.69 355 TYR B C 1
ATOM 5728 O O . TYR B 1 355 ? -14.875 5.199 -8.273 1 95.69 355 TYR B O 1
ATOM 5736 N N . MET B 1 356 ? -15.75 3.75 -6.867 1 95.44 356 MET B N 1
ATOM 5737 C CA . MET B 1 356 ? -17.047 3.631 -7.531 1 95.44 356 MET B CA 1
ATOM 5738 C C . MET B 1 356 ? -18.188 3.957 -6.566 1 95.44 356 MET B C 1
ATOM 5740 O O . MET B 1 356 ? -18.281 3.352 -5.5 1 95.44 356 MET B O 1
ATOM 5744 N N . ASN B 1 357 ? -18.984 4.945 -6.898 1 95.5 357 ASN B N 1
ATOM 5745 C CA . ASN B 1 357 ? -20.125 5.199 -6.02 1 95.5 357 ASN B CA 1
ATOM 5746 C C . ASN B 1 357 ? -21.219 4.141 -6.191 1 95.5 357 ASN B C 1
ATOM 5748 O O . ASN B 1 357 ? -21.078 3.232 -7.012 1 95.5 357 ASN B O 1
ATOM 5752 N N . LEU B 1 358 ? -22.266 4.203 -5.445 1 94.25 358 LEU B N 1
ATOM 5753 C CA . LEU B 1 358 ? -23.266 3.146 -5.402 1 94.25 358 LEU B CA 1
ATOM 5754 C C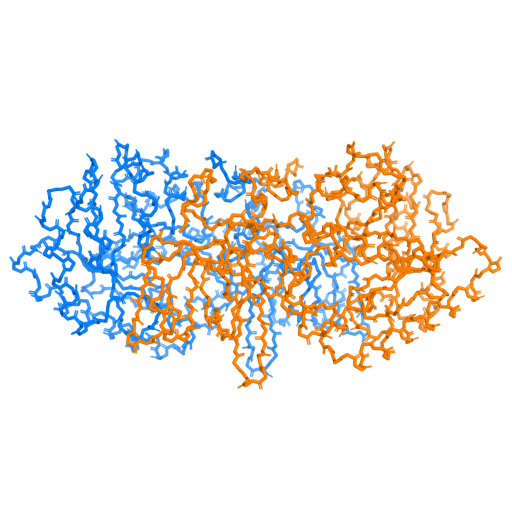 . LEU B 1 358 ? -24.172 3.203 -6.629 1 94.25 358 LEU B C 1
ATOM 5756 O O . LEU B 1 358 ? -24.969 2.287 -6.867 1 94.25 358 LEU B O 1
ATOM 5760 N N . LYS B 1 359 ? -24.016 4.211 -7.48 1 92.62 359 LYS B N 1
ATOM 5761 C CA . LYS B 1 359 ? -24.734 4.305 -8.75 1 92.62 359 LYS B CA 1
ATOM 5762 C C . LYS B 1 359 ? -23.906 3.734 -9.898 1 92.62 359 LYS B C 1
ATOM 5764 O O . LYS B 1 359 ? -24.344 3.756 -11.055 1 92.62 359 LYS B O 1
ATOM 5769 N N . GLY B 1 360 ? -22.734 3.309 -9.562 1 90.88 360 GLY B N 1
ATOM 5770 C CA . GLY B 1 360 ? -21.859 2.711 -10.57 1 90.88 360 GLY B CA 1
ATOM 5771 C C . GLY B 1 360 ? -20.984 3.723 -11.281 1 90.88 360 GLY B C 1
ATOM 5772 O O . GLY B 1 360 ? -20.391 3.42 -12.32 1 90.88 360 GLY B O 1
ATOM 5773 N N . GLU B 1 361 ? -20.906 4.871 -10.742 1 92.88 361 GLU B N 1
ATOM 5774 C CA . GLU B 1 361 ? -20.109 5.922 -11.359 1 92.88 361 GLU B CA 1
ATOM 5775 C C . GLU B 1 361 ? -18.719 5.984 -10.734 1 92.88 361 GLU B C 1
ATOM 5777 O O . GLU B 1 361 ? -18.562 5.812 -9.523 1 92.88 361 GLU B O 1
ATOM 5782 N N . LYS B 1 362 ? -17.75 6.215 -11.57 1 93.19 362 LYS B N 1
ATOM 5783 C CA . LYS B 1 362 ? -16.375 6.363 -11.094 1 93.19 362 LYS B CA 1
ATOM 5784 C C . LYS B 1 362 ? -16.156 7.727 -10.445 1 93.19 362 LYS B C 1
ATOM 5786 O O . LYS B 1 362 ? -16.672 8.742 -10.93 1 93.19 362 LYS B O 1
ATOM 5791 N N . VAL B 1 363 ? -15.484 7.746 -9.328 1 95.5 363 VAL B N 1
ATOM 5792 C CA . VAL B 1 363 ? -15.062 8.953 -8.625 1 95.5 363 VAL B CA 1
ATOM 5793 C C . VAL B 1 363 ? -13.539 9.047 -8.609 1 95.5 363 VAL B C 1
ATOM 5795 O O . VAL B 1 363 ? -12.852 8.055 -8.367 1 95.5 363 VAL B O 1
ATOM 5798 N N . ASP B 1 364 ? -12.961 10.219 -8.867 1 94.06 364 ASP B N 1
ATOM 5799 C CA . ASP B 1 364 ? -11.531 10.414 -9.078 1 94.06 364 ASP B CA 1
ATOM 5800 C C . ASP B 1 364 ? -10.75 10.266 -7.773 1 94.06 364 ASP B C 1
ATOM 5802 O O . ASP B 1 364 ? -11.336 10.336 -6.688 1 94.06 364 ASP B O 1
ATOM 5806 N N . HIS B 1 365 ? -9.57 10.047 -7.883 1 94.5 365 HIS B N 1
ATOM 5807 C CA . HIS B 1 365 ? -8.555 10.016 -6.836 1 94.5 365 HIS B CA 1
ATOM 5808 C C . HIS B 1 365 ? -7.199 10.469 -7.367 1 94.5 365 HIS B C 1
ATOM 5810 O O . HIS B 1 365 ? -6.812 10.117 -8.484 1 94.5 365 HIS B O 1
ATOM 5816 N N . PHE B 1 366 ? -6.508 11.258 -6.676 1 91.44 366 PHE B N 1
ATOM 5817 C CA . PHE B 1 366 ? -5.242 11.859 -7.07 1 91.44 366 PHE B CA 1
ATOM 5818 C C . PHE B 1 366 ? -4.297 10.812 -7.645 1 91.44 366 PHE B C 1
ATOM 5820 O O . PHE B 1 366 ? -3.832 10.938 -8.781 1 91.44 366 PHE B O 1
ATOM 5827 N N . LYS B 1 367 ? -4.051 9.688 -6.949 1 86.31 367 LYS B N 1
ATOM 5828 C CA . LYS B 1 367 ? -3.078 8.688 -7.367 1 86.31 367 LYS B CA 1
ATOM 5829 C C . LYS B 1 367 ? -3.562 7.926 -8.602 1 86.31 367 LYS B C 1
ATOM 5831 O O . LYS B 1 367 ? -2.756 7.461 -9.406 1 86.31 367 LYS B O 1
ATOM 5836 N N . GLY B 1 368 ? -4.871 7.754 -8.672 1 82.44 368 GLY B N 1
ATOM 5837 C CA . GLY B 1 368 ? -5.426 7.059 -9.82 1 82.44 368 GLY B CA 1
ATOM 5838 C C . GLY B 1 368 ? -5.363 7.875 -11.094 1 82.44 368 GLY B C 1
ATOM 5839 O O . GLY B 1 368 ? -5.527 7.332 -12.195 1 82.44 368 GLY B O 1
ATOM 5840 N N . GLN B 1 369 ? -5.336 9.094 -11.008 1 72.81 369 GLN B N 1
ATOM 5841 C CA . GLN B 1 369 ? -5.258 9.961 -12.172 1 72.81 369 GLN B CA 1
ATOM 5842 C C . GLN B 1 369 ? -3.82 10.102 -12.664 1 72.81 369 GLN B C 1
ATOM 5844 O O . GLN B 1 369 ? -3.582 10.562 -13.781 1 72.81 369 GLN B O 1
ATOM 5849 N N . ASN B 1 370 ? -2.963 9.766 -11.625 1 58.88 370 ASN B N 1
ATOM 5850 C CA . ASN B 1 370 ? -1.566 10.086 -11.898 1 58.88 370 ASN B CA 1
ATOM 5851 C C . ASN B 1 370 ? -0.82 8.891 -12.484 1 58.88 370 ASN B C 1
ATOM 5853 O O . ASN B 1 370 ? -0.833 7.805 -11.906 1 58.88 370 ASN B O 1
ATOM 5857 N N . SER B 1 371 ? -0.847 8.484 -13.773 1 47.69 371 SER B N 1
ATOM 5858 C CA . SER B 1 371 ? 0.141 7.578 -14.352 1 47.69 371 SER B CA 1
ATOM 5859 C C . SER B 1 371 ? 1.491 7.719 -13.656 1 47.69 371 SER B C 1
ATOM 5861 O O . SER B 1 371 ? 1.743 8.711 -12.969 1 47.69 371 SER B O 1
ATOM 5863 N N . PHE B 1 372 ? 2.578 6.762 -13.531 1 44.97 372 PHE B N 1
ATOM 5864 C CA . PHE B 1 372 ? 3.912 6.961 -12.977 1 44.97 372 PHE B CA 1
ATOM 5865 C C . PHE B 1 372 ? 4.18 8.445 -12.734 1 44.97 372 PHE B C 1
ATOM 5867 O O . PHE B 1 372 ? 4.242 9.234 -13.68 1 44.97 372 PHE B O 1
ATOM 5874 N N . TYR B 1 373 ? 3.9 9.07 -11.531 1 38.69 373 TYR B N 1
ATOM 5875 C CA . TYR B 1 373 ? 3.523 10.43 -11.164 1 38.69 373 TYR B CA 1
ATOM 5876 C C . TYR B 1 373 ? 4.145 11.445 -12.117 1 38.69 373 TYR B C 1
ATOM 5878 O O . TYR B 1 373 ? 5.312 11.312 -12.492 1 38.69 373 TYR B O 1
ATOM 5886 N N . ARG B 1 374 ? 3.26 12.383 -13.031 1 35.28 374 ARG B N 1
ATOM 5887 C CA . ARG B 1 374 ? 3.533 13.125 -14.258 1 35.28 374 ARG B CA 1
ATOM 5888 C C . ARG B 1 374 ? 5.031 13.312 -14.461 1 35.28 374 ARG B C 1
ATOM 5890 O O . ARG B 1 374 ? 5.828 13.023 -13.562 1 35.28 374 ARG B O 1
ATOM 5897 N N . ASN B 1 375 ? 5.516 14.688 -14.734 1 30.47 375 ASN B N 1
ATOM 5898 C CA . ASN B 1 375 ? 6.734 15.312 -15.227 1 30.47 375 ASN B CA 1
ATOM 5899 C C . ASN B 1 375 ? 7.93 15 -14.336 1 30.47 375 ASN B C 1
ATOM 5901 O O . ASN B 1 375 ? 8.414 15.875 -13.609 1 30.47 375 ASN B O 1
ATOM 5905 N N . LEU B 1 376 ? 7.977 13.984 -13.328 1 30.09 376 LEU B N 1
ATOM 5906 C CA . LEU B 1 376 ? 9.391 13.922 -12.992 1 30.09 376 LEU B CA 1
ATOM 5907 C C . LEU B 1 376 ? 10.227 13.547 -14.211 1 30.09 376 LEU B C 1
ATOM 5909 O O . LEU B 1 376 ? 9.867 12.641 -14.961 1 30.09 376 LEU B O 1
#